Protein AF-A0A9P6PHV2-F1 (afdb_monomer)

Mean predicted aligned error: 12.95 Å

Sequence (681 aa):
MSCFKNRKQHLAIVPILRQLGGLCLLSRKTSGTMLINALKDILQPENSELIQANTVNITSFLTSCCEVETLEEYPTILLPERSVQSSPSTILDASSYLEECVLPYLDSIYDPMEEGESNIEVFRLSLQTLGAFCEVKSPRFKNWLTLIKHLYEGQACSIGVPVVLKANPFGFARCLSKIMDLRNANRQLPQGIRLQDWELVQLYCKKLSCILGNGLHTLKAWTEGGNEDIMRTRDAYHLEMKNFFEEIKIYDWKTQLLWCDLQLVAWPFLDIDQQLQIQVPGSLYSITGSLHKLLVAIEPAETVAPEDEKMVGWVALFEGCKASRALTRELFKHKDNWMYNLLLLWKHPNEDEIVSHCLQQVLHPALSLSVHDEYNCLLIDFLAKLFQSFNGAQVVRDYSYPIREMCQFTARLTDTGCKLFFTVLYVMKLFSRQKQQSLDKVEPSGSMVESNYQGQEVYYVSGLIKVLQSLYPWSNPRRPGCAPKQPVSLKRIREALMRDNVMEENIVKANCQENVSSGATEDQNQAPMTDNEISPKIMDVHYPFLDKEAISNRSLSVLTLCMLCYASYQLKDAESRDMIRVLSLQIVEGLRDNEGQQEFQRAISLQTKSTVNHWRKIKEAKKRIVLRPPLSLEEERLVRSYVMLLKDPEENRGIFQALGMSGASTAEKEKVKKKEAIYVV

Foldseek 3Di:
DVQQQDPPSLVVVLVVLQVVLVVDLPDDDDDDDPVLVVLLVCLDLVNLVVLVNRVVSNLVNLLSLQDDDPDPPTDRQEAQPPCVVPDSRHNDHPQCSLAVRQLVLLQPPPCLPPDDPSSQSSNLSSLSSVVSLLDQPDPVDPDPVVVLVCLVVVPPDPGGQRNCVSHPLLSLLVSLLVVVLCLQPDLDDRPPDDLVSNVSSLVVLVSSLSSLLSVQVVLVVVVVVPDPVSVVVNVVSLVSVLVSLVVSQVGDLLSNLLNVSSLVSCVVVDDPVSRRQRAADLLLCLQQPCLVVNHDHPDPNDPDDDPVSVLVNLLRLLSSLLSHLNSLVSSLVPCVRRVVSLVLQLAQLVPDPRLLVSLLQNLQCSRRVHALVSNCSRLPRNLLSSCVSDVQLCNQQVDDDPDPLLNVLSVLADSLLSSLVSSLSSLLSSLLVVLVVVVVDDPDDDDVVVVVNVVSVLNSLLSSLVSNVVSFQLLALQDTPDDDDDQQAPVNVLVVVVPPPQDPVQKDPDPPDPPPDDDDDDDDDDDDDDDDLPQAAEIEGEPPGDDSSSSNSLSSLLVSLLSLLVSLLSDDDPSSSVSSLVSSVSNLNNLQPPVRVVSLVVNQVPDDPVLVVVLVPDSHHFYKYFYDQSDDPSSCVSSLVSLVSHPDVVSSVVSCVSSVVPPDDPVVVVVVRVVRIHGHD

pLDDT: mean 75.38, std 17.56, range [30.8, 97.38]

Radius of gyration: 32.02 Å; Cα contacts (8 Å, |Δi|>4): 749; chains: 1; bounding box: 84×66×109 Å

Nearest PDB structures (foldseek):
  6u1s-assembly1_A  TM=3.273E-01  e=8.412E+00  synthetic construct
  4um2-assembly1_A  TM=1.421E-01  e=3.195E+00  Homo sapiens
  3wbn-assembly1_A  TM=1.382E-01  e=4.031E+00  Pyrococcus furiosus DSM 3638

Solvent-accessible surface area (backbone atoms only — not comparable to full-atom values): 38845 Å² total; per-residue (Å²): 111,76,57,40,76,39,88,72,40,40,74,62,48,49,58,51,53,22,56,46,22,66,70,46,71,76,70,86,89,77,82,70,53,75,66,54,49,56,56,45,54,58,59,36,48,92,34,22,70,59,42,67,76,22,46,71,46,46,48,49,37,58,44,56,37,54,50,74,68,94,53,97,87,58,43,44,40,39,49,54,67,87,49,68,86,80,44,78,28,60,67,39,53,48,19,58,46,43,53,74,56,33,46,57,54,55,58,59,73,78,48,90,86,79,66,65,78,36,52,56,46,34,37,51,51,33,53,52,46,54,49,52,49,69,54,68,94,43,100,89,33,94,41,66,69,60,44,50,52,43,57,73,69,69,53,91,66,95,63,81,74,55,36,48,77,67,32,57,51,64,59,51,51,49,32,52,43,54,54,46,26,50,56,73,74,37,94,62,73,59,89,91,61,51,68,68,56,53,45,51,51,54,53,47,51,54,49,48,35,52,54,53,42,48,50,53,56,52,47,50,65,52,43,79,69,72,46,68,72,53,45,54,53,40,53,51,51,52,50,53,52,50,51,50,56,61,59,44,65,80,46,51,48,57,46,46,34,56,45,40,54,33,49,64,64,43,46,92,80,44,56,83,95,62,56,78,56,44,50,36,57,23,45,34,30,71,60,55,48,38,62,93,65,42,37,37,55,74,44,87,58,67,97,73,68,55,75,71,46,50,50,54,11,49,37,45,47,45,46,42,24,36,49,12,65,47,53,42,50,54,52,62,74,47,35,80,83,32,41,78,59,54,54,74,65,70,56,44,56,90,77,35,61,65,61,57,46,27,51,48,51,48,47,33,35,89,69,52,69,38,39,62,79,36,46,45,29,40,59,47,53,41,45,49,49,58,38,67,73,52,71,40,46,54,48,59,41,72,46,87,52,96,50,70,67,54,40,59,38,45,61,48,33,43,63,70,38,33,54,55,47,52,40,50,46,42,54,49,50,49,58,58,52,53,53,55,56,71,68,78,71,75,78,92,80,60,84,72,59,55,60,58,50,52,54,38,52,44,49,41,49,50,36,54,50,51,49,56,60,69,75,45,57,46,58,41,46,79,50,76,92,58,75,89,68,79,81,83,47,68,64,57,60,50,56,58,67,72,42,97,74,72,50,70,93,28,46,58,82,73,81,86,69,86,81,83,75,82,81,86,82,89,81,93,78,93,73,84,89,74,74,88,76,75,72,50,58,71,40,43,32,35,40,75,77,57,53,71,65,37,47,6,38,47,33,45,47,52,54,49,44,34,49,44,31,50,46,39,44,68,50,84,56,64,70,54,32,49,56,47,46,54,53,44,50,35,32,49,51,19,50,50,35,64,66,57,51,55,52,50,53,54,46,46,75,68,58,53,71,66,57,53,57,50,45,68,69,56,75,59,75,39,54,38,35,33,73,55,62,49,51,53,75,69,54,44,56,54,45,48,68,24,42,72,54,40,83,49,67,65,58,38,47,52,54,34,54,70,56,64,64,61,88,67,58,70,68,60,57,49,64,58,51,72,74,59,56,48,76,60,118

Secondary structure (DSSP, 8-state):
-HHHHSTTTHHHHHHHHHHHHHH----S-SS--HHHHHHHHHTSGGGHHHHHHHHHHHHHHHHHHT---S-TTS--SEE-STTTTT-TT--EEHHHHIIIIIHHHHHGGG-TTT--THHHHHHHHHHHHHHHHHS--BTTBSSHHHHHHHHHTT----PPPPGGGTS-HHHHHHHHHHHHHHHHH-SSPPTT--HHHHHHHHHHHHHHHHHHHHHHHHHHHHHTTT-HHHHHHHHHHHHHHHHHHHHGGGS-HHHHHHTHHHHHHHGGGS-GGGSPPEEE-HHHHHHHTTTTTTEEESSPPPSS--HHHHHHHHHHHHHHHHH-HHHHHHHHHTGGGGHHHHHHH-S-TTT-SHHHHHHHHHH-HHHH---HHHHHIIIIIIHHHHHHHTTHHHHHHSS--SSHHHHHHHHT--HHHHHHHHHHHHHHHHHHHHHHHHHHS-----HHHHHHHHHHHHHHHHHHHHHHHHHS-TT-TT-TT--------HHHHHHHHHSS---GGGEE-----------------------------EEEEEESPP-HHHHHHHHHHHHHHHHHHHHHHH---HHHHHHHHHHHHHHHHHHHTHHHHHHHHHHHHT--HHHHHHHHH--S-EEEEEEPPSS-HHHHHHHHHHHTT-S-HHHHHHHHHHTT-SSS-HHHHHHHHTTSEEE--

Structure (mmCIF, N/CA/C/O backbone):
data_AF-A0A9P6PHV2-F1
#
_entry.id   AF-A0A9P6PHV2-F1
#
loop_
_atom_site.group_PDB
_atom_site.id
_atom_site.type_symbol
_atom_site.label_atom_id
_atom_site.label_alt_id
_atom_site.label_comp_id
_atom_site.label_asym_id
_atom_site.label_entity_id
_atom_site.label_seq_id
_atom_site.pdbx_PDB_ins_code
_atom_site.Cartn_x
_atom_site.Cartn_y
_atom_site.Cartn_z
_atom_site.occupancy
_atom_site.B_iso_or_equiv
_atom_site.auth_seq_id
_atom_site.auth_comp_id
_atom_site.auth_asym_id
_atom_site.auth_atom_id
_atom_site.pdbx_PDB_model_num
ATOM 1 N N . MET A 1 1 ? 14.300 31.209 -19.735 1.00 59.19 1 MET A N 1
ATOM 2 C CA . MET A 1 1 ? 15.012 31.372 -18.444 1.00 59.19 1 MET A CA 1
ATOM 3 C C . MET A 1 1 ? 14.287 32.244 -17.421 1.00 59.19 1 MET A C 1
ATOM 5 O O . MET A 1 1 ? 13.912 31.710 -16.386 1.00 59.19 1 MET A O 1
ATOM 9 N N . SER A 1 2 ? 14.027 33.538 -17.663 1.00 65.12 2 SER A N 1
ATOM 10 C CA . SER A 1 2 ? 13.377 34.417 -16.659 1.00 65.12 2 SER A CA 1
ATOM 11 C C . SER A 1 2 ? 11.991 33.939 -16.192 1.00 65.12 2 SER A C 1
ATOM 13 O O . SER A 1 2 ? 11.647 34.128 -15.029 1.00 65.12 2 SER A O 1
ATOM 15 N N . CYS A 1 3 ? 11.248 33.243 -17.063 1.00 65.94 3 CYS A N 1
ATOM 16 C CA . CYS A 1 3 ? 9.976 32.583 -16.738 1.00 65.94 3 CYS A CA 1
ATOM 17 C C . CYS A 1 3 ? 10.095 31.547 -15.606 1.00 65.94 3 CYS A C 1
ATOM 19 O O . CYS A 1 3 ? 9.191 31.430 -14.784 1.00 65.94 3 CYS A O 1
ATOM 21 N N . PHE A 1 4 ? 11.209 30.811 -15.539 1.00 70.00 4 PHE A N 1
ATOM 22 C CA . PHE A 1 4 ? 11.400 29.730 -14.566 1.00 70.00 4 PHE A CA 1
ATOM 23 C C . PHE A 1 4 ? 11.828 30.247 -13.193 1.00 70.00 4 PHE A C 1
ATOM 25 O O . PHE A 1 4 ? 11.491 29.638 -12.182 1.00 70.00 4 PHE A O 1
ATOM 32 N N . LYS A 1 5 ? 12.518 31.397 -13.161 1.00 72.25 5 LYS A N 1
ATOM 33 C CA . LYS A 1 5 ? 13.006 32.037 -11.929 1.00 72.25 5 LYS A CA 1
ATOM 34 C C . LYS A 1 5 ? 11.891 32.674 -11.097 1.00 72.25 5 LYS A C 1
ATOM 36 O O . LYS A 1 5 ? 12.030 32.832 -9.890 1.00 72.25 5 LYS A O 1
ATOM 41 N N . ASN A 1 6 ? 10.777 33.043 -11.725 1.00 73.69 6 ASN A N 1
ATOM 42 C CA . ASN A 1 6 ? 9.690 33.750 -11.059 1.00 73.69 6 ASN A CA 1
ATOM 43 C C . ASN A 1 6 ? 8.475 32.844 -10.860 1.00 73.69 6 ASN A C 1
ATOM 45 O O . ASN A 1 6 ? 7.881 32.324 -11.810 1.00 73.69 6 ASN A O 1
ATOM 49 N N . ARG A 1 7 ? 8.051 32.712 -9.601 1.00 71.00 7 ARG A N 1
ATOM 50 C CA . ARG A 1 7 ? 6.896 31.894 -9.223 1.00 71.00 7 ARG A CA 1
ATOM 51 C C . ARG A 1 7 ? 5.648 32.337 -10.000 1.00 71.00 7 ARG A C 1
ATOM 53 O O . ARG A 1 7 ? 5.325 33.520 -10.033 1.00 71.00 7 ARG A O 1
ATOM 60 N N . LYS A 1 8 ? 4.922 31.373 -10.579 1.00 74.50 8 LYS A N 1
ATOM 61 C CA . LYS A 1 8 ? 3.659 31.566 -11.328 1.00 74.50 8 LYS A CA 1
ATOM 62 C C . LYS A 1 8 ? 3.746 32.355 -12.645 1.00 74.50 8 LYS A C 1
ATOM 64 O O . LYS A 1 8 ? 2.710 32.534 -13.276 1.00 74.50 8 LYS A O 1
ATOM 69 N N . GLN A 1 9 ? 4.924 32.768 -13.126 1.00 75.88 9 GLN A N 1
ATOM 70 C CA . GLN A 1 9 ? 5.014 33.456 -14.428 1.00 75.88 9 GLN A CA 1
ATOM 71 C C . GLN A 1 9 ? 4.562 32.589 -15.613 1.00 75.88 9 GLN A C 1
ATOM 73 O O . GLN A 1 9 ? 4.085 33.123 -16.614 1.00 75.88 9 GLN A O 1
ATOM 78 N N . HIS A 1 10 ? 4.635 31.261 -15.487 1.00 71.12 10 HIS A N 1
ATOM 79 C CA . HIS A 1 10 ? 4.086 30.334 -16.479 1.00 71.12 10 HIS A CA 1
ATOM 80 C C . HIS A 1 10 ? 2.585 30.552 -16.736 1.00 71.12 10 HIS A C 1
ATOM 82 O O . HIS A 1 10 ? 2.153 30.389 -17.870 1.00 71.12 10 HIS A O 1
ATOM 88 N N . LEU A 1 11 ? 1.807 30.999 -15.739 1.00 73.19 11 LEU A N 1
ATOM 89 C CA . LEU A 1 11 ? 0.368 31.261 -15.893 1.00 73.19 11 LEU A CA 1
ATOM 90 C C . LEU A 1 11 ? 0.071 32.409 -16.864 1.00 73.19 11 LEU A C 1
ATOM 92 O O . LEU A 1 11 ? -0.993 32.430 -17.466 1.00 73.19 11 LEU A O 1
ATOM 96 N N . ALA A 1 12 ? 0.997 33.358 -17.018 1.00 74.19 12 ALA A N 1
ATOM 97 C CA . ALA A 1 12 ? 0.866 34.449 -17.981 1.00 74.19 12 ALA A CA 1
ATOM 98 C C . ALA A 1 12 ? 1.485 34.085 -19.338 1.00 74.19 12 ALA A C 1
ATOM 100 O O . ALA A 1 12 ? 0.945 34.428 -20.385 1.00 74.19 12 ALA A O 1
ATOM 101 N N . ILE A 1 13 ? 2.612 33.369 -19.327 1.00 72.69 13 ILE A N 1
ATOM 102 C CA . ILE A 1 13 ? 3.394 33.079 -20.536 1.00 72.69 13 ILE A CA 1
ATOM 103 C C . ILE A 1 13 ? 2.772 31.959 -21.373 1.00 72.69 13 ILE A C 1
ATOM 105 O O . ILE A 1 13 ? 2.762 32.059 -22.595 1.00 72.69 13 ILE A O 1
ATOM 109 N N . VAL A 1 14 ? 2.223 30.914 -20.749 1.00 71.31 14 VAL A N 1
ATOM 110 C CA . VAL A 1 14 ? 1.610 29.791 -21.475 1.00 71.31 14 VAL A CA 1
ATOM 111 C C . VAL A 1 14 ? 0.420 30.250 -22.337 1.00 71.31 14 VAL A C 1
ATOM 113 O O . VAL A 1 14 ? 0.410 29.912 -23.519 1.00 71.31 14 VAL A O 1
ATOM 116 N N . PRO A 1 15 ? -0.526 31.080 -21.849 1.00 70.19 15 PRO A N 1
ATOM 117 C CA . PRO A 1 15 ? -1.580 31.644 -22.697 1.00 70.19 15 PRO A CA 1
ATOM 118 C C . PRO A 1 15 ? -1.051 32.485 -23.865 1.00 70.19 15 PRO A C 1
ATOM 120 O O . PRO A 1 15 ? -1.562 32.373 -24.976 1.00 70.19 15 PRO A O 1
ATOM 123 N N . ILE A 1 16 ? 0.003 33.280 -23.645 1.00 71.56 16 ILE A N 1
ATOM 124 C CA . ILE A 1 16 ? 0.633 34.079 -24.708 1.00 71.56 16 ILE A CA 1
ATOM 125 C C . ILE A 1 16 ? 1.236 33.160 -25.774 1.00 71.56 16 ILE A C 1
ATOM 127 O O . ILE A 1 16 ? 1.026 33.376 -26.962 1.00 71.56 16 ILE A O 1
ATOM 131 N N . LEU A 1 17 ? 1.942 32.102 -25.367 1.00 67.75 17 LEU A N 1
ATOM 132 C CA . LEU A 1 17 ? 2.494 31.115 -26.295 1.00 67.75 17 LEU A CA 1
ATOM 133 C C . LEU A 1 17 ? 1.391 30.395 -27.086 1.00 67.75 17 LEU A C 1
ATOM 135 O O . LEU A 1 17 ? 1.559 30.195 -28.284 1.00 67.75 17 LEU A O 1
ATOM 139 N N . ARG A 1 18 ? 0.246 30.074 -26.464 1.00 65.00 18 ARG A N 1
ATOM 140 C CA . ARG A 1 18 ? -0.928 29.513 -27.166 1.00 65.00 18 ARG A CA 1
ATOM 141 C C . ARG A 1 18 ? -1.473 30.475 -28.223 1.00 65.00 18 ARG A C 1
ATOM 143 O O . ARG A 1 18 ? -1.704 30.070 -29.358 1.00 65.00 18 ARG A O 1
ATOM 150 N N . GLN A 1 19 ? -1.635 31.751 -27.869 1.00 63.75 19 GLN A N 1
ATOM 151 C CA . GLN A 1 19 ? -2.096 32.791 -28.795 1.00 63.75 19 GLN A CA 1
ATOM 152 C C . GLN A 1 19 ? -1.113 32.996 -29.955 1.00 63.75 19 GLN A C 1
ATOM 154 O O . GLN A 1 19 ? -1.528 33.083 -31.108 1.00 63.75 19 GLN A O 1
ATOM 159 N N . LEU A 1 20 ? 0.193 33.005 -29.670 1.00 61.91 20 LEU A N 1
ATOM 160 C CA . LEU A 1 20 ? 1.240 33.127 -30.685 1.00 61.91 20 LEU A CA 1
ATOM 161 C C . LEU A 1 20 ? 1.314 31.899 -31.599 1.00 61.91 20 LEU A C 1
ATOM 163 O O . LEU A 1 20 ? 1.515 32.066 -32.795 1.00 61.91 20 LEU A O 1
ATOM 167 N N . GLY A 1 21 ? 1.090 30.686 -31.089 1.00 53.94 21 GLY A N 1
ATOM 168 C CA . GLY A 1 21 ? 1.003 29.471 -31.911 1.00 53.94 21 GLY A CA 1
ATOM 169 C C . GLY A 1 21 ? -0.162 29.449 -32.889 1.00 53.94 21 GLY A C 1
ATOM 170 O O . GLY A 1 21 ? -0.056 28.851 -33.954 1.00 53.94 21 GLY A O 1
ATOM 171 N N . GLY A 1 22 ? -1.265 30.122 -32.551 1.00 50.19 22 GLY A N 1
ATOM 172 C CA . GLY A 1 22 ? -2.379 30.332 -33.477 1.00 50.19 22 GLY A CA 1
ATOM 173 C C . GLY A 1 22 ? -2.063 31.342 -34.588 1.00 50.19 22 GLY A C 1
ATOM 174 O O . GLY A 1 22 ? -2.629 31.248 -35.673 1.00 50.19 22 GLY A O 1
ATOM 175 N N . LEU A 1 23 ? -1.152 32.290 -34.333 1.00 44.66 23 LEU A N 1
ATOM 176 C CA . LEU A 1 23 ? -0.792 33.380 -35.251 1.00 44.66 23 LEU A CA 1
ATOM 177 C C . LEU A 1 23 ? 0.440 33.065 -36.112 1.00 44.66 23 LEU A C 1
ATOM 179 O O . LEU A 1 23 ? 0.535 33.505 -37.257 1.00 44.66 23 LEU A O 1
ATOM 183 N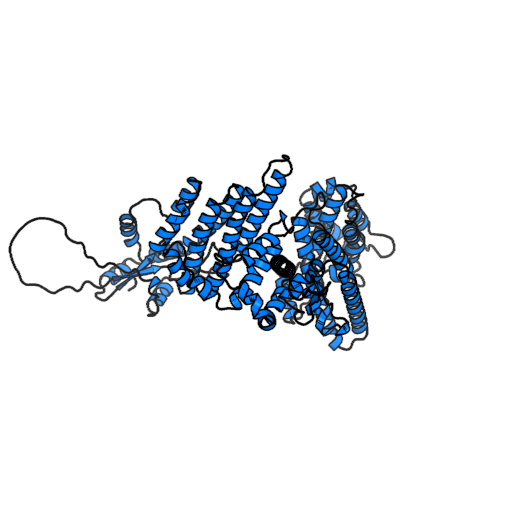 N . CYS A 1 24 ? 1.389 32.304 -35.575 1.00 44.47 24 CYS A N 1
ATOM 184 C CA . CYS A 1 24 ? 2.596 31.882 -36.259 1.00 44.47 24 CYS A CA 1
ATOM 185 C C . CYS A 1 24 ? 2.389 30.462 -36.793 1.00 44.47 24 CYS A C 1
ATOM 187 O O . CYS A 1 24 ? 2.599 29.491 -36.072 1.00 44.47 24 CYS A O 1
ATOM 189 N N . LEU A 1 25 ? 2.031 30.338 -38.075 1.00 45.34 25 LEU A N 1
ATOM 190 C CA . LEU A 1 25 ? 2.248 29.123 -38.870 1.00 45.34 25 LEU A CA 1
ATOM 191 C C . LEU A 1 25 ? 3.759 28.816 -38.888 1.00 45.34 25 LEU A C 1
ATOM 193 O O . LEU A 1 25 ? 4.456 29.123 -39.854 1.00 45.34 25 LEU A O 1
ATOM 197 N N . LEU A 1 26 ? 4.294 28.261 -37.799 1.00 42.44 26 LEU A N 1
ATOM 198 C CA . LEU A 1 26 ? 5.669 27.775 -37.690 1.00 42.44 26 LEU A CA 1
ATOM 199 C C . LEU A 1 26 ? 5.765 26.488 -38.515 1.00 42.44 26 LEU A C 1
ATOM 201 O O . LEU A 1 26 ? 5.749 25.371 -38.003 1.00 42.44 26 LEU A O 1
ATOM 205 N N . SER A 1 27 ? 5.755 26.650 -39.837 1.00 39.38 27 SER A N 1
ATOM 206 C CA . SER A 1 27 ? 5.747 25.542 -40.773 1.00 39.38 27 SER A CA 1
ATOM 207 C C . SER A 1 27 ? 7.071 24.788 -40.739 1.00 39.38 27 SER A C 1
ATOM 209 O O . SER A 1 27 ? 8.135 25.368 -40.939 1.00 39.38 27 SER A O 1
ATOM 211 N N . ARG A 1 28 ? 6.937 23.473 -40.557 1.00 46.56 28 ARG A N 1
ATOM 212 C CA . ARG A 1 28 ? 7.678 22.365 -41.179 1.00 46.56 28 ARG A CA 1
ATOM 213 C C . ARG A 1 28 ? 8.906 22.758 -42.012 1.00 46.56 28 ARG A C 1
ATOM 215 O O . ARG A 1 28 ? 8.761 23.416 -43.039 1.00 46.56 28 ARG A O 1
ATOM 222 N N . LYS A 1 29 ? 10.023 22.101 -41.674 1.00 42.53 29 LYS A N 1
ATOM 223 C CA . LYS A 1 29 ? 11.318 22.003 -42.381 1.00 42.53 29 LYS A CA 1
ATOM 224 C C . LYS A 1 29 ? 12.385 22.945 -41.829 1.00 42.53 29 LYS A C 1
ATOM 226 O O . LYS A 1 29 ? 12.614 23.989 -42.409 1.00 42.53 29 LYS A O 1
ATOM 231 N N . THR A 1 30 ? 13.017 22.505 -40.739 1.00 38.91 30 THR A N 1
ATOM 232 C CA . THR A 1 30 ? 14.457 22.582 -40.395 1.00 38.91 30 THR A CA 1
ATOM 233 C C . THR A 1 30 ? 14.608 22.728 -38.882 1.00 38.91 30 THR A C 1
ATOM 235 O O . THR A 1 30 ? 14.083 23.682 -38.322 1.00 38.91 30 THR A O 1
ATOM 238 N N . SER A 1 31 ? 15.299 21.763 -38.256 1.00 43.31 31 SER A N 1
ATOM 239 C CA . SER A 1 31 ? 15.952 21.825 -36.932 1.00 43.31 31 SER A CA 1
ATOM 240 C C . SER A 1 31 ? 15.228 22.614 -35.829 1.00 43.31 31 SER A C 1
ATOM 242 O O . SER A 1 31 ? 15.367 23.829 -35.797 1.00 43.31 31 SER A O 1
ATOM 244 N N . GLY A 1 32 ? 14.535 21.908 -34.920 1.00 50.72 32 GLY A N 1
ATOM 245 C CA . GLY A 1 32 ? 14.086 22.352 -33.584 1.00 50.72 32 GLY A CA 1
ATOM 246 C C . GLY A 1 32 ? 13.528 23.778 -33.465 1.00 50.72 32 GLY A C 1
ATOM 247 O O . GLY A 1 32 ? 14.259 24.759 -33.576 1.00 50.72 32 GLY A O 1
ATOM 248 N N . THR A 1 33 ? 12.240 23.937 -33.139 1.00 55.28 33 THR A N 1
ATOM 249 C CA . THR A 1 33 ? 11.689 25.272 -32.833 1.00 55.28 33 THR A CA 1
ATOM 250 C C . THR A 1 33 ? 12.513 25.951 -31.722 1.00 55.28 33 THR A C 1
ATOM 252 O O . THR A 1 33 ? 13.049 25.273 -30.846 1.00 55.28 33 THR A O 1
ATOM 255 N N . MET A 1 34 ? 12.631 27.289 -31.717 1.00 58.72 34 MET A N 1
ATOM 256 C CA . MET A 1 34 ? 13.398 28.020 -30.682 1.00 58.72 34 MET A CA 1
ATOM 257 C C . MET A 1 34 ? 12.998 27.626 -29.248 1.00 58.72 34 MET A C 1
ATOM 259 O O . MET A 1 34 ? 13.829 27.669 -28.345 1.00 58.72 34 MET A O 1
ATOM 263 N N . LEU A 1 35 ? 11.742 27.211 -29.042 1.00 62.81 35 LEU A N 1
ATOM 264 C CA . LEU A 1 35 ? 11.253 26.688 -27.770 1.00 62.81 35 LEU A CA 1
ATOM 265 C C . LEU A 1 35 ? 11.832 25.302 -27.436 1.00 62.81 35 LEU A C 1
ATOM 267 O O . LEU A 1 35 ? 12.208 25.097 -26.290 1.00 62.81 35 LEU A O 1
ATOM 271 N N . ILE A 1 36 ? 11.944 24.380 -28.402 1.00 62.56 36 ILE A N 1
ATOM 272 C CA . ILE A 1 36 ? 12.593 23.070 -28.202 1.00 62.56 36 ILE A CA 1
ATOM 273 C C . ILE A 1 36 ? 14.060 23.263 -27.835 1.00 62.56 36 ILE A C 1
ATOM 275 O O . ILE A 1 36 ? 14.504 22.688 -26.849 1.00 62.56 36 ILE A O 1
ATOM 279 N N . ASN A 1 37 ? 14.786 24.121 -28.557 1.00 66.00 37 ASN A N 1
ATOM 280 C CA . ASN A 1 37 ? 16.187 24.399 -28.238 1.00 66.00 37 ASN A CA 1
ATOM 281 C C . ASN A 1 37 ? 16.313 25.033 -26.847 1.00 66.00 37 ASN A C 1
ATOM 283 O O . ASN A 1 37 ? 17.094 24.559 -26.039 1.00 66.00 37 ASN A O 1
ATOM 287 N N . ALA A 1 38 ? 15.450 25.995 -26.499 1.00 69.31 38 ALA A N 1
ATOM 288 C CA . ALA A 1 38 ? 15.448 26.579 -25.159 1.00 69.31 38 ALA A CA 1
ATOM 289 C C . ALA A 1 38 ? 15.086 25.572 -24.051 1.00 69.31 38 ALA A C 1
ATOM 291 O O . ALA A 1 38 ? 15.591 25.692 -22.939 1.00 69.31 38 ALA A O 1
ATOM 292 N N . LEU A 1 39 ? 14.202 24.602 -24.312 1.00 72.00 39 LEU A N 1
ATOM 293 C CA . LEU A 1 39 ? 13.875 23.536 -23.359 1.00 72.00 39 LEU A CA 1
ATOM 294 C C . LEU A 1 39 ? 14.982 22.480 -23.264 1.00 72.00 39 LEU A C 1
ATOM 296 O O . LEU A 1 39 ? 15.211 21.941 -22.183 1.00 72.00 39 LEU A O 1
ATOM 300 N N . LYS A 1 40 ? 15.677 22.208 -24.370 1.00 72.38 40 LYS A N 1
ATOM 301 C CA . LYS A 1 40 ? 16.858 21.344 -24.431 1.00 72.38 40 LYS A CA 1
ATOM 302 C C . LYS A 1 40 ? 18.038 21.968 -23.690 1.00 72.38 40 LYS A C 1
ATOM 304 O O . LYS A 1 40 ? 18.728 21.265 -22.963 1.00 72.38 40 LYS A O 1
ATOM 309 N N . ASP A 1 41 ? 18.214 23.282 -23.806 1.00 75.06 41 ASP A N 1
ATOM 310 C CA . ASP A 1 41 ? 19.241 24.035 -23.086 1.00 75.06 41 ASP A CA 1
ATOM 311 C C . ASP A 1 41 ? 19.045 23.917 -21.568 1.00 75.06 41 ASP A C 1
ATOM 313 O O . ASP A 1 41 ? 20.014 23.744 -20.837 1.00 75.06 41 ASP A O 1
ATOM 317 N N . ILE A 1 42 ? 17.798 23.928 -21.072 1.00 76.56 42 ILE A N 1
ATOM 318 C CA . ILE A 1 42 ? 17.514 23.754 -19.631 1.00 76.56 42 ILE A CA 1
ATOM 319 C C . ILE A 1 42 ? 18.015 22.408 -19.113 1.00 76.56 42 ILE A C 1
ATOM 321 O O . ILE A 1 42 ? 18.440 22.344 -17.967 1.00 76.56 42 ILE A O 1
ATOM 325 N N . LEU A 1 43 ? 17.943 21.352 -19.927 1.00 74.50 43 LEU A N 1
ATOM 326 C CA . LEU A 1 43 ? 18.357 20.003 -19.541 1.00 74.50 43 LEU A CA 1
ATOM 327 C C . LEU A 1 43 ? 19.873 19.781 -19.677 1.00 74.50 43 LEU A C 1
ATOM 329 O O . LEU A 1 43 ? 20.347 18.687 -19.395 1.00 74.50 43 LEU A O 1
ATOM 333 N N . GLN A 1 44 ? 20.653 20.798 -20.056 1.00 80.56 44 GLN A N 1
ATOM 334 C CA . GLN A 1 44 ? 22.112 20.691 -20.050 1.00 80.56 44 GLN A CA 1
ATOM 335 C C . GLN A 1 44 ? 22.663 20.666 -18.609 1.00 80.56 44 GLN A C 1
ATOM 337 O O . GLN A 1 44 ? 22.210 21.465 -17.782 1.00 80.56 44 GLN A O 1
ATOM 342 N N . PRO A 1 45 ? 23.677 19.830 -18.302 1.00 72.81 45 PRO A N 1
ATOM 343 C CA . PRO A 1 45 ? 24.281 19.737 -16.963 1.00 72.81 45 PRO A CA 1
ATOM 344 C C . PRO A 1 45 ? 24.791 21.077 -16.409 1.00 72.81 45 PRO A C 1
ATOM 346 O O . PRO A 1 45 ? 24.718 21.342 -15.207 1.00 72.81 45 PRO A O 1
ATOM 349 N N . GLU A 1 46 ? 25.236 21.967 -17.296 1.00 78.69 46 GLU A N 1
ATOM 350 C CA . GLU A 1 46 ? 25.688 23.333 -16.995 1.00 78.69 46 GLU A CA 1
ATOM 351 C C . GLU A 1 46 ? 24.616 24.184 -16.289 1.00 78.69 46 GLU A C 1
ATOM 353 O O . GLU A 1 46 ? 24.935 25.135 -15.578 1.00 78.69 46 GLU A O 1
ATOM 358 N N . ASN A 1 47 ? 23.335 23.831 -16.442 1.00 80.12 47 ASN A N 1
ATOM 359 C CA . ASN A 1 47 ? 22.204 24.511 -15.814 1.00 80.12 47 ASN A CA 1
ATOM 360 C C . ASN A 1 47 ? 21.744 23.855 -14.499 1.00 80.12 47 ASN A C 1
ATOM 362 O O . ASN A 1 47 ? 20.693 24.224 -13.974 1.00 80.12 47 ASN A O 1
ATOM 366 N N . SER A 1 48 ? 22.508 22.915 -13.937 1.00 75.38 48 SER A N 1
ATOM 367 C CA . SER A 1 48 ? 22.149 22.171 -12.718 1.00 75.38 48 SER A CA 1
ATOM 368 C C . SER A 1 48 ? 21.733 23.054 -11.533 1.00 75.38 48 SER A C 1
ATOM 370 O O . SER A 1 48 ? 20.679 22.811 -10.948 1.00 75.38 48 SER A O 1
ATOM 372 N N . GLU A 1 49 ? 22.464 24.131 -11.227 1.00 78.38 49 GLU A N 1
ATOM 373 C CA . GLU A 1 49 ? 22.090 25.077 -10.159 1.00 78.38 49 GLU A CA 1
ATOM 374 C C . GLU A 1 49 ? 20.729 25.744 -10.420 1.00 78.38 49 GLU A C 1
ATOM 376 O O . GLU A 1 49 ? 19.906 25.929 -9.515 1.00 78.38 49 GLU A O 1
ATOM 381 N N . LEU A 1 50 ? 20.452 26.087 -11.683 1.00 79.62 50 LEU A N 1
ATOM 382 C CA . LEU A 1 50 ? 19.173 26.662 -12.081 1.00 79.62 50 LEU A CA 1
ATOM 383 C C . LEU A 1 50 ? 18.044 25.640 -11.933 1.00 79.62 50 LEU A C 1
ATOM 385 O O . LEU A 1 50 ? 16.971 26.009 -11.442 1.00 79.62 50 LEU A O 1
ATOM 389 N N . ILE A 1 51 ? 18.275 24.394 -12.360 1.00 80.50 51 ILE A N 1
ATOM 390 C CA . ILE A 1 51 ? 17.323 23.289 -12.220 1.00 80.50 51 ILE A CA 1
ATOM 391 C C . ILE A 1 51 ? 17.017 23.089 -10.742 1.00 80.50 51 ILE A C 1
ATOM 393 O O . ILE A 1 51 ? 15.850 23.157 -10.356 1.00 80.50 51 ILE A O 1
ATOM 397 N N . GLN A 1 52 ? 18.041 22.937 -9.904 1.00 79.31 52 GLN A N 1
ATOM 398 C CA . GLN A 1 52 ? 17.893 22.696 -8.474 1.00 79.31 52 GLN A CA 1
ATOM 399 C C . GLN A 1 52 ? 17.057 23.797 -7.804 1.00 79.31 52 GLN A C 1
ATOM 401 O O . GLN A 1 52 ? 16.111 23.511 -7.070 1.00 79.31 52 GLN A O 1
ATOM 406 N N . ALA A 1 53 ? 17.331 25.064 -8.128 1.00 78.81 53 ALA A N 1
ATOM 407 C CA . ALA A 1 53 ? 16.599 26.196 -7.567 1.00 78.81 53 ALA A CA 1
ATOM 408 C C . ALA A 1 53 ? 15.160 26.344 -8.105 1.00 78.81 53 ALA A C 1
ATOM 410 O O . ALA A 1 53 ? 14.324 26.963 -7.446 1.00 78.81 53 ALA A O 1
ATOM 411 N N . ASN A 1 54 ? 14.846 25.813 -9.296 1.00 79.69 54 ASN A N 1
ATOM 412 C CA . ASN A 1 54 ? 13.593 26.116 -10.007 1.00 79.69 54 ASN A CA 1
ATOM 413 C C . ASN A 1 54 ? 12.813 24.893 -10.506 1.00 79.69 54 ASN A C 1
ATOM 415 O O . ASN A 1 54 ? 11.858 25.064 -11.265 1.00 79.69 54 ASN A O 1
ATOM 419 N N . THR A 1 55 ? 13.155 23.685 -10.058 1.00 76.44 55 THR A N 1
ATOM 420 C CA . THR A 1 55 ? 12.571 22.412 -10.520 1.00 76.44 55 THR A CA 1
ATOM 421 C C . THR A 1 55 ? 11.041 22.463 -10.562 1.00 76.44 55 THR A C 1
ATOM 423 O O . THR A 1 55 ? 10.434 22.218 -11.599 1.00 76.44 55 THR A O 1
ATOM 426 N N . VAL A 1 56 ? 10.398 22.905 -9.474 1.00 77.50 56 VAL A N 1
ATOM 427 C CA . VAL A 1 56 ? 8.927 22.994 -9.389 1.00 77.50 56 VAL A CA 1
ATOM 428 C C . VAL A 1 56 ? 8.343 23.935 -10.447 1.00 77.50 56 VAL A C 1
ATOM 430 O O . VAL A 1 56 ? 7.307 23.632 -11.039 1.00 77.50 56 VAL A O 1
ATOM 433 N N . ASN A 1 57 ? 8.991 25.074 -10.706 1.00 78.12 57 ASN A N 1
ATOM 434 C CA . ASN A 1 57 ? 8.521 26.046 -11.694 1.00 78.12 57 ASN A CA 1
ATOM 435 C C . ASN A 1 57 ? 8.701 25.521 -13.124 1.00 78.12 57 ASN A C 1
ATOM 437 O O . ASN A 1 57 ? 7.812 25.729 -13.949 1.00 78.12 57 ASN A O 1
ATOM 441 N N . ILE A 1 58 ? 9.817 24.837 -13.402 1.00 76.94 58 ILE A N 1
ATOM 442 C CA . ILE A 1 58 ? 10.108 24.226 -14.707 1.00 76.94 58 ILE A CA 1
ATOM 443 C C . ILE A 1 58 ? 9.088 23.121 -14.992 1.00 76.94 58 ILE A C 1
ATOM 445 O O . ILE A 1 58 ? 8.396 23.173 -16.009 1.00 76.94 58 ILE A O 1
ATOM 449 N N . THR A 1 59 ? 8.902 22.192 -14.052 1.00 72.69 59 THR A N 1
ATOM 450 C CA . THR A 1 59 ? 7.921 21.108 -14.173 1.00 72.69 59 THR A CA 1
ATOM 451 C C . THR A 1 59 ? 6.503 21.663 -14.322 1.00 72.69 59 THR A C 1
ATOM 453 O O . THR A 1 59 ? 5.767 21.219 -15.200 1.00 72.69 59 THR A O 1
ATOM 456 N N . SER A 1 60 ? 6.121 22.692 -13.553 1.00 75.19 60 SER A N 1
ATOM 457 C CA . SER A 1 60 ? 4.801 23.341 -13.682 1.00 75.19 60 SER A CA 1
ATOM 458 C C . SER A 1 60 ? 4.603 24.002 -15.048 1.00 75.19 60 SER A C 1
ATOM 460 O O . SER A 1 60 ? 3.512 23.926 -15.613 1.00 75.19 60 SER A O 1
ATOM 462 N N . PHE A 1 61 ? 5.643 24.633 -15.602 1.00 77.25 61 PHE A N 1
ATOM 463 C CA . PHE A 1 61 ? 5.598 25.227 -16.937 1.00 77.25 61 PHE A CA 1
ATOM 464 C C . PHE A 1 61 ? 5.400 24.160 -18.021 1.00 77.25 61 PHE A C 1
ATOM 466 O O . PHE A 1 61 ? 4.476 24.286 -18.825 1.00 77.25 61 PHE A O 1
ATOM 473 N N . LEU A 1 62 ? 6.209 23.094 -18.007 1.00 72.50 62 LEU A N 1
ATOM 474 C CA . LEU A 1 62 ? 6.102 21.972 -18.951 1.00 72.50 62 LEU A CA 1
ATOM 475 C C . LEU A 1 62 ? 4.715 21.323 -18.874 1.00 72.50 62 LEU A C 1
ATOM 477 O O . LEU A 1 62 ? 4.034 21.146 -19.883 1.00 72.50 62 LEU A O 1
ATOM 481 N N . THR A 1 63 ? 4.252 21.080 -17.649 1.00 68.75 63 THR A N 1
ATOM 482 C CA . THR A 1 63 ? 2.926 20.537 -17.341 1.00 68.75 63 THR A CA 1
ATOM 483 C C . THR A 1 63 ? 1.820 21.433 -17.904 1.00 68.75 63 THR A C 1
ATOM 485 O O . THR A 1 63 ? 0.913 20.931 -18.566 1.00 68.75 63 THR A O 1
ATOM 488 N N . SER A 1 64 ? 1.903 22.752 -17.711 1.00 69.69 64 SER A N 1
ATOM 489 C CA . SER A 1 64 ? 0.916 23.724 -18.215 1.00 69.69 64 SER A CA 1
ATOM 490 C C . SER A 1 64 ? 0.888 23.795 -19.747 1.00 69.69 64 SER A C 1
ATOM 492 O O . SER A 1 64 ? -0.179 23.946 -20.343 1.00 69.69 64 SER A O 1
ATOM 494 N N . CYS A 1 65 ? 2.038 23.624 -20.408 1.00 67.06 65 CYS A N 1
ATOM 495 C CA . CYS A 1 65 ? 2.109 23.550 -21.870 1.00 67.06 65 CYS A CA 1
ATOM 496 C C . CYS A 1 65 ? 1.345 22.335 -22.439 1.00 67.06 65 CYS A C 1
ATOM 498 O O . CYS A 1 65 ? 0.913 22.377 -23.590 1.00 67.06 65 CYS A O 1
ATOM 500 N N . CYS A 1 66 ? 1.146 21.285 -21.632 1.00 58.69 66 CYS A N 1
ATOM 501 C CA . CYS A 1 66 ? 0.404 20.071 -21.994 1.00 58.69 66 CYS A CA 1
ATOM 502 C C . CYS A 1 66 ? -1.105 20.152 -21.717 1.00 58.69 66 CYS A C 1
ATOM 504 O O . CYS A 1 66 ? -1.835 19.217 -22.041 1.00 58.69 66 CYS A O 1
ATOM 506 N N . GLU A 1 67 ? -1.590 21.199 -21.043 1.00 61.28 67 GLU A N 1
ATOM 507 C CA . GLU A 1 67 ? -3.009 21.298 -20.683 1.00 61.28 67 GLU A CA 1
ATOM 508 C C . GLU A 1 67 ? -3.847 21.698 -21.889 1.00 61.28 67 GLU A C 1
ATOM 510 O O . GLU A 1 67 ? -3.632 22.757 -22.481 1.00 61.28 67 GLU A O 1
ATOM 515 N N . VAL A 1 68 ? -4.817 20.845 -22.223 1.00 54.00 68 VAL A N 1
ATOM 516 C CA . VAL A 1 68 ? -5.881 21.157 -23.175 1.00 54.00 68 VAL A CA 1
ATOM 517 C C . VAL A 1 68 ? -6.925 21.977 -22.421 1.00 54.00 68 VAL A C 1
ATOM 519 O O . VAL A 1 68 ? -7.653 21.441 -21.584 1.00 54.00 68 VAL A O 1
ATOM 522 N N . GLU A 1 69 ? -6.990 23.282 -22.676 1.00 50.88 69 GLU A N 1
ATOM 523 C CA . GLU A 1 69 ? -8.143 24.073 -22.244 1.00 50.88 69 GLU A CA 1
ATOM 524 C C . GLU A 1 69 ? -9.358 23.710 -23.101 1.00 50.88 69 GLU A C 1
ATOM 526 O O . GLU A 1 69 ? -9.254 23.495 -24.304 1.00 50.88 69 GLU A O 1
ATOM 531 N N . THR A 1 70 ? -10.529 23.640 -22.473 1.00 45.59 70 THR A N 1
ATOM 532 C CA . THR A 1 70 ? -11.818 23.265 -23.082 1.00 45.59 70 THR A CA 1
ATOM 533 C C . THR A 1 70 ? -12.362 24.278 -24.099 1.00 45.59 70 THR A C 1
ATOM 535 O O . THR A 1 70 ? -13.512 24.160 -24.509 1.00 45.59 70 THR A O 1
ATOM 538 N N . LEU A 1 71 ? -11.589 25.300 -24.464 1.00 44.34 71 LEU A N 1
ATOM 539 C CA . LEU A 1 71 ? -11.994 26.344 -25.399 1.00 44.34 71 LEU A CA 1
ATOM 540 C C . LEU A 1 71 ? -11.518 25.965 -26.805 1.00 44.34 71 LEU A C 1
ATOM 542 O O . LEU A 1 71 ? -10.319 25.927 -27.065 1.00 44.34 71 LEU A O 1
ATOM 546 N N . GLU A 1 72 ? -12.471 25.708 -27.704 1.00 45.28 72 GLU A N 1
ATOM 547 C CA . GLU A 1 72 ? -12.265 25.285 -29.103 1.00 45.28 72 GLU A CA 1
ATOM 548 C C . GLU A 1 72 ? -11.424 26.267 -29.954 1.00 45.28 72 GLU A C 1
ATOM 550 O O . GLU A 1 72 ? -11.034 25.931 -31.069 1.00 45.28 72 GLU A O 1
ATOM 555 N N . GLU A 1 73 ? -11.105 27.462 -29.441 1.00 38.91 73 GLU A N 1
ATOM 556 C CA . GLU A 1 73 ? -10.491 28.565 -30.195 1.00 38.91 73 GLU A CA 1
ATOM 557 C C . GLU A 1 73 ? -8.961 28.703 -30.041 1.00 38.91 73 GLU A C 1
ATOM 559 O O . GLU A 1 73 ? -8.352 29.469 -30.789 1.00 38.91 73 GLU A O 1
ATOM 564 N N . TYR A 1 74 ? -8.304 27.970 -29.129 1.00 40.78 74 TYR A N 1
ATOM 565 C CA . TYR A 1 74 ? -6.856 28.112 -28.893 1.00 40.78 74 TYR A CA 1
ATOM 566 C C . TYR A 1 74 ? -6.092 26.783 -29.007 1.00 40.78 74 TYR A C 1
ATOM 568 O O . TYR A 1 74 ? -6.468 25.794 -28.374 1.00 40.78 74 TYR A O 1
ATOM 576 N N . PRO A 1 75 ? -4.981 26.729 -29.766 1.00 43.66 75 PRO A N 1
ATOM 577 C CA . PRO A 1 75 ? -4.237 25.492 -29.951 1.00 43.66 75 PRO A CA 1
ATOM 578 C C . PRO A 1 75 ? -3.486 25.074 -28.683 1.00 43.66 75 PRO A C 1
ATOM 580 O O . PRO A 1 75 ? -2.872 25.887 -27.990 1.00 43.66 75 PRO A O 1
ATOM 583 N N . THR A 1 76 ? -3.499 23.773 -28.391 1.00 48.00 76 THR A N 1
ATOM 584 C CA . THR A 1 76 ? -2.650 23.184 -27.346 1.00 48.00 76 THR A CA 1
ATOM 585 C C . THR A 1 76 ? -1.187 23.217 -27.811 1.00 48.00 76 THR A C 1
ATOM 587 O O . THR A 1 76 ? -0.889 22.813 -28.934 1.00 48.00 76 THR A O 1
ATOM 590 N N . ILE A 1 77 ? -0.271 23.704 -26.962 1.00 50.56 77 ILE A N 1
ATOM 591 C CA . ILE A 1 77 ? 1.152 23.906 -27.314 1.00 50.56 77 ILE A CA 1
ATOM 592 C C . ILE A 1 77 ? 1.851 22.566 -27.604 1.00 50.56 77 ILE A C 1
ATOM 594 O O . ILE A 1 77 ? 2.723 22.514 -28.469 1.00 50.56 77 ILE A O 1
ATOM 598 N N . LEU A 1 78 ? 1.436 21.502 -26.906 1.00 49.34 78 LEU A N 1
ATOM 599 C CA . LEU A 1 78 ? 1.987 20.148 -26.959 1.00 49.34 78 LEU A CA 1
ATOM 600 C C . LEU A 1 78 ? 0.893 19.145 -27.349 1.00 49.34 78 LEU A C 1
ATOM 602 O O . LEU A 1 78 ? 0.001 18.879 -26.545 1.00 49.34 78 LEU A O 1
ATOM 606 N N . LEU A 1 79 ? 0.940 18.582 -28.562 1.00 49.22 79 LEU A N 1
ATOM 607 C CA . LEU A 1 79 ? -0.003 17.542 -29.003 1.00 49.22 79 LEU A CA 1
ATOM 608 C C . LEU A 1 79 ? 0.730 16.323 -29.570 1.00 49.22 79 LEU A C 1
ATOM 610 O O . LEU A 1 79 ? 1.691 16.495 -30.310 1.00 49.22 79 LEU A O 1
ATOM 614 N N . PRO A 1 80 ? 0.255 15.098 -29.285 1.00 41.19 80 PRO A N 1
ATOM 615 C CA . PRO A 1 80 ? 0.873 13.889 -29.806 1.00 41.19 80 PRO A CA 1
ATOM 616 C C . PRO A 1 80 ? 0.383 13.579 -31.241 1.00 41.19 80 PRO A C 1
ATOM 618 O O . PRO A 1 80 ? -0.812 13.377 -31.475 1.00 41.19 80 PRO A O 1
ATOM 621 N N . GLU A 1 81 ? 1.333 13.533 -32.176 1.00 42.62 81 GLU A N 1
ATOM 622 C CA . GLU A 1 81 ? 1.382 13.251 -33.632 1.00 42.62 81 GLU A CA 1
ATOM 623 C C . GLU A 1 81 ? 0.125 13.111 -34.534 1.00 42.62 81 GLU A C 1
ATOM 625 O O . GLU A 1 81 ? 0.157 13.548 -35.683 1.00 42.62 81 GLU A O 1
ATOM 630 N N . ARG A 1 82 ? -1.027 12.581 -34.101 1.00 38.88 82 ARG A N 1
ATOM 631 C CA . ARG A 1 82 ? -2.172 12.355 -35.026 1.00 38.88 82 ARG A CA 1
ATOM 632 C C . ARG A 1 82 ? -3.034 13.589 -35.335 1.00 38.88 82 ARG A C 1
ATOM 634 O O . ARG A 1 82 ? -3.925 13.503 -36.170 1.00 38.88 82 ARG A O 1
ATOM 641 N N . SER A 1 83 ? -2.732 14.740 -34.739 1.00 40.97 83 SER A N 1
ATOM 642 C CA . SER A 1 83 ? -3.261 16.057 -35.140 1.00 40.97 83 SER A CA 1
ATOM 643 C C . SER A 1 83 ? -2.240 16.910 -35.908 1.00 40.97 83 SER A C 1
ATOM 645 O O . SER A 1 83 ? -2.592 17.969 -36.421 1.00 40.97 83 SER A O 1
ATOM 647 N N . VAL A 1 84 ? -0.986 16.453 -36.036 1.00 42.31 84 VAL A N 1
ATOM 648 C CA . VAL A 1 84 ? 0.128 17.215 -36.642 1.00 42.31 84 VAL A CA 1
ATOM 649 C C . VAL A 1 84 ? 0.018 17.285 -38.172 1.00 42.31 84 VAL A C 1
ATOM 651 O O . VAL A 1 84 ? 0.627 18.140 -38.821 1.00 42.31 84 VAL A O 1
ATOM 654 N N . GLN A 1 85 ? -0.810 16.427 -38.779 1.00 42.09 85 GLN A N 1
ATOM 655 C CA . GLN A 1 85 ? -1.110 16.505 -40.210 1.00 42.09 85 GLN A CA 1
ATOM 656 C C . GLN A 1 85 ? -2.289 17.425 -40.555 1.00 42.09 85 GLN A C 1
ATOM 658 O O . GLN A 1 85 ? -2.318 17.928 -41.676 1.00 42.09 85 GLN A O 1
ATOM 663 N N . SER A 1 86 ? -3.193 17.711 -39.611 1.00 39.50 86 SER A N 1
ATOM 664 C CA . SER A 1 86 ? -4.425 18.476 -39.857 1.00 39.50 86 SER A CA 1
ATOM 665 C C . SER A 1 86 ? -4.513 19.821 -39.126 1.00 39.50 86 SER A C 1
ATOM 667 O O . SER A 1 86 ? -5.345 20.639 -39.507 1.00 39.50 86 SER A O 1
ATOM 669 N N . SER A 1 87 ? -3.679 20.078 -38.109 1.00 42.38 87 SER A N 1
ATOM 670 C CA . SER A 1 87 ? -3.712 21.325 -37.334 1.00 42.38 87 SER A CA 1
ATOM 671 C C . SER A 1 87 ? -2.437 22.157 -37.551 1.00 42.38 87 SER A C 1
ATOM 673 O O . SER A 1 87 ? -1.385 21.799 -37.024 1.00 42.38 87 SER A O 1
ATOM 675 N N . PRO A 1 88 ? -2.493 23.283 -38.287 1.00 44.84 88 PRO A N 1
ATOM 676 C CA . PRO A 1 88 ? -1.351 24.178 -38.534 1.00 44.84 88 PRO A CA 1
ATOM 677 C C . PRO A 1 88 ? -0.776 24.901 -37.296 1.00 44.84 88 PRO A C 1
ATOM 679 O O . PRO A 1 88 ? 0.096 25.754 -37.435 1.00 44.84 88 PRO A O 1
ATOM 682 N N . SER A 1 89 ? -1.271 24.589 -36.101 1.00 43.81 89 SER A N 1
ATOM 683 C CA . SER A 1 89 ? -1.132 25.389 -34.882 1.00 43.81 89 SER A CA 1
ATOM 684 C C . SER A 1 89 ? -0.359 24.702 -33.743 1.00 43.81 89 SER A C 1
ATOM 686 O O . SER A 1 89 ? -0.296 25.224 -32.631 1.00 43.81 89 SER A O 1
ATOM 688 N N . THR A 1 90 ? 0.236 23.528 -33.985 1.00 47.75 90 THR A N 1
ATOM 689 C CA . THR A 1 90 ? 1.058 22.817 -32.989 1.00 47.75 90 THR A CA 1
ATOM 690 C C . THR A 1 90 ? 2.491 23.359 -32.989 1.00 47.75 90 THR A C 1
ATOM 692 O O . THR A 1 90 ? 3.209 23.220 -33.976 1.00 47.75 90 THR A O 1
ATOM 695 N N . ILE A 1 91 ? 2.908 23.978 -31.878 1.00 53.34 91 ILE A N 1
ATOM 696 C CA . ILE A 1 91 ? 4.226 24.631 -31.731 1.00 53.34 91 ILE A CA 1
ATOM 697 C C . ILE A 1 91 ? 5.319 23.634 -31.314 1.00 53.34 91 ILE A C 1
ATOM 699 O O . ILE A 1 91 ? 6.494 23.837 -31.631 1.00 53.34 91 ILE A O 1
ATOM 703 N N . LEU A 1 92 ? 4.957 22.577 -30.579 1.00 59.47 92 LEU A N 1
ATOM 704 C CA . LEU A 1 92 ? 5.912 21.620 -30.032 1.00 59.47 92 LEU A CA 1
ATOM 705 C C . LEU A 1 92 ? 5.353 20.193 -30.091 1.00 59.47 92 LEU A C 1
ATOM 707 O O . LEU A 1 92 ? 4.250 19.927 -29.610 1.00 59.47 92 LEU A O 1
ATOM 711 N N . ASP A 1 93 ? 6.119 19.274 -30.684 1.00 64.44 93 ASP A N 1
ATOM 712 C CA . ASP A 1 93 ? 5.785 17.853 -30.647 1.00 64.44 93 ASP A CA 1
ATOM 713 C C . ASP A 1 93 ? 6.288 17.226 -29.345 1.00 64.44 93 ASP A C 1
ATOM 715 O O . ASP A 1 93 ? 7.488 17.146 -29.077 1.00 64.44 93 ASP A O 1
ATOM 719 N N . ALA A 1 94 ? 5.342 16.802 -28.518 1.00 67.38 94 ALA A N 1
ATOM 720 C CA . ALA A 1 94 ? 5.634 16.264 -27.204 1.00 67.38 94 ALA A CA 1
ATOM 721 C C . ALA A 1 94 ? 6.285 14.872 -27.270 1.00 67.38 94 ALA A C 1
ATOM 723 O O . ALA A 1 94 ? 7.062 14.541 -26.377 1.00 67.38 94 ALA A O 1
ATOM 724 N N . SER A 1 95 ? 6.020 14.086 -28.324 1.00 68.94 95 SER A N 1
ATOM 725 C CA . SER A 1 95 ? 6.735 12.826 -28.575 1.00 68.94 95 SER A CA 1
ATOM 726 C C . SER A 1 95 ? 8.201 13.083 -28.905 1.00 68.94 95 SER A C 1
ATOM 728 O O . SER A 1 95 ? 9.069 12.568 -28.204 1.00 68.94 95 SER A O 1
ATOM 730 N N . SER A 1 96 ? 8.477 13.969 -29.867 1.00 73.19 96 SER A N 1
ATOM 731 C CA . SER A 1 96 ? 9.848 14.353 -30.229 1.00 73.19 96 SER A CA 1
ATOM 732 C C . SER A 1 96 ? 10.626 14.937 -29.043 1.00 73.19 96 SER A C 1
ATOM 734 O O . SER A 1 96 ? 11.784 14.594 -28.844 1.00 73.19 96 SER A O 1
ATOM 736 N N . TYR A 1 97 ? 10.010 15.774 -28.197 1.00 75.50 97 TYR A N 1
ATOM 737 C CA . TYR A 1 97 ? 10.692 16.301 -27.002 1.00 75.50 97 TYR A CA 1
ATOM 738 C C . TYR A 1 97 ? 11.042 15.209 -25.986 1.00 75.50 97 TYR A C 1
ATOM 740 O O . TYR A 1 97 ? 12.136 15.208 -25.421 1.00 75.50 97 TYR A O 1
ATOM 748 N N . LEU A 1 98 ? 10.131 14.262 -25.756 1.00 79.44 98 LEU A N 1
ATOM 749 C CA . LEU A 1 98 ? 10.412 13.119 -24.896 1.00 79.44 98 LEU A CA 1
ATOM 750 C C . LEU A 1 98 ? 11.583 12.290 -25.448 1.00 79.44 98 LEU A C 1
ATOM 752 O O . LEU A 1 98 ? 12.478 11.931 -24.688 1.00 79.44 98 LEU A O 1
ATOM 756 N N . GLU A 1 99 ? 11.617 12.031 -26.752 1.00 81.88 99 GLU A N 1
ATOM 757 C CA . GLU A 1 99 ? 12.652 11.209 -27.391 1.00 81.88 99 GLU A CA 1
ATOM 758 C C . GLU A 1 99 ? 14.010 11.904 -27.524 1.00 81.88 99 GLU A C 1
ATOM 760 O O . GLU A 1 99 ? 15.034 11.298 -27.231 1.00 81.88 99 GLU A O 1
ATOM 765 N N . GLU A 1 100 ? 14.040 13.167 -27.949 1.00 81.75 100 GLU A N 1
ATOM 766 C CA . GLU A 1 100 ? 15.285 13.891 -28.228 1.00 81.75 100 GLU A CA 1
ATOM 767 C C . GLU A 1 100 ? 15.884 14.558 -26.988 1.00 81.75 100 GLU A C 1
ATOM 769 O O . GLU A 1 100 ? 17.082 14.848 -26.962 1.00 81.75 100 GLU A O 1
ATOM 774 N N . CYS A 1 101 ? 15.055 14.874 -25.988 1.00 79.56 101 CYS A N 1
ATOM 775 C CA . CYS A 1 101 ? 15.486 15.645 -24.827 1.00 79.56 101 CYS A CA 1
ATOM 776 C C . CYS A 1 101 ? 15.365 14.893 -23.509 1.00 79.56 101 CYS A C 1
ATOM 778 O O . CYS A 1 101 ? 16.183 15.159 -22.652 1.00 79.56 101 CYS A O 1
ATOM 780 N N . VAL A 1 102 ? 14.398 13.996 -23.297 1.00 86.06 102 VAL A N 1
ATOM 781 C CA . VAL A 1 102 ? 14.243 13.322 -21.987 1.00 86.06 102 VAL A CA 1
ATOM 782 C C . VAL A 1 102 ? 14.911 11.952 -21.980 1.00 86.06 102 VAL A C 1
ATOM 784 O O . VAL A 1 102 ? 15.667 11.638 -21.064 1.00 86.06 102 VAL A O 1
ATOM 787 N N . LEU A 1 103 ? 14.652 11.137 -23.004 1.00 86.62 103 LEU A N 1
ATOM 788 C CA . LEU A 1 103 ? 15.158 9.770 -23.099 1.00 86.62 103 LEU A CA 1
ATOM 789 C C . LEU A 1 103 ? 16.698 9.673 -23.012 1.00 86.62 103 LEU A C 1
ATOM 791 O O . LEU A 1 103 ? 17.163 8.828 -22.247 1.00 86.62 103 LEU A O 1
ATOM 795 N N . PRO A 1 104 ? 17.502 10.535 -23.676 1.00 85.88 104 PRO A N 1
ATOM 796 C CA . PRO A 1 104 ? 18.961 10.418 -23.636 1.00 85.88 104 PRO A CA 1
ATOM 797 C C . PRO A 1 104 ? 19.549 10.630 -22.235 1.00 85.88 104 PRO A C 1
ATOM 799 O O . PRO A 1 104 ? 20.446 9.893 -21.837 1.00 85.88 104 PRO A O 1
ATOM 802 N N . TYR A 1 105 ? 19.012 11.575 -21.452 1.00 82.81 105 TYR A N 1
ATOM 803 C CA . TYR A 1 105 ? 19.483 11.815 -20.079 1.00 82.81 105 TYR A CA 1
ATOM 804 C C . TYR A 1 105 ? 19.044 10.728 -19.094 1.00 82.81 105 TYR A C 1
ATOM 806 O O . TYR A 1 105 ? 19.684 10.534 -18.064 1.00 82.81 105 TYR A O 1
ATOM 814 N N . LEU A 1 106 ? 17.954 10.008 -19.382 1.00 84.94 106 LEU A N 1
ATOM 815 C CA . LEU A 1 106 ? 17.601 8.821 -18.603 1.00 84.94 106 LEU A CA 1
ATOM 816 C C . LEU A 1 106 ? 18.544 7.649 -18.908 1.00 84.94 106 LEU A C 1
ATOM 818 O O . LEU A 1 106 ? 18.813 6.845 -18.019 1.00 84.94 106 LEU A O 1
ATOM 822 N N . ASP A 1 107 ? 19.054 7.546 -20.136 1.00 82.38 107 ASP A N 1
ATOM 823 C CA . ASP A 1 107 ? 19.980 6.477 -20.521 1.00 82.38 107 ASP A CA 1
ATOM 824 C C . ASP A 1 107 ? 21.425 6.711 -20.033 1.00 82.38 107 ASP A C 1
ATOM 826 O O . ASP A 1 107 ? 22.166 5.747 -19.803 1.00 82.38 107 ASP A O 1
ATOM 830 N N . SER A 1 108 ? 21.813 7.976 -19.818 1.00 76.06 108 SER A N 1
ATOM 831 C CA . SER A 1 108 ? 23.186 8.399 -19.497 1.00 76.06 108 SER A CA 1
ATOM 832 C C . SER A 1 108 ? 23.604 8.275 -18.025 1.00 76.06 108 SER A C 1
ATOM 834 O O . SER A 1 108 ? 24.748 8.555 -17.697 1.00 76.06 108 SER A O 1
ATOM 836 N N . ILE A 1 109 ? 22.737 7.817 -17.116 1.00 69.88 109 ILE A N 1
ATOM 837 C CA . ILE A 1 109 ? 23.031 7.691 -15.662 1.00 69.88 109 ILE A CA 1
ATOM 838 C C . ILE A 1 109 ? 24.136 6.655 -15.354 1.00 69.88 109 ILE A C 1
ATOM 840 O O . ILE A 1 109 ? 24.544 6.482 -14.208 1.00 69.88 109 ILE A O 1
ATOM 844 N N . TYR A 1 110 ? 24.611 5.935 -16.369 1.00 57.97 110 TYR A N 1
ATOM 845 C CA . TYR A 1 110 ? 25.431 4.738 -16.221 1.00 57.97 110 TYR A CA 1
ATOM 846 C C . TYR A 1 110 ? 26.922 4.990 -15.963 1.00 57.97 110 TYR A C 1
ATOM 848 O O . TYR A 1 110 ? 27.630 4.009 -15.762 1.00 57.97 110 TYR A O 1
ATOM 856 N N . ASP A 1 111 ? 27.411 6.234 -15.932 1.00 57.19 111 ASP A N 1
ATOM 857 C CA . ASP A 1 111 ? 28.830 6.489 -15.653 1.00 57.19 111 ASP A CA 1
ATOM 858 C C . ASP A 1 111 ? 29.074 7.061 -14.241 1.00 57.19 111 ASP A C 1
ATOM 860 O O . ASP A 1 111 ? 29.230 8.271 -14.060 1.00 57.19 111 ASP A O 1
ATOM 864 N N . PRO A 1 112 ? 29.085 6.210 -13.192 1.00 45.38 112 PRO A N 1
ATOM 865 C CA . PRO A 1 112 ? 29.336 6.638 -11.818 1.00 45.38 112 PRO A CA 1
ATOM 866 C C . PRO A 1 112 ? 30.786 7.090 -11.579 1.00 45.38 112 PRO A C 1
ATOM 868 O O . PRO A 1 112 ? 31.096 7.525 -10.470 1.00 45.38 112 PRO A O 1
ATOM 871 N N . MET A 1 113 ? 31.680 6.951 -12.565 1.00 44.16 113 MET A N 1
ATOM 872 C CA . MET A 1 113 ? 33.087 7.337 -12.451 1.00 44.16 113 MET A CA 1
ATOM 873 C C . MET A 1 113 ? 33.393 8.682 -13.125 1.00 44.16 113 MET A C 1
ATOM 875 O O . MET A 1 113 ? 34.352 9.328 -12.704 1.00 44.16 113 MET A O 1
ATOM 879 N N . GLU A 1 114 ? 32.605 9.130 -14.111 1.00 49.28 114 GLU A N 1
ATOM 880 C CA . GLU A 1 114 ? 32.980 10.297 -14.927 1.00 49.28 114 GLU A CA 1
ATOM 881 C C . GLU A 1 114 ? 32.206 11.602 -14.666 1.00 49.28 114 GLU A C 1
ATOM 883 O O . GLU A 1 114 ? 32.765 12.665 -14.938 1.00 49.28 114 GLU A O 1
ATOM 888 N N . GLU A 1 115 ? 30.990 11.612 -14.100 1.00 49.44 115 GLU A N 1
ATOM 889 C CA . GLU A 1 115 ? 30.177 12.846 -14.143 1.00 49.44 115 GLU A CA 1
ATOM 890 C C . GLU A 1 115 ? 29.547 13.267 -12.795 1.00 49.44 115 GLU A C 1
ATOM 892 O O . GLU A 1 115 ? 28.842 12.512 -12.128 1.00 49.44 115 GLU A O 1
ATOM 897 N N . GLY A 1 116 ? 29.839 14.509 -12.378 1.00 56.81 116 GLY A N 1
ATOM 898 C CA . GLY A 1 116 ? 29.540 15.076 -11.055 1.00 56.81 116 GLY A CA 1
ATOM 899 C C . GLY A 1 116 ? 28.063 15.377 -10.741 1.00 56.81 116 GLY A C 1
ATOM 900 O O . GLY A 1 116 ? 27.144 15.045 -11.486 1.00 56.81 116 GLY A O 1
ATOM 901 N N . GLU A 1 117 ? 27.831 16.060 -9.609 1.00 58.03 117 GLU A N 1
ATOM 902 C CA . GLU A 1 117 ? 26.502 16.376 -9.038 1.00 58.03 117 GLU A CA 1
ATOM 903 C C . GLU A 1 117 ? 25.514 17.038 -10.025 1.00 58.03 117 GLU A C 1
ATOM 905 O O . GLU A 1 117 ? 24.296 16.923 -9.859 1.00 58.03 117 GLU A O 1
ATOM 910 N N . SER A 1 118 ? 26.016 17.683 -11.083 1.00 58.38 118 SER A N 1
ATOM 911 C CA . SER A 1 118 ? 25.226 18.362 -12.112 1.00 58.38 118 SER A CA 1
ATOM 912 C C . SER A 1 118 ? 24.282 17.446 -12.898 1.00 58.38 118 SER A C 1
ATOM 914 O O . SER A 1 118 ? 23.196 17.880 -13.286 1.00 58.38 118 SER A O 1
ATOM 916 N N . ASN A 1 119 ? 24.636 16.175 -13.094 1.00 72.62 119 ASN A N 1
ATOM 917 C CA . ASN A 1 119 ? 23.820 15.235 -13.872 1.00 72.62 119 ASN A CA 1
ATOM 918 C C . ASN A 1 119 ? 22.603 14.702 -13.118 1.00 72.62 119 ASN A C 1
ATOM 920 O O . ASN A 1 119 ? 21.592 14.334 -13.718 1.00 72.62 119 ASN A O 1
ATOM 924 N N . ILE A 1 120 ? 22.668 14.693 -11.790 1.00 78.31 120 ILE A N 1
ATOM 925 C CA . ILE A 1 120 ? 21.612 14.132 -10.947 1.00 78.31 120 ILE A CA 1
ATOM 926 C C . ILE A 1 120 ? 20.368 15.020 -10.990 1.00 78.31 120 ILE A C 1
ATOM 928 O O . ILE A 1 120 ? 19.244 14.521 -11.039 1.00 78.31 120 ILE A O 1
ATOM 932 N N . GLU A 1 121 ? 20.544 16.341 -11.010 1.00 80.31 121 GLU A N 1
ATOM 933 C CA . GLU A 1 121 ? 19.412 17.267 -11.096 1.00 80.31 121 GLU A CA 1
ATOM 934 C C . GLU A 1 121 ? 18.740 17.218 -12.477 1.00 80.31 121 GLU A C 1
ATOM 936 O O . GLU A 1 121 ? 17.509 17.255 -12.567 1.00 80.31 121 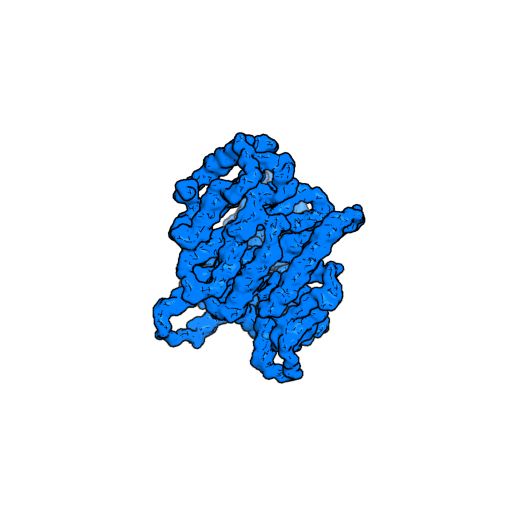GLU A O 1
ATOM 941 N N . VAL A 1 122 ? 19.520 17.035 -13.549 1.00 82.00 122 VAL A N 1
ATOM 942 C CA . VAL A 1 122 ? 18.990 16.795 -14.903 1.00 82.00 122 VAL A CA 1
ATOM 943 C C . VAL A 1 122 ? 18.195 15.490 -14.951 1.00 82.00 122 VAL A C 1
ATOM 945 O O . VAL A 1 122 ? 17.080 15.462 -15.482 1.00 82.00 122 VAL A O 1
ATOM 948 N N . PHE A 1 123 ? 18.712 14.421 -14.341 1.00 84.62 123 PHE A N 1
ATOM 949 C CA . PHE A 1 123 ? 18.002 13.150 -14.208 1.00 84.62 123 PHE A CA 1
ATOM 950 C C . PHE A 1 123 ? 16.658 13.314 -13.484 1.00 84.62 123 PHE A C 1
ATOM 952 O O . PHE A 1 123 ? 15.618 12.881 -13.988 1.00 84.62 123 PHE A O 1
ATOM 959 N N . ARG A 1 124 ? 16.642 13.992 -12.331 1.00 84.94 124 ARG A N 1
ATOM 960 C CA . ARG A 1 124 ? 15.402 14.241 -11.578 1.00 84.94 124 ARG A CA 1
ATOM 961 C C . ARG A 1 124 ? 14.389 15.031 -12.381 1.00 84.94 124 ARG A C 1
ATOM 963 O O . ARG A 1 124 ? 13.207 14.682 -12.387 1.00 84.94 124 ARG A O 1
ATOM 970 N N . LEU A 1 125 ? 14.832 16.088 -13.057 1.00 83.94 125 LEU A N 1
ATOM 971 C CA . LEU A 1 125 ? 13.957 16.885 -13.905 1.00 83.94 125 LEU A CA 1
ATOM 972 C C . LEU A 1 125 ? 13.409 16.045 -15.067 1.00 83.94 125 LEU A C 1
ATOM 974 O O . LEU A 1 125 ? 12.223 16.149 -15.378 1.00 83.94 125 LEU A O 1
ATOM 978 N N . SER A 1 126 ? 14.222 15.163 -15.649 1.00 86.88 126 SER A N 1
ATOM 979 C CA . SER A 1 126 ? 13.812 14.228 -16.706 1.00 86.88 126 SER A CA 1
ATOM 980 C C . SER A 1 126 ? 12.743 13.246 -16.214 1.00 86.88 126 SER A C 1
ATOM 982 O O . SER A 1 126 ? 11.708 13.086 -16.862 1.00 86.88 126 SER A O 1
ATOM 984 N N . LEU A 1 127 ? 12.915 12.668 -15.019 1.00 86.38 127 LEU A N 1
ATOM 985 C CA . LEU A 1 127 ? 11.902 11.826 -14.375 1.00 86.38 127 LEU A CA 1
ATOM 986 C C . LEU A 1 127 ? 10.602 12.584 -14.087 1.00 86.38 127 LEU A C 1
ATOM 988 O O . LEU A 1 127 ? 9.512 12.076 -14.349 1.00 86.38 127 LEU A O 1
ATOM 992 N N . GLN A 1 128 ? 10.681 13.797 -13.542 1.00 83.38 128 GLN A N 1
ATOM 993 C CA . GLN A 1 128 ? 9.491 14.611 -13.276 1.00 83.38 128 GLN A CA 1
ATOM 994 C C . GLN A 1 128 ? 8.765 15.001 -14.565 1.00 83.38 128 GLN A C 1
ATOM 996 O O . GLN A 1 128 ? 7.535 14.977 -14.614 1.00 83.38 128 GLN A O 1
ATOM 1001 N N . THR A 1 129 ? 9.528 15.310 -15.612 1.00 80.44 129 THR A N 1
ATOM 1002 C CA . THR A 1 129 ? 9.009 15.620 -16.943 1.00 80.44 129 THR A CA 1
ATOM 1003 C C . THR A 1 129 ? 8.268 14.415 -17.511 1.00 80.44 129 THR A C 1
ATOM 1005 O O . THR A 1 129 ? 7.087 14.534 -17.834 1.00 80.44 129 THR A O 1
ATOM 1008 N N . LEU A 1 130 ? 8.893 13.230 -17.529 1.00 83.06 130 LEU A N 1
ATOM 1009 C CA . LEU A 1 130 ? 8.236 11.982 -17.930 1.00 83.06 130 LEU A CA 1
ATOM 1010 C C . LEU A 1 130 ? 6.937 11.753 -17.144 1.00 83.06 130 LEU A C 1
ATOM 1012 O O . LEU A 1 130 ? 5.912 11.396 -17.725 1.00 83.06 130 LEU A O 1
ATOM 1016 N N . GLY A 1 131 ? 6.951 12.016 -15.836 1.00 76.75 131 GLY A N 1
ATOM 1017 C CA . GLY A 1 131 ? 5.770 11.915 -14.987 1.00 76.75 131 GLY A CA 1
ATOM 1018 C C . GLY A 1 131 ? 4.625 12.816 -15.399 1.00 76.75 131 GLY A C 1
ATOM 1019 O O . GLY A 1 131 ? 3.502 12.328 -15.524 1.00 76.75 131 GLY A O 1
ATOM 1020 N N . ALA A 1 132 ? 4.913 14.089 -15.662 1.00 72.94 132 ALA A N 1
ATOM 1021 C CA . ALA A 1 132 ? 3.928 15.049 -16.144 1.00 72.94 132 ALA A CA 1
ATOM 1022 C C . ALA A 1 132 ? 3.303 14.610 -17.480 1.00 72.94 132 ALA A C 1
ATOM 1024 O O . ALA A 1 132 ? 2.095 14.752 -17.668 1.00 72.94 132 ALA A O 1
ATOM 1025 N N . PHE A 1 133 ? 4.094 14.015 -18.381 1.00 72.00 133 PHE A N 1
ATOM 1026 C CA . PHE A 1 133 ? 3.610 13.483 -19.663 1.00 72.00 133 PHE A CA 1
ATOM 1027 C C . PHE A 1 133 ? 2.884 12.131 -19.550 1.00 72.00 133 PHE A C 1
ATOM 1029 O O . PHE A 1 133 ? 2.136 11.755 -20.457 1.00 72.00 133 PHE A O 1
ATOM 1036 N N . CYS A 1 134 ? 3.062 11.407 -18.442 1.00 68.00 134 CYS A N 1
ATOM 1037 C CA . CYS A 1 134 ? 2.310 10.192 -18.120 1.00 68.00 134 CYS A CA 1
ATOM 1038 C C . CYS A 1 134 ? 0.956 10.473 -17.437 1.00 68.00 134 CYS A C 1
ATOM 1040 O O . CYS A 1 134 ? 0.167 9.542 -17.257 1.00 68.00 134 CYS A O 1
ATOM 1042 N N . GLU A 1 135 ? 0.681 11.702 -16.986 1.00 65.25 135 GLU A N 1
ATOM 1043 C CA . GLU A 1 135 ? -0.572 12.036 -16.300 1.00 65.25 135 GLU A CA 1
ATOM 1044 C C . GLU A 1 135 ? -1.732 12.270 -17.270 1.00 65.25 135 GLU A C 1
ATOM 1046 O O . GLU A 1 135 ? -1.639 13.025 -18.237 1.00 65.25 135 GLU A O 1
ATOM 1051 N N . VAL A 1 136 ? -2.880 11.647 -16.981 1.00 55.44 136 VAL A N 1
ATOM 1052 C CA . VAL A 1 136 ? -4.103 11.878 -17.754 1.00 55.44 136 VAL A CA 1
ATOM 1053 C C . VAL A 1 136 ? -4.823 13.085 -17.182 1.00 55.44 136 VAL A C 1
ATOM 1055 O O . VAL A 1 136 ? -5.454 13.018 -16.128 1.00 55.44 136 VAL A O 1
ATOM 1058 N N . LYS A 1 137 ? -4.777 14.189 -17.920 1.00 55.53 137 LYS A N 1
ATOM 1059 C CA . LYS A 1 137 ? -5.483 15.420 -17.571 1.00 55.53 137 LYS A CA 1
ATOM 1060 C C . LYS A 1 137 ? -6.916 15.376 -18.079 1.00 55.53 137 LYS A C 1
ATOM 1062 O O . LYS A 1 137 ? -7.267 16.032 -19.054 1.00 55.53 137 LYS A O 1
ATOM 1067 N N . SER A 1 138 ? -7.747 14.552 -17.442 1.00 51.81 138 SER A N 1
ATOM 1068 C CA . SER A 1 138 ? -9.178 14.497 -17.741 1.00 51.81 138 SER A CA 1
ATOM 1069 C C . SER A 1 138 ? -10.007 14.917 -16.527 1.00 51.81 138 SER A C 1
ATOM 1071 O O . SER A 1 138 ? -9.902 14.278 -15.481 1.00 51.81 138 SER A O 1
ATOM 1073 N N . PRO A 1 139 ? -10.916 15.903 -16.653 1.00 51.72 139 PRO A N 1
ATOM 1074 C CA . PRO A 1 139 ? -11.826 16.267 -15.566 1.00 51.72 139 PRO A CA 1
ATOM 1075 C C . PRO A 1 139 ? -12.774 15.118 -15.180 1.00 51.72 139 PRO A C 1
ATOM 1077 O O . PRO A 1 139 ? -13.312 15.110 -14.073 1.00 51.72 139 PRO A O 1
ATOM 1080 N N . ARG A 1 140 ? -12.964 14.125 -16.066 1.00 48.69 140 ARG A N 1
ATOM 1081 C CA . ARG A 1 140 ? -13.767 12.922 -15.793 1.00 48.69 140 ARG A CA 1
ATOM 1082 C C . ARG A 1 140 ? -13.017 11.869 -14.975 1.00 48.69 140 ARG A C 1
ATOM 1084 O O . ARG A 1 140 ? -13.653 11.123 -14.236 1.00 48.69 140 ARG A O 1
ATOM 1091 N N . PHE A 1 141 ? -11.688 11.819 -15.057 1.00 53.16 141 PHE A N 1
ATOM 1092 C CA . PHE A 1 141 ? -10.884 10.784 -14.407 1.00 53.16 141 PHE A CA 1
ATOM 1093 C C . PHE A 1 141 ? -9.881 11.419 -13.449 1.00 53.16 141 PHE A C 1
ATOM 1095 O O . PHE A 1 141 ? -8.812 11.860 -13.847 1.00 53.16 141 PHE A O 1
ATOM 1102 N N . LYS A 1 142 ? -10.224 11.427 -12.155 1.00 46.91 142 LYS A N 1
ATOM 1103 C CA . LYS A 1 142 ? -9.366 11.975 -11.087 1.00 46.91 142 LYS A CA 1
ATOM 1104 C C . LYS A 1 142 ? -8.074 11.179 -10.853 1.00 46.91 142 LYS A C 1
ATOM 1106 O O . LYS A 1 142 ? -7.181 11.667 -10.173 1.00 46.91 142 LYS A O 1
ATOM 1111 N N . ASN A 1 143 ? -7.999 9.940 -11.341 1.00 49.09 143 ASN A N 1
ATOM 1112 C CA . ASN A 1 143 ? -6.838 9.065 -11.204 1.00 49.09 143 ASN A CA 1
ATOM 1113 C C . ASN A 1 143 ? -6.742 8.146 -12.435 1.00 49.09 143 ASN A C 1
ATOM 1115 O O . ASN A 1 143 ? -7.760 7.644 -12.922 1.00 49.09 143 ASN A O 1
ATOM 1119 N N . TRP A 1 144 ? -5.516 7.911 -12.907 1.00 47.25 144 TRP A N 1
ATOM 1120 C CA . TRP A 1 144 ? -5.177 7.008 -14.006 1.00 47.25 144 TRP A CA 1
ATOM 1121 C C . TRP A 1 144 ? -5.716 5.579 -13.792 1.00 47.25 144 TRP A C 1
ATOM 1123 O O . TRP A 1 144 ? -6.212 4.974 -14.736 1.00 47.25 144 TRP A O 1
ATOM 1133 N N . LEU A 1 145 ? -5.752 5.069 -12.554 1.00 48.81 145 LEU A N 1
ATOM 1134 C CA . LEU A 1 145 ? -6.361 3.765 -12.238 1.00 48.81 145 LEU A CA 1
ATOM 1135 C C . LEU A 1 145 ? -7.861 3.713 -12.578 1.00 48.81 145 LEU A C 1
ATOM 1137 O O . LEU A 1 145 ? -8.360 2.704 -13.075 1.00 48.81 145 LEU A O 1
ATOM 1141 N N . THR A 1 146 ? -8.590 4.807 -12.343 1.00 53.12 146 THR A N 1
ATOM 1142 C CA . THR A 1 146 ? -10.028 4.910 -12.644 1.00 53.12 146 THR A CA 1
ATOM 1143 C C . THR A 1 146 ? -10.282 4.981 -14.146 1.00 53.12 146 THR A C 1
ATOM 1145 O O . THR A 1 146 ? -11.256 4.406 -14.631 1.00 53.12 146 THR A O 1
ATOM 1148 N N . LEU A 1 147 ? -9.394 5.663 -14.873 1.00 51.03 147 LEU A N 1
ATOM 1149 C CA . LEU A 1 147 ? -9.383 5.690 -16.332 1.00 51.03 147 LEU A CA 1
ATOM 1150 C C . LEU A 1 147 ? -9.176 4.286 -16.908 1.00 51.03 147 LEU A C 1
ATOM 1152 O O . LEU A 1 147 ? -9.937 3.860 -17.767 1.00 51.03 147 LEU A O 1
ATOM 1156 N N . ILE A 1 148 ? -8.177 3.557 -16.410 1.00 50.00 148 ILE A N 1
ATOM 1157 C CA . ILE A 1 148 ? -7.876 2.193 -16.861 1.00 50.00 148 ILE A CA 1
ATOM 1158 C C . ILE A 1 148 ? -9.051 1.267 -16.607 1.00 50.00 148 ILE A C 1
ATOM 1160 O O . ILE A 1 148 ? -9.421 0.506 -17.491 1.00 50.00 148 ILE A O 1
ATOM 1164 N N . LYS A 1 149 ? -9.687 1.370 -15.436 1.00 51.41 149 LYS A N 1
ATOM 1165 C CA . LYS A 1 149 ? -10.888 0.593 -15.135 1.00 51.41 149 LYS A CA 1
ATOM 1166 C C . LYS A 1 149 ? -12.008 0.846 -16.158 1.00 51.41 149 LYS A C 1
ATOM 1168 O O . LYS A 1 149 ? -12.618 -0.108 -16.619 1.00 51.41 149 LYS A O 1
ATOM 1173 N N . HIS A 1 150 ? -12.217 2.098 -16.575 1.00 50.56 150 HIS A N 1
ATOM 1174 C CA . HIS A 1 150 ? -13.205 2.431 -17.613 1.00 50.56 150 HIS A CA 1
ATOM 1175 C C . HIS A 1 150 ? -12.811 1.934 -19.010 1.00 50.56 150 HIS A C 1
ATOM 1177 O O . HIS A 1 150 ? -13.681 1.510 -19.767 1.00 50.56 150 HIS A O 1
ATOM 1183 N N . LEU A 1 151 ? -11.517 1.957 -19.348 1.00 44.88 151 LEU A N 1
ATOM 1184 C CA . LEU A 1 151 ? -11.008 1.386 -20.600 1.00 44.88 151 LEU A CA 1
ATOM 1185 C C . LEU A 1 151 ? -11.193 -0.143 -20.635 1.00 44.88 151 LEU A C 1
ATOM 1187 O O . LEU A 1 151 ? -11.583 -0.684 -21.665 1.00 44.88 151 LEU A O 1
ATOM 1191 N N . TYR A 1 152 ? -10.988 -0.828 -19.505 1.00 43.66 152 TYR A N 1
ATOM 1192 C CA . TYR A 1 152 ? -11.233 -2.269 -19.349 1.00 43.66 152 TYR A CA 1
ATOM 1193 C C . TYR A 1 152 ? -12.715 -2.646 -19.432 1.00 43.66 152 TYR A C 1
ATOM 1195 O O . TYR A 1 152 ? -13.054 -3.710 -19.940 1.00 43.66 152 TYR A O 1
ATOM 1203 N N . GLU A 1 153 ? -13.606 -1.779 -18.953 1.00 48.12 153 GLU A N 1
ATOM 1204 C CA . GLU A 1 153 ? -15.059 -1.985 -19.009 1.00 48.12 153 GLU A CA 1
ATOM 1205 C C . GLU A 1 153 ? -15.647 -1.729 -20.416 1.00 48.12 153 GLU A C 1
ATOM 1207 O O . GLU A 1 153 ? -16.865 -1.749 -20.590 1.00 48.12 153 GLU A O 1
ATOM 1212 N N . GLY A 1 154 ? -14.802 -1.516 -21.437 1.00 39.22 154 GLY A N 1
ATOM 1213 C CA . GLY A 1 154 ? -15.208 -1.456 -22.845 1.00 39.22 154 GLY A CA 1
ATOM 1214 C C . GLY A 1 154 ? -16.037 -0.225 -23.213 1.00 39.22 154 GLY A C 1
ATOM 1215 O O . GLY A 1 154 ? -16.642 -0.181 -24.285 1.00 39.22 154 GLY A O 1
ATOM 1216 N N . GLN A 1 155 ? -16.086 0.791 -22.348 1.00 42.62 155 GLN A N 1
ATOM 1217 C CA . GLN A 1 155 ? -16.779 2.032 -22.668 1.00 42.62 155 GLN A CA 1
ATOM 1218 C C . GLN A 1 155 ? -15.924 2.837 -23.646 1.00 42.62 155 GLN A C 1
ATOM 1220 O O . GLN A 1 155 ? -14.816 3.255 -23.309 1.00 42.62 155 GLN A O 1
ATOM 1225 N N . ALA A 1 156 ? -16.446 3.052 -24.859 1.00 38.53 156 ALA A N 1
ATOM 1226 C CA . ALA A 1 156 ? -15.818 3.853 -25.904 1.00 38.53 156 ALA A CA 1
ATOM 1227 C C . ALA A 1 156 ? -15.541 5.267 -25.379 1.00 38.53 156 ALA A C 1
ATOM 1229 O O . ALA A 1 156 ? -16.401 6.147 -25.369 1.00 38.53 156 ALA A O 1
ATOM 1230 N N . CYS A 1 157 ? -14.328 5.471 -24.890 1.00 37.88 157 CYS A N 1
ATOM 1231 C CA . CYS A 1 157 ? -13.890 6.731 -24.341 1.00 37.88 157 CYS A CA 1
ATOM 1232 C C . CYS A 1 157 ? -12.936 7.352 -25.360 1.00 37.88 157 CYS A C 1
ATOM 1234 O O . CYS A 1 157 ? -11.847 6.837 -25.602 1.00 37.88 157 CYS A O 1
ATOM 1236 N N . SER A 1 158 ? -13.352 8.470 -25.960 1.00 39.16 158 SER A N 1
ATOM 1237 C CA . SER A 1 158 ? -12.551 9.323 -26.849 1.00 39.16 158 SER A CA 1
ATOM 1238 C C . SER A 1 158 ? -11.480 10.085 -26.056 1.00 39.16 158 SER A C 1
ATOM 1240 O O . SER A 1 158 ? -11.431 11.315 -26.052 1.00 39.16 158 SER A O 1
ATOM 1242 N N . ILE A 1 159 ? -10.685 9.364 -25.275 1.00 45.06 159 ILE A N 1
ATOM 1243 C CA . ILE A 1 159 ? -9.662 9.940 -24.411 1.00 45.06 159 ILE A CA 1
ATOM 1244 C C . ILE A 1 159 ? -8.374 9.982 -25.216 1.00 45.06 159 ILE A C 1
ATOM 1246 O O . ILE A 1 159 ? -7.990 8.991 -25.836 1.00 45.06 159 ILE A O 1
ATOM 1250 N N . GLY A 1 160 ? -7.727 11.149 -25.232 1.00 50.16 160 GLY A N 1
ATOM 1251 C CA . GLY A 1 160 ? -6.436 11.325 -25.884 1.00 50.16 160 GLY A CA 1
ATOM 1252 C C . GLY A 1 160 ? -5.450 10.268 -25.393 1.00 50.16 160 GLY A C 1
ATOM 1253 O O . GLY A 1 160 ? -5.209 10.148 -24.193 1.00 50.16 160 GLY A O 1
ATOM 1254 N N . VAL A 1 161 ? -4.912 9.486 -26.330 1.00 52.25 161 VAL A N 1
ATOM 1255 C CA . VAL A 1 161 ? -3.829 8.531 -26.075 1.00 52.25 161 VAL A CA 1
ATOM 1256 C C . VAL A 1 161 ? -2.688 9.279 -25.365 1.00 52.25 161 VAL A C 1
ATOM 1258 O O . VAL A 1 161 ? -2.275 10.319 -25.892 1.00 52.25 161 VAL A O 1
ATOM 1261 N N . PRO A 1 162 ? -2.189 8.795 -24.205 1.00 60.88 162 PRO A N 1
ATOM 1262 C CA . PRO A 1 162 ? -1.052 9.397 -23.514 1.00 60.88 162 PRO A CA 1
ATOM 1263 C C . PRO A 1 162 ? 0.097 9.692 -24.479 1.00 60.88 162 PRO A C 1
ATOM 1265 O O . PRO A 1 162 ? 0.426 8.851 -25.314 1.00 60.88 162 PRO A O 1
ATOM 1268 N N . VAL A 1 163 ? 0.715 10.871 -24.360 1.00 64.38 163 VAL A N 1
ATOM 1269 C CA . VAL A 1 163 ? 1.794 11.323 -25.262 1.00 64.38 163 VAL A CA 1
ATOM 1270 C C . VAL A 1 163 ? 2.912 10.284 -25.363 1.00 64.38 163 VAL A C 1
ATOM 1272 O O . VAL A 1 163 ? 3.408 10.017 -26.450 1.00 64.38 163 VAL A O 1
ATOM 1275 N N . VAL A 1 164 ? 3.239 9.639 -24.243 1.00 65.50 164 VAL A N 1
ATOM 1276 C CA . VAL A 1 164 ? 4.294 8.625 -24.143 1.00 65.50 164 VAL A CA 1
ATOM 1277 C C . VAL A 1 164 ? 4.068 7.420 -25.068 1.00 65.50 164 VAL A C 1
ATOM 1279 O O . VAL A 1 164 ? 5.037 6.840 -25.537 1.00 65.50 164 VAL A O 1
ATOM 1282 N N . LEU A 1 165 ? 2.818 7.064 -25.396 1.00 63.81 165 LEU A N 1
ATOM 1283 C CA . LEU A 1 165 ? 2.527 5.993 -26.366 1.00 63.81 165 LEU A CA 1
ATOM 1284 C C . LEU A 1 165 ? 2.802 6.383 -27.818 1.00 63.81 165 LEU A C 1
ATOM 1286 O O . LEU A 1 165 ? 2.859 5.499 -28.666 1.00 63.81 165 LEU A O 1
ATOM 1290 N N . LYS A 1 166 ? 2.893 7.684 -28.110 1.00 65.31 166 LYS A N 1
ATOM 1291 C CA . LYS A 1 166 ? 3.262 8.191 -29.439 1.00 65.31 166 LYS A CA 1
ATOM 1292 C C . LYS A 1 166 ? 4.745 8.548 -29.536 1.00 65.31 166 LYS A C 1
ATOM 1294 O O . LYS A 1 166 ? 5.203 8.842 -30.626 1.00 65.31 166 LYS A O 1
ATOM 1299 N N . ALA A 1 167 ? 5.448 8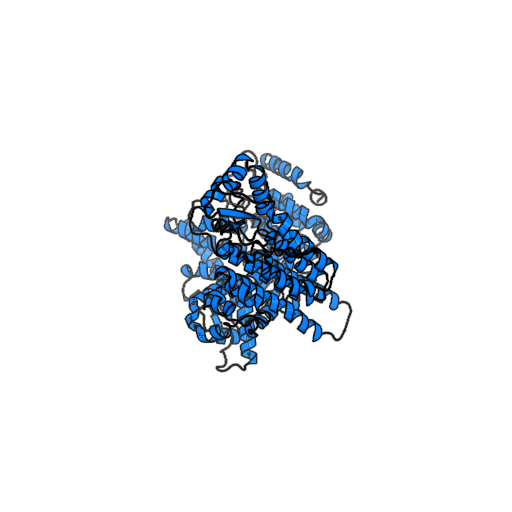.548 -28.405 1.00 74.31 167 ALA A N 1
ATOM 1300 C CA . ALA A 1 167 ? 6.900 8.610 -28.341 1.00 74.31 167 ALA A CA 1
ATOM 1301 C C . ALA A 1 167 ? 7.484 7.186 -28.497 1.00 74.31 167 ALA A C 1
ATOM 1303 O O . ALA A 1 167 ? 6.840 6.301 -29.062 1.00 74.31 167 ALA A O 1
ATOM 1304 N N . ASN A 1 168 ? 8.653 6.933 -27.902 1.00 82.69 168 ASN A N 1
ATOM 1305 C CA . ASN A 1 168 ? 9.282 5.619 -27.821 1.00 82.69 168 ASN A CA 1
ATOM 1306 C C . ASN A 1 168 ? 9.032 4.954 -26.446 1.00 82.69 168 ASN A C 1
ATOM 1308 O O . ASN A 1 168 ? 9.920 4.965 -25.583 1.00 82.69 168 ASN A O 1
ATOM 1312 N N . PRO A 1 169 ? 7.841 4.372 -26.184 1.00 83.06 169 PRO A N 1
ATOM 1313 C CA . PRO A 1 169 ? 7.501 3.838 -24.865 1.00 83.06 169 PRO A CA 1
ATOM 1314 C C . PRO A 1 169 ? 8.387 2.652 -24.460 1.00 83.06 169 PRO A C 1
ATOM 1316 O O . PRO A 1 169 ? 8.676 2.493 -23.275 1.00 83.06 169 PRO A O 1
ATOM 1319 N N . PHE A 1 170 ? 8.859 1.850 -25.422 1.00 87.69 170 PHE A N 1
ATOM 1320 C CA . PHE A 1 170 ? 9.799 0.758 -25.158 1.00 87.69 170 PHE A CA 1
ATOM 1321 C C . PHE A 1 170 ? 11.208 1.279 -24.854 1.00 87.69 170 PHE A C 1
ATOM 1323 O O . PHE A 1 170 ? 11.874 0.727 -23.988 1.00 87.69 170 PHE A O 1
ATOM 1330 N N . GLY A 1 171 ? 11.648 2.377 -25.478 1.00 89.88 171 GLY A N 1
ATOM 1331 C CA . GLY A 1 171 ? 12.877 3.087 -25.104 1.00 89.88 171 GLY A CA 1
ATOM 1332 C C . GLY A 1 171 ? 12.853 3.533 -23.642 1.00 89.88 171 GLY A C 1
ATOM 1333 O O . GLY A 1 171 ? 13.766 3.216 -22.884 1.00 89.88 171 GLY A O 1
ATOM 1334 N N . PHE A 1 172 ? 11.760 4.162 -23.201 1.00 90.56 172 PHE A N 1
ATOM 1335 C CA . PHE A 1 172 ? 11.591 4.510 -21.786 1.00 90.56 172 PHE A CA 1
ATOM 1336 C C . PHE A 1 172 ? 11.563 3.276 -20.879 1.00 90.56 172 PHE A C 1
ATOM 1338 O O . PHE A 1 172 ? 12.202 3.281 -19.829 1.00 90.56 172 PHE A O 1
ATOM 1345 N N . ALA A 1 173 ? 10.860 2.209 -21.274 1.00 91.50 173 ALA A N 1
ATOM 1346 C CA . ALA A 1 173 ? 10.833 0.965 -20.508 1.00 91.50 173 ALA A CA 1
ATOM 1347 C C . ALA A 1 173 ? 12.238 0.360 -20.345 1.00 91.50 173 ALA A C 1
ATOM 1349 O O . ALA A 1 173 ? 12.591 -0.052 -19.239 1.00 91.50 173 ALA A O 1
ATOM 1350 N N . ARG A 1 174 ? 13.067 0.369 -21.398 1.00 91.88 174 ARG A N 1
ATOM 1351 C CA . ARG A 1 174 ? 14.471 -0.076 -21.360 1.00 91.88 174 ARG A CA 1
ATOM 1352 C C . ARG A 1 174 ? 15.306 0.768 -20.400 1.00 91.88 174 ARG A C 1
ATOM 1354 O O . ARG A 1 174 ? 15.917 0.211 -19.492 1.00 91.88 174 ARG A O 1
ATOM 1361 N N . CYS A 1 175 ? 15.269 2.097 -20.525 1.00 90.50 175 CYS A N 1
ATOM 1362 C CA . CYS A 1 175 ? 16.035 2.987 -19.646 1.00 90.50 175 CYS A CA 1
ATOM 1363 C C . CYS A 1 175 ? 15.632 2.825 -18.176 1.00 90.50 175 CYS A C 1
ATOM 1365 O O . CYS A 1 175 ? 16.493 2.679 -17.312 1.00 90.50 175 CYS A O 1
ATOM 1367 N N . LEU A 1 176 ? 14.331 2.780 -17.872 1.00 92.25 176 LEU A N 1
ATOM 1368 C CA . LEU A 1 176 ? 13.876 2.568 -16.496 1.00 92.25 176 LEU A CA 1
ATOM 1369 C C . LEU A 1 176 ? 14.225 1.164 -15.980 1.00 92.25 176 LEU A C 1
ATOM 1371 O O . LEU A 1 176 ? 14.540 1.022 -14.802 1.00 92.25 176 LEU A O 1
ATOM 1375 N N . SER A 1 177 ? 14.220 0.139 -16.841 1.00 92.56 177 SER A N 1
ATOM 1376 C CA . SER A 1 177 ? 14.675 -1.211 -16.474 1.00 92.56 177 SER A CA 1
ATOM 1377 C C . SER A 1 177 ? 16.151 -1.211 -16.104 1.00 92.56 177 SER A C 1
ATOM 1379 O O . SER A 1 177 ? 16.496 -1.704 -15.041 1.00 92.56 177 SER A O 1
ATOM 1381 N N . LYS A 1 178 ? 16.998 -0.575 -16.918 1.00 89.00 178 LYS A N 1
ATOM 1382 C CA . LYS A 1 178 ? 18.432 -0.400 -16.655 1.00 89.00 178 LYS A CA 1
ATOM 1383 C C . LYS A 1 178 ? 18.686 0.346 -15.341 1.00 89.00 178 LYS A C 1
ATOM 1385 O O . LYS A 1 178 ? 19.516 -0.075 -14.544 1.00 89.00 178 LYS A O 1
ATOM 1390 N N . ILE A 1 179 ? 17.934 1.417 -15.076 1.00 88.69 179 ILE A N 1
ATOM 1391 C CA . ILE A 1 179 ? 18.000 2.165 -13.811 1.00 88.69 179 ILE A CA 1
ATOM 1392 C C . ILE A 1 179 ? 17.627 1.254 -12.628 1.00 88.69 179 ILE A C 1
ATOM 1394 O O . ILE A 1 179 ? 18.352 1.190 -11.638 1.00 88.69 179 ILE A O 1
ATOM 1398 N N . MET A 1 180 ? 16.529 0.503 -12.723 1.00 90.06 180 MET A N 1
ATOM 1399 C CA . MET A 1 180 ? 16.121 -0.425 -11.660 1.00 90.06 180 MET A CA 1
ATOM 1400 C C . MET A 1 180 ? 17.095 -1.593 -11.486 1.00 90.06 180 MET A C 1
ATOM 1402 O O . MET A 1 180 ? 17.299 -2.046 -10.362 1.00 90.06 180 MET A O 1
ATOM 1406 N N . ASP A 1 181 ? 17.736 -2.037 -12.563 1.00 90.19 181 ASP A N 1
ATOM 1407 C CA . ASP A 1 181 ? 18.777 -3.054 -12.516 1.00 90.19 181 ASP A CA 1
ATOM 1408 C C . ASP A 1 181 ? 20.006 -2.571 -11.751 1.00 90.19 181 ASP A C 1
ATOM 1410 O O . ASP A 1 181 ? 20.493 -3.268 -10.866 1.00 90.19 181 ASP A O 1
ATOM 1414 N N . LEU A 1 182 ? 20.418 -1.318 -11.969 1.00 85.69 182 LEU A N 1
ATOM 1415 C CA . LEU A 1 182 ? 21.463 -0.679 -11.168 1.00 85.69 182 LEU A CA 1
ATOM 1416 C C . LEU A 1 182 ? 21.111 -0.641 -9.677 1.00 85.69 182 LEU A C 1
ATOM 1418 O O . LEU A 1 182 ? 21.987 -0.879 -8.846 1.00 85.69 182 LEU A O 1
ATOM 1422 N N . ARG A 1 183 ? 19.849 -0.361 -9.320 1.00 86.69 183 ARG A N 1
ATOM 1423 C CA . ARG A 1 183 ? 19.383 -0.424 -7.922 1.00 86.69 183 ARG A CA 1
ATOM 1424 C C . ARG A 1 183 ? 19.469 -1.841 -7.358 1.00 86.69 183 ARG A C 1
ATOM 1426 O O . ARG A 1 183 ? 19.790 -2.000 -6.187 1.00 86.69 183 ARG A O 1
ATOM 1433 N N . ASN A 1 184 ? 19.148 -2.856 -8.155 1.00 85.44 184 ASN A N 1
ATOM 1434 C CA . ASN A 1 184 ? 19.147 -4.247 -7.703 1.00 85.44 184 ASN A CA 1
ATOM 1435 C C . ASN A 1 184 ? 20.567 -4.831 -7.607 1.00 85.44 184 ASN A C 1
ATOM 1437 O O . ASN A 1 184 ? 20.837 -5.614 -6.695 1.00 85.44 184 ASN A O 1
ATOM 1441 N N . ALA A 1 185 ? 21.474 -4.411 -8.493 1.00 80.06 185 ALA A N 1
ATOM 1442 C CA . ALA A 1 185 ? 22.879 -4.805 -8.497 1.00 80.06 185 ALA A CA 1
ATOM 1443 C C . ALA A 1 185 ? 23.689 -4.111 -7.386 1.00 80.06 185 ALA A C 1
ATOM 1445 O O . ALA A 1 185 ? 24.541 -4.736 -6.750 1.00 80.06 185 ALA A O 1
ATOM 1446 N N . ASN A 1 186 ? 23.412 -2.832 -7.108 1.00 69.75 186 ASN A N 1
ATOM 1447 C CA . ASN A 1 186 ? 24.136 -2.056 -6.103 1.00 69.75 186 ASN A CA 1
ATOM 1448 C C . ASN A 1 186 ? 23.419 -2.073 -4.748 1.00 69.75 186 ASN A C 1
ATOM 1450 O O . ASN A 1 186 ? 22.305 -1.582 -4.601 1.00 69.75 186 ASN A O 1
ATOM 1454 N N . ARG A 1 187 ? 24.102 -2.547 -3.698 1.00 63.31 187 ARG A N 1
ATOM 1455 C CA . ARG A 1 187 ? 23.582 -2.481 -2.314 1.00 63.31 187 ARG A CA 1
ATOM 1456 C C . ARG A 1 187 ? 23.624 -1.075 -1.701 1.00 63.31 187 ARG A C 1
ATOM 1458 O O . ARG A 1 187 ? 23.167 -0.889 -0.577 1.00 63.31 187 ARG A O 1
ATOM 1465 N N . GLN A 1 188 ? 24.203 -0.103 -2.401 1.00 66.62 188 GLN A N 1
ATOM 1466 C CA . GLN A 1 188 ? 24.343 1.278 -1.947 1.00 66.62 188 GLN A CA 1
ATOM 1467 C C . GLN A 1 188 ? 23.768 2.235 -2.987 1.00 66.62 188 GLN A C 1
ATOM 1469 O O . GLN A 1 188 ? 23.839 1.985 -4.189 1.00 66.62 188 GLN A O 1
ATOM 1474 N N . LEU A 1 189 ? 23.194 3.337 -2.503 1.00 63.91 189 LEU A N 1
ATOM 1475 C CA . LEU A 1 189 ? 22.704 4.412 -3.357 1.00 63.91 189 LEU A CA 1
ATOM 1476 C C . LEU A 1 189 ? 23.893 5.064 -4.078 1.00 63.91 189 LEU A C 1
ATOM 1478 O O . LEU A 1 189 ? 24.854 5.437 -3.400 1.00 63.91 189 LEU A O 1
ATOM 1482 N N . PRO A 1 190 ? 23.830 5.256 -5.408 1.00 71.12 190 PRO A N 1
ATOM 1483 C CA . PRO A 1 190 ? 24.769 6.128 -6.099 1.00 71.12 190 PRO A CA 1
ATOM 1484 C C . PRO A 1 190 ? 24.788 7.509 -5.437 1.00 71.12 190 PRO A C 1
ATOM 1486 O O . PRO A 1 190 ? 23.749 7.990 -4.966 1.00 71.12 190 PRO A O 1
ATOM 1489 N N . GLN A 1 191 ? 25.965 8.140 -5.384 1.00 69.25 191 GLN A N 1
ATOM 1490 C CA . GLN A 1 191 ? 26.129 9.437 -4.733 1.00 69.25 191 GLN A CA 1
ATOM 1491 C C . GLN A 1 191 ? 25.100 10.431 -5.282 1.00 69.25 191 GLN A C 1
ATOM 1493 O O . GLN A 1 191 ? 24.923 10.554 -6.487 1.00 69.25 191 GLN A O 1
ATOM 1498 N N . GLY A 1 192 ? 24.380 11.097 -4.380 1.00 71.50 192 GLY A N 1
ATOM 1499 C CA . GLY A 1 192 ? 23.389 12.115 -4.709 1.00 71.50 192 GLY A CA 1
ATOM 1500 C C . GLY A 1 192 ? 22.014 11.609 -5.163 1.00 71.50 192 GLY A C 1
ATOM 1501 O O . GLY A 1 192 ? 21.099 12.425 -5.134 1.00 71.50 192 GLY A O 1
ATOM 1502 N N . ILE A 1 193 ? 21.796 10.325 -5.490 1.00 78.38 193 ILE A N 1
ATOM 1503 C CA . ILE A 1 193 ? 20.451 9.778 -5.785 1.00 78.38 193 ILE A CA 1
ATOM 1504 C C . ILE A 1 193 ? 19.708 9.445 -4.482 1.00 78.38 193 ILE A C 1
ATOM 1506 O O . ILE A 1 193 ? 20.246 8.801 -3.582 1.00 78.38 193 ILE A O 1
ATOM 1510 N N . ARG A 1 194 ? 18.442 9.866 -4.370 1.00 83.69 194 ARG A N 1
ATOM 1511 C CA . ARG A 1 194 ? 17.619 9.692 -3.161 1.00 83.69 194 ARG A CA 1
ATOM 1512 C C . ARG A 1 194 ? 16.636 8.526 -3.305 1.00 83.69 194 ARG A C 1
ATOM 1514 O O . ARG A 1 194 ? 16.244 8.168 -4.410 1.00 83.69 194 ARG A O 1
ATOM 1521 N N . LEU A 1 195 ? 16.143 7.988 -2.183 1.00 83.06 195 LEU A N 1
ATOM 1522 C CA . LEU A 1 195 ? 15.082 6.959 -2.183 1.00 83.06 195 LEU A CA 1
ATOM 1523 C C . LEU A 1 195 ? 13.815 7.406 -2.927 1.00 83.06 195 LEU A C 1
ATOM 1525 O O . LEU A 1 195 ? 13.181 6.603 -3.604 1.00 83.06 195 LEU A O 1
ATOM 1529 N N . GLN A 1 196 ? 13.474 8.693 -2.854 1.00 85.00 196 GLN A N 1
ATOM 1530 C CA . GLN A 1 196 ? 12.328 9.259 -3.568 1.00 85.00 196 GLN A CA 1
ATOM 1531 C C . GLN A 1 196 ? 12.505 9.221 -5.094 1.00 85.00 196 GLN A C 1
ATOM 1533 O O . GLN A 1 196 ? 11.514 9.113 -5.812 1.00 85.00 196 GLN A O 1
ATOM 1538 N N . ASP A 1 197 ? 13.744 9.280 -5.593 1.00 85.56 197 ASP A N 1
ATOM 1539 C CA . ASP A 1 197 ? 14.022 9.194 -7.029 1.00 85.56 197 ASP A CA 1
ATOM 1540 C C . ASP A 1 197 ? 13.699 7.769 -7.531 1.00 85.56 197 ASP A C 1
ATOM 1542 O O . ASP A 1 197 ? 13.018 7.603 -8.543 1.00 85.56 197 ASP A O 1
ATOM 1546 N N . TRP A 1 198 ? 14.057 6.733 -6.759 1.00 87.19 198 TRP A N 1
ATOM 1547 C CA . TRP A 1 198 ? 13.690 5.334 -7.036 1.00 87.19 198 TRP A CA 1
ATOM 1548 C C . TRP A 1 198 ? 12.185 5.074 -6.954 1.00 87.19 198 TRP A C 1
ATOM 1550 O O . TRP A 1 198 ? 11.636 4.334 -7.770 1.00 87.19 198 TRP A O 1
ATOM 1560 N N . GLU A 1 199 ? 11.508 5.701 -5.991 1.00 88.38 199 GLU A N 1
ATOM 1561 C CA . GLU A 1 199 ? 10.051 5.623 -5.844 1.00 88.38 199 GLU A CA 1
ATOM 1562 C C . GLU A 1 199 ? 9.344 6.161 -7.101 1.00 88.38 199 GLU A C 1
ATOM 1564 O O . GLU A 1 199 ? 8.399 5.545 -7.600 1.00 88.38 199 GLU A O 1
ATOM 1569 N N . LEU A 1 200 ? 9.855 7.255 -7.680 1.00 86.50 200 LEU A N 1
ATOM 1570 C CA . LEU A 1 200 ? 9.362 7.799 -8.948 1.00 86.50 200 LEU A CA 1
ATOM 1571 C C . LEU A 1 200 ? 9.634 6.863 -10.132 1.00 86.50 200 LEU A C 1
ATOM 1573 O O . LEU A 1 200 ? 8.718 6.609 -10.914 1.00 86.50 200 LEU A O 1
ATOM 1577 N N . VAL A 1 201 ? 10.848 6.314 -10.254 1.00 90.25 201 VAL A N 1
ATOM 1578 C CA . VAL A 1 201 ? 11.189 5.340 -11.312 1.00 90.25 201 VAL A CA 1
ATOM 1579 C C . VAL A 1 201 ? 10.233 4.149 -11.268 1.00 90.25 201 VAL A C 1
ATOM 1581 O O . VAL A 1 201 ? 9.624 3.803 -12.280 1.00 90.25 201 VAL A O 1
ATOM 1584 N N . GLN A 1 202 ? 10.031 3.557 -10.088 1.00 89.12 202 GLN A N 1
ATOM 1585 C CA . GLN A 1 202 ? 9.145 2.408 -9.925 1.00 89.12 202 GLN A CA 1
ATOM 1586 C C . GLN A 1 202 ? 7.686 2.754 -10.252 1.00 89.12 202 GLN A C 1
ATOM 1588 O O . GLN A 1 202 ? 6.990 1.967 -10.903 1.00 89.12 202 GLN A O 1
ATOM 1593 N N . LEU A 1 203 ? 7.216 3.935 -9.839 1.00 86.50 203 LEU A N 1
ATOM 1594 C CA . LEU A 1 203 ? 5.897 4.437 -10.215 1.00 86.50 203 LEU A CA 1
ATOM 1595 C C . LEU A 1 203 ? 5.755 4.530 -11.742 1.00 86.50 203 LEU A C 1
ATOM 1597 O O . LEU A 1 203 ? 4.709 4.159 -12.280 1.00 86.50 203 LEU A O 1
ATOM 1601 N N . TYR A 1 204 ? 6.790 4.978 -12.455 1.00 86.31 204 TYR A N 1
ATOM 1602 C CA . TYR A 1 204 ? 6.765 5.055 -13.915 1.00 86.31 204 TYR A CA 1
ATOM 1603 C C . TYR A 1 204 ? 6.845 3.692 -14.593 1.00 86.31 204 TYR A C 1
ATOM 1605 O O . TYR A 1 204 ? 6.100 3.488 -15.547 1.00 86.31 204 TYR A O 1
ATOM 1613 N N . CYS A 1 205 ? 7.611 2.728 -14.074 1.00 89.94 205 CYS A N 1
ATOM 1614 C CA . CYS A 1 205 ? 7.558 1.345 -14.562 1.00 89.94 205 CYS A CA 1
ATOM 1615 C C . CYS A 1 205 ? 6.133 0.777 -14.473 1.00 89.94 205 CYS A C 1
ATOM 1617 O O . CYS A 1 205 ? 5.631 0.205 -15.441 1.00 89.94 205 CYS A O 1
ATOM 1619 N N . LYS A 1 206 ? 5.432 1.001 -13.348 1.00 85.62 206 LYS A N 1
ATOM 1620 C CA . LYS A 1 206 ? 4.026 0.587 -13.172 1.00 85.62 206 LYS A CA 1
ATOM 1621 C C . LYS A 1 206 ? 3.096 1.287 -14.169 1.00 85.62 206 LYS A C 1
ATOM 1623 O O . LYS A 1 206 ? 2.250 0.636 -14.785 1.00 85.62 206 LYS A O 1
ATOM 1628 N N . LYS A 1 207 ? 3.249 2.607 -14.351 1.00 81.12 207 LYS A N 1
ATOM 1629 C CA . LYS A 1 207 ? 2.453 3.382 -15.320 1.00 81.12 207 LYS A CA 1
ATOM 1630 C C . LYS A 1 207 ? 2.693 2.892 -16.751 1.00 81.12 207 LYS A C 1
ATOM 1632 O O . LYS A 1 207 ? 1.724 2.606 -17.448 1.00 81.12 207 LYS A O 1
ATOM 1637 N N . LEU A 1 208 ? 3.952 2.744 -17.167 1.00 85.75 208 LEU A N 1
ATOM 1638 C CA . LEU A 1 208 ? 4.330 2.256 -18.495 1.00 85.75 208 LEU A CA 1
ATOM 1639 C C . LEU A 1 208 ? 3.848 0.830 -18.740 1.00 85.75 208 LEU A C 1
ATOM 1641 O O . LEU A 1 208 ? 3.275 0.579 -19.791 1.00 85.75 208 LEU A O 1
ATOM 1645 N N . SER A 1 209 ? 3.990 -0.074 -17.768 1.00 86.00 209 SER A N 1
ATOM 1646 C CA . SER A 1 209 ? 3.460 -1.441 -17.865 1.00 86.00 209 SER A CA 1
ATOM 1647 C C . SER A 1 209 ? 1.969 -1.436 -18.189 1.00 86.00 209 SER A C 1
ATOM 1649 O O . SER A 1 209 ? 1.514 -2.135 -19.090 1.00 86.00 209 SER A O 1
ATOM 1651 N N . CYS A 1 210 ? 1.191 -0.599 -17.500 1.00 78.62 210 CYS A N 1
ATOM 1652 C CA . CYS A 1 210 ? -0.234 -0.505 -17.779 1.00 78.62 210 CYS A CA 1
ATOM 1653 C C . CYS A 1 210 ? -0.533 0.148 -19.135 1.00 78.62 210 CYS A C 1
ATOM 1655 O O . CYS A 1 210 ? -1.451 -0.271 -19.838 1.00 78.62 210 CYS A O 1
ATOM 1657 N N . ILE A 1 211 ? 0.220 1.188 -19.491 1.00 75.69 211 ILE A N 1
ATOM 1658 C CA . ILE A 1 211 ? 0.094 1.898 -20.763 1.00 75.69 211 ILE A CA 1
ATOM 1659 C C . ILE A 1 211 ? 0.367 0.946 -21.941 1.00 75.69 211 ILE A C 1
ATOM 1661 O O . ILE A 1 211 ? -0.438 0.882 -22.870 1.00 75.69 211 ILE A O 1
ATOM 1665 N N . LEU A 1 212 ? 1.447 0.165 -21.866 1.00 82.25 212 LEU A N 1
ATOM 1666 C CA . LEU A 1 212 ? 1.822 -0.834 -22.864 1.00 82.25 212 LEU A CA 1
ATOM 1667 C C . LEU A 1 212 ? 0.795 -1.979 -22.927 1.00 82.25 212 LEU A C 1
ATOM 1669 O O . LEU A 1 212 ? 0.312 -2.333 -24.002 1.00 82.25 212 LEU A O 1
ATOM 1673 N N . GLY A 1 213 ? 0.363 -2.492 -21.770 1.00 79.56 213 GLY A N 1
ATOM 1674 C CA . GLY A 1 213 ? -0.675 -3.524 -21.696 1.00 79.56 213 GLY A CA 1
ATOM 1675 C C . GLY A 1 213 ? -2.002 -3.086 -22.330 1.00 79.56 213 GLY A C 1
ATOM 1676 O O . GLY A 1 213 ? -2.636 -3.848 -23.056 1.00 79.56 213 GLY A O 1
ATOM 1677 N N . ASN A 1 214 ? -2.405 -1.827 -22.142 1.00 72.00 214 ASN A N 1
ATOM 1678 C CA . ASN A 1 214 ? -3.594 -1.275 -22.799 1.00 72.00 214 ASN A CA 1
ATOM 1679 C C . ASN A 1 214 ? -3.415 -1.122 -24.317 1.00 72.00 214 ASN A C 1
ATOM 1681 O O . ASN A 1 214 ? -4.382 -1.294 -25.067 1.00 72.00 214 ASN A O 1
ATOM 1685 N N . GLY A 1 215 ? -2.196 -0.813 -24.771 1.00 71.00 215 GLY A N 1
ATOM 1686 C CA . GLY A 1 215 ? -1.841 -0.793 -26.190 1.00 71.00 215 GLY A CA 1
ATOM 1687 C C . GLY A 1 215 ? -2.166 -2.124 -26.868 1.00 71.00 215 GLY A C 1
ATOM 1688 O O . GLY A 1 215 ? -2.851 -2.132 -27.891 1.00 71.00 215 GLY A O 1
ATOM 1689 N N . LEU A 1 216 ? -1.798 -3.248 -26.240 1.00 73.44 216 LEU A N 1
ATOM 1690 C CA . LEU A 1 216 ? -2.127 -4.591 -26.737 1.00 73.44 216 LEU A CA 1
ATOM 1691 C C . LEU A 1 216 ? -3.628 -4.824 -26.880 1.00 73.44 216 LEU A C 1
ATOM 1693 O O . LEU A 1 216 ? -4.098 -5.250 -27.935 1.00 73.44 216 LEU A O 1
ATOM 1697 N N . HIS A 1 217 ? -4.394 -4.540 -25.826 1.00 72.62 217 HIS A N 1
ATOM 1698 C CA . HIS A 1 217 ? -5.841 -4.754 -25.841 1.00 72.62 217 HIS A CA 1
ATOM 1699 C C . HIS A 1 217 ? -6.535 -3.909 -26.913 1.00 72.62 217 HIS A C 1
ATOM 1701 O O . HIS A 1 217 ? -7.436 -4.396 -27.597 1.00 72.62 217 HIS A O 1
ATOM 1707 N N . THR A 1 218 ? -6.081 -2.668 -27.097 1.00 68.69 218 THR A N 1
ATOM 1708 C CA . THR A 1 218 ? -6.614 -1.758 -28.119 1.00 68.69 218 THR A CA 1
ATOM 1709 C C . THR A 1 218 ? -6.316 -2.274 -29.526 1.00 68.69 218 THR A C 1
ATOM 1711 O O . THR A 1 218 ? -7.215 -2.344 -30.363 1.00 68.69 218 THR A O 1
ATOM 1714 N N . LEU A 1 219 ? -5.074 -2.703 -29.780 1.00 67.00 219 LEU A N 1
ATOM 1715 C CA . LEU A 1 219 ? -4.673 -3.278 -31.066 1.00 67.00 219 LEU A CA 1
ATOM 1716 C C . LEU A 1 219 ? -5.436 -4.575 -31.375 1.00 67.00 219 LEU A C 1
ATOM 1718 O O . LEU A 1 219 ? -5.832 -4.797 -32.520 1.00 67.00 219 LEU A O 1
ATOM 1722 N N . LYS A 1 220 ? -5.729 -5.402 -30.363 1.00 69.25 220 LYS A N 1
ATOM 1723 C CA . LYS A 1 220 ? -6.593 -6.581 -30.521 1.00 69.25 220 LYS A CA 1
ATOM 1724 C C . LYS A 1 220 ? -7.999 -6.193 -30.987 1.00 69.25 220 LYS A C 1
ATOM 1726 O O . LYS A 1 220 ? -8.452 -6.675 -32.019 1.00 69.25 220 LYS A O 1
ATOM 1731 N N . ALA A 1 221 ? -8.656 -5.281 -30.271 1.00 68.06 221 ALA A N 1
ATOM 1732 C CA . ALA A 1 221 ? -10.014 -4.846 -30.600 1.00 68.06 221 ALA A CA 1
ATOM 1733 C C . ALA A 1 221 ? -10.112 -4.243 -32.013 1.00 68.06 221 ALA A C 1
ATOM 1735 O O . ALA A 1 221 ? -11.119 -4.398 -32.695 1.00 68.06 221 ALA A O 1
ATOM 1736 N N . TRP A 1 222 ? -9.058 -3.566 -32.477 1.00 66.12 222 TRP A N 1
ATOM 1737 C CA . TRP A 1 222 ? -9.026 -2.979 -33.817 1.00 66.12 222 TRP A CA 1
ATOM 1738 C C . TRP A 1 222 ? -8.731 -3.991 -34.929 1.00 66.12 222 TRP A C 1
ATOM 1740 O O . TRP A 1 222 ? -9.206 -3.819 -36.051 1.00 66.12 222 TRP A O 1
ATOM 1750 N N . THR A 1 223 ? -7.969 -5.049 -34.641 1.00 62.06 223 THR A N 1
ATOM 1751 C CA . THR A 1 223 ? -7.649 -6.087 -35.635 1.00 62.06 223 THR A CA 1
ATOM 1752 C C . THR A 1 223 ? -8.825 -7.016 -35.933 1.00 62.06 223 THR A C 1
ATOM 1754 O O . THR A 1 223 ? -8.940 -7.497 -37.058 1.00 62.06 223 THR A O 1
ATOM 1757 N N . GLU A 1 224 ? -9.773 -7.167 -35.005 1.00 66.62 224 GLU A N 1
ATOM 1758 C CA . GLU A 1 224 ? -11.056 -7.847 -35.253 1.00 66.62 224 GLU A CA 1
ATOM 1759 C C . GLU A 1 224 ? -11.909 -7.141 -36.338 1.00 66.62 224 GLU A C 1
ATOM 1761 O O . GLU A 1 224 ? -12.816 -7.747 -36.903 1.00 66.62 224 GLU A O 1
ATOM 1766 N N . GLY A 1 225 ? -11.577 -5.891 -36.696 1.00 64.75 225 GLY A N 1
ATOM 1767 C CA . GLY A 1 225 ? -12.213 -5.113 -37.767 1.00 64.75 225 GLY A CA 1
ATOM 1768 C C . GLY A 1 225 ? -11.616 -5.277 -39.176 1.00 64.75 225 GLY A C 1
ATOM 1769 O O . GLY A 1 225 ? -12.097 -4.625 -40.099 1.00 64.75 225 GLY A O 1
ATOM 1770 N N . GLY A 1 226 ? -10.580 -6.107 -39.369 1.00 61.84 226 GLY A N 1
ATOM 1771 C CA . GLY A 1 226 ? -10.100 -6.519 -40.703 1.00 61.84 226 GLY A CA 1
ATOM 1772 C C . GLY A 1 226 ? -9.270 -5.506 -41.516 1.00 61.84 226 GLY A C 1
ATOM 1773 O O . GLY A 1 226 ? -9.142 -5.675 -42.724 1.00 61.84 226 GLY A O 1
ATOM 1774 N N . ASN A 1 227 ? -8.697 -4.463 -40.904 1.00 68.56 227 ASN A N 1
ATOM 1775 C CA . ASN A 1 227 ? -7.876 -3.465 -41.610 1.00 68.56 227 ASN A CA 1
ATOM 1776 C C . ASN A 1 227 ? -6.378 -3.860 -41.652 1.00 68.56 227 ASN A C 1
ATOM 1778 O O . ASN A 1 227 ? -5.754 -4.037 -40.603 1.00 68.56 227 ASN A O 1
ATOM 1782 N N . GLU A 1 228 ? -5.787 -3.954 -42.850 1.00 68.12 228 GLU A N 1
ATOM 1783 C CA . GLU A 1 228 ? -4.387 -4.366 -43.070 1.00 68.12 228 GLU A CA 1
ATOM 1784 C C . GLU A 1 228 ? -3.345 -3.433 -42.424 1.00 68.12 228 GLU A C 1
ATOM 1786 O O . GLU A 1 228 ? -2.342 -3.911 -41.889 1.00 68.12 228 GLU A O 1
ATOM 1791 N N . ASP A 1 229 ? -3.576 -2.117 -42.394 1.00 63.22 229 ASP A N 1
ATOM 1792 C CA . ASP A 1 229 ? -2.633 -1.168 -41.776 1.00 63.22 229 ASP A CA 1
ATOM 1793 C C . ASP A 1 229 ? -2.583 -1.326 -40.246 1.00 63.22 229 ASP A C 1
ATOM 1795 O O . ASP A 1 229 ? -1.544 -1.139 -39.600 1.00 63.22 229 ASP A O 1
ATOM 1799 N N . ILE A 1 230 ? -3.706 -1.737 -39.654 1.00 64.50 230 ILE A N 1
ATOM 1800 C CA . ILE A 1 230 ? -3.808 -2.034 -38.222 1.00 64.50 230 ILE A CA 1
ATOM 1801 C C . ILE A 1 230 ? -3.065 -3.336 -37.902 1.00 64.50 230 ILE A C 1
ATOM 1803 O O . ILE A 1 230 ? -2.392 -3.408 -36.874 1.00 64.50 230 ILE A O 1
ATOM 1807 N N . MET A 1 231 ? -3.110 -4.327 -38.799 1.00 64.56 231 MET A N 1
ATOM 1808 C CA . MET A 1 231 ? -2.345 -5.572 -38.656 1.00 64.56 231 MET A CA 1
ATOM 1809 C C . MET A 1 231 ? -0.835 -5.307 -38.660 1.00 64.56 231 MET A C 1
ATOM 1811 O O . MET A 1 231 ? -0.147 -5.748 -37.744 1.00 64.56 231 MET A O 1
ATOM 1815 N N . ARG A 1 232 ? -0.323 -4.497 -39.600 1.00 70.62 232 ARG A N 1
ATOM 1816 C CA . ARG A 1 232 ? 1.107 -4.118 -39.625 1.00 70.62 232 ARG A CA 1
ATOM 1817 C C . ARG A 1 232 ? 1.544 -3.393 -38.352 1.00 70.62 232 ARG A C 1
ATOM 1819 O O . ARG A 1 232 ? 2.609 -3.677 -37.812 1.00 70.62 232 ARG A O 1
ATOM 1826 N N . THR A 1 233 ? 0.708 -2.478 -37.857 1.00 69.00 233 THR A N 1
ATOM 1827 C CA . THR A 1 233 ? 0.972 -1.746 -36.607 1.00 69.00 233 THR A CA 1
ATOM 1828 C C . THR A 1 233 ? 1.012 -2.692 -35.405 1.00 69.00 233 THR A C 1
ATOM 1830 O O . THR A 1 233 ? 1.875 -2.555 -34.540 1.00 69.00 233 THR A O 1
ATOM 1833 N N . ARG A 1 234 ? 0.107 -3.679 -35.361 1.00 73.06 234 ARG A N 1
ATOM 1834 C CA . ARG A 1 234 ? 0.097 -4.717 -34.326 1.00 73.06 234 ARG A CA 1
ATOM 1835 C C . ARG A 1 234 ? 1.370 -5.555 -34.367 1.00 73.06 234 ARG A C 1
ATOM 1837 O O . ARG A 1 234 ? 1.986 -5.750 -33.327 1.00 73.06 234 ARG A O 1
ATOM 1844 N N . ASP A 1 235 ? 1.764 -6.029 -35.543 1.00 77.06 235 ASP A N 1
ATOM 1845 C CA . ASP A 1 235 ? 2.915 -6.922 -35.678 1.00 77.06 235 ASP A CA 1
ATOM 1846 C C . ASP A 1 235 ? 4.226 -6.200 -35.313 1.00 77.06 235 ASP A C 1
ATOM 1848 O O . ASP A 1 235 ? 5.059 -6.766 -34.606 1.00 77.06 235 ASP A O 1
ATOM 1852 N N . ALA A 1 236 ? 4.372 -4.921 -35.684 1.00 78.56 236 ALA A N 1
ATOM 1853 C CA . ALA A 1 236 ? 5.489 -4.082 -35.241 1.00 78.56 236 ALA A CA 1
ATOM 1854 C C . ALA A 1 236 ? 5.504 -3.891 -33.713 1.00 78.56 236 ALA A C 1
ATOM 1856 O O . ALA A 1 236 ? 6.550 -4.007 -33.078 1.00 78.56 236 ALA A O 1
ATOM 1857 N N . TYR A 1 237 ? 4.337 -3.653 -33.106 1.00 81.38 237 TYR A N 1
ATOM 1858 C CA . TYR A 1 237 ? 4.209 -3.504 -31.657 1.00 81.38 237 TYR A CA 1
ATOM 1859 C C . TYR A 1 237 ? 4.538 -4.801 -30.899 1.00 81.38 237 TYR A C 1
ATOM 1861 O O . TYR A 1 237 ? 5.212 -4.774 -29.871 1.00 81.38 237 TYR A O 1
ATOM 1869 N N . HIS A 1 238 ? 4.089 -5.949 -31.416 1.00 81.44 238 HIS A N 1
ATOM 1870 C CA . HIS A 1 238 ? 4.428 -7.264 -30.872 1.00 81.44 238 HIS A CA 1
ATOM 1871 C C . HIS A 1 238 ? 5.928 -7.551 -30.984 1.00 81.44 238 HIS A C 1
ATOM 1873 O O . HIS A 1 238 ? 6.518 -8.052 -30.028 1.00 81.44 238 HIS A O 1
ATOM 1879 N N . LEU A 1 239 ? 6.552 -7.210 -32.117 1.00 84.75 239 LEU A N 1
ATOM 1880 C CA . LEU A 1 239 ? 7.989 -7.379 -32.317 1.00 84.75 239 LEU A CA 1
ATOM 1881 C C . LEU A 1 239 ? 8.803 -6.525 -31.335 1.00 84.75 239 LEU A C 1
ATOM 1883 O O . LEU A 1 239 ? 9.717 -7.048 -30.707 1.00 84.75 239 LEU A O 1
ATOM 1887 N N . GLU A 1 240 ? 8.449 -5.252 -31.140 1.00 86.75 240 GLU A N 1
ATOM 1888 C CA . GLU A 1 240 ? 9.127 -4.394 -30.156 1.00 86.75 240 GLU A CA 1
ATOM 1889 C C . GLU A 1 240 ? 8.978 -4.915 -28.727 1.00 86.75 240 GLU A C 1
ATOM 1891 O O . GLU A 1 240 ? 9.942 -4.929 -27.966 1.00 86.75 240 GLU A O 1
ATOM 1896 N N . MET A 1 241 ? 7.795 -5.409 -28.363 1.00 86.69 241 MET A N 1
ATOM 1897 C CA . MET A 1 241 ? 7.596 -6.006 -27.047 1.00 86.69 241 MET A CA 1
ATOM 1898 C C . MET A 1 241 ? 8.382 -7.300 -26.862 1.00 86.69 241 MET A C 1
ATOM 1900 O O . MET A 1 241 ? 8.925 -7.539 -25.785 1.00 86.69 241 MET A O 1
ATOM 1904 N N . LYS A 1 242 ? 8.475 -8.122 -27.908 1.00 85.50 242 LYS A N 1
ATOM 1905 C CA . LYS A 1 242 ? 9.332 -9.304 -27.900 1.00 85.50 242 LYS A CA 1
ATOM 1906 C C . LYS A 1 242 ? 10.792 -8.906 -27.697 1.00 85.50 242 LYS A C 1
ATOM 1908 O O . LYS A 1 242 ? 11.435 -9.452 -26.809 1.00 85.50 242 LYS A O 1
ATOM 1913 N N . ASN A 1 243 ? 11.288 -7.934 -28.462 1.00 89.62 243 ASN A N 1
ATOM 1914 C CA . ASN A 1 243 ? 12.656 -7.430 -28.331 1.00 89.62 243 ASN A CA 1
ATOM 1915 C C . ASN A 1 243 ? 12.912 -6.908 -26.914 1.00 89.62 243 ASN A C 1
ATOM 1917 O O . ASN A 1 243 ? 13.896 -7.290 -26.294 1.00 89.62 243 ASN A O 1
ATOM 1921 N N . PHE A 1 244 ? 11.978 -6.134 -26.358 1.00 91.06 244 PHE A N 1
ATOM 1922 C CA . PHE A 1 244 ? 12.050 -5.674 -24.975 1.00 91.06 244 PHE A CA 1
ATOM 1923 C C . PHE A 1 244 ? 12.162 -6.836 -23.975 1.00 91.06 244 PHE A C 1
ATOM 1925 O O . PHE A 1 244 ? 13.037 -6.813 -23.111 1.00 91.06 244 PHE A O 1
ATOM 1932 N N . PHE A 1 245 ? 11.325 -7.873 -24.092 1.00 89.44 245 PHE A N 1
ATOM 1933 C CA . PHE A 1 245 ? 11.391 -9.022 -23.187 1.00 89.44 245 PHE A CA 1
ATOM 1934 C C . PHE A 1 245 ? 12.657 -9.870 -23.359 1.00 89.44 245 PHE A C 1
ATOM 1936 O O . PHE A 1 245 ? 13.132 -10.428 -22.375 1.00 89.44 245 PHE A O 1
ATOM 1943 N N . GLU A 1 246 ? 13.217 -9.962 -24.566 1.00 88.69 246 GLU A N 1
ATOM 1944 C CA . GLU A 1 246 ? 14.521 -10.597 -24.792 1.00 88.69 246 GLU A CA 1
ATOM 1945 C C . GLU A 1 246 ? 15.664 -9.784 -24.176 1.00 88.69 246 GLU A C 1
ATOM 1947 O O . GLU A 1 246 ? 16.560 -10.356 -23.563 1.00 88.69 246 GLU A O 1
ATOM 1952 N N . GLU A 1 247 ? 15.616 -8.457 -24.282 1.00 89.56 247 GLU A N 1
ATOM 1953 C CA . GLU A 1 247 ? 16.633 -7.573 -23.715 1.00 89.56 247 GLU A CA 1
ATOM 1954 C C . GLU A 1 247 ? 16.650 -7.633 -22.185 1.00 89.56 247 GLU A C 1
ATOM 1956 O O . GLU A 1 247 ? 17.718 -7.779 -21.598 1.00 89.56 247 GLU A O 1
ATOM 1961 N N . ILE A 1 248 ? 15.491 -7.593 -21.514 1.00 90.62 248 ILE A N 1
ATOM 1962 C CA . ILE A 1 248 ? 15.469 -7.604 -20.041 1.00 90.62 248 ILE A CA 1
ATOM 1963 C C . ILE A 1 248 ? 15.889 -8.947 -19.425 1.00 90.62 248 ILE A C 1
ATOM 1965 O O . ILE A 1 248 ? 16.117 -8.995 -18.218 1.00 90.62 248 ILE A O 1
ATOM 1969 N N . LYS A 1 249 ? 16.024 -10.032 -20.207 1.00 88.62 249 LYS A N 1
ATOM 1970 C CA . LYS A 1 249 ? 16.524 -11.330 -19.704 1.00 88.62 249 LYS A CA 1
ATOM 1971 C C . LYS A 1 249 ? 17.928 -11.239 -19.117 1.00 88.62 249 LYS A C 1
ATOM 1973 O O . LYS A 1 249 ? 18.276 -12.072 -18.286 1.00 88.62 249 LYS A O 1
ATOM 1978 N N . ILE A 1 250 ? 18.728 -10.268 -19.561 1.00 89.31 250 ILE A N 1
ATOM 1979 C CA . ILE A 1 250 ? 20.100 -10.072 -19.072 1.00 89.31 250 ILE A CA 1
ATOM 1980 C C . ILE A 1 250 ? 20.143 -9.391 -17.698 1.00 89.31 250 ILE A C 1
ATOM 1982 O O . ILE A 1 250 ? 21.182 -9.416 -17.046 1.00 89.31 250 ILE A O 1
ATOM 1986 N N . TYR A 1 251 ? 19.044 -8.754 -17.287 1.00 91.00 251 TYR A N 1
ATOM 1987 C CA . TYR A 1 251 ? 18.943 -8.029 -16.024 1.00 91.00 251 TYR A CA 1
ATOM 1988 C C . TYR A 1 251 ? 18.645 -8.965 -14.856 1.00 91.00 251 TYR A C 1
ATOM 1990 O O . TYR A 1 251 ? 18.171 -10.089 -15.040 1.00 91.00 251 TYR A O 1
ATOM 1998 N N . ASP A 1 252 ? 18.876 -8.478 -13.639 1.00 91.06 252 ASP A N 1
ATOM 1999 C CA . ASP A 1 252 ? 18.544 -9.190 -12.414 1.00 91.06 252 ASP A CA 1
ATOM 2000 C C . ASP A 1 252 ? 17.061 -9.587 -12.392 1.00 91.06 252 ASP A C 1
ATOM 2002 O O . ASP A 1 252 ? 16.163 -8.879 -12.863 1.00 91.06 252 ASP A O 1
ATOM 2006 N N . TRP A 1 253 ? 16.787 -10.744 -11.801 1.00 91.44 253 TRP A N 1
ATOM 2007 C CA . TRP A 1 253 ? 15.456 -11.337 -11.742 1.00 91.44 253 TRP A CA 1
ATOM 2008 C C . TRP A 1 253 ? 14.421 -10.426 -11.066 1.00 91.44 253 TRP A C 1
ATOM 2010 O O . TRP A 1 253 ? 13.242 -10.447 -11.429 1.00 91.44 253 TRP A O 1
ATOM 2020 N N . LYS A 1 254 ? 14.840 -9.569 -10.122 1.00 92.06 254 LYS A N 1
ATOM 2021 C CA . LYS A 1 254 ? 13.959 -8.566 -9.507 1.00 92.06 254 LYS A CA 1
ATOM 2022 C C . LYS A 1 254 ? 13.536 -7.507 -10.518 1.00 92.06 254 LYS A C 1
ATOM 2024 O O . LYS A 1 254 ? 12.377 -7.096 -10.514 1.00 92.06 254 LYS A O 1
ATOM 2029 N N . THR A 1 255 ? 14.450 -7.091 -11.394 1.00 92.25 255 THR A N 1
ATOM 2030 C CA . THR A 1 255 ? 14.179 -6.152 -12.489 1.00 92.25 255 THR A CA 1
ATOM 2031 C C . THR A 1 255 ? 13.195 -6.765 -13.480 1.00 92.25 255 THR A C 1
ATOM 2033 O O . THR A 1 255 ? 12.218 -6.117 -13.852 1.00 92.25 255 THR A O 1
ATOM 2036 N N . GLN A 1 256 ? 13.387 -8.037 -13.841 1.00 92.56 256 GLN A N 1
ATOM 2037 C CA . GLN A 1 256 ? 12.456 -8.775 -14.702 1.00 92.56 256 GLN A CA 1
ATOM 2038 C C . GLN A 1 256 ? 11.045 -8.836 -14.085 1.00 92.56 256 GLN A C 1
ATOM 2040 O O . GLN A 1 256 ? 10.048 -8.570 -14.759 1.00 92.56 256 GLN A O 1
ATOM 2045 N N . LEU A 1 257 ? 10.946 -9.098 -12.776 1.00 92.12 257 LEU A N 1
ATOM 2046 C CA . LEU A 1 257 ? 9.666 -9.186 -12.064 1.00 92.12 257 LEU A CA 1
ATOM 2047 C C . LEU A 1 257 ? 8.858 -7.883 -12.038 1.00 92.12 257 LEU A C 1
ATOM 2049 O O . LEU A 1 257 ? 7.625 -7.952 -11.962 1.00 92.12 257 LEU A O 1
ATOM 2053 N N . LEU A 1 258 ? 9.502 -6.715 -12.138 1.00 91.00 258 LEU A N 1
ATOM 2054 C CA . LEU A 1 258 ? 8.799 -5.426 -12.241 1.00 91.00 258 LEU A CA 1
ATOM 2055 C C . LEU A 1 258 ? 7.844 -5.391 -13.441 1.00 91.00 258 LEU A C 1
ATOM 2057 O O . LEU A 1 258 ? 6.795 -4.752 -13.373 1.00 91.00 258 LEU A O 1
ATOM 2061 N N . TRP A 1 259 ? 8.185 -6.113 -14.510 1.00 91.62 259 TRP A N 1
ATOM 2062 C CA . TRP A 1 259 ? 7.419 -6.186 -15.754 1.00 91.62 259 TRP A CA 1
ATOM 2063 C C . TRP A 1 259 ? 6.516 -7.420 -15.842 1.00 91.62 259 TRP A C 1
ATOM 2065 O O . TRP A 1 259 ? 5.847 -7.620 -16.854 1.00 91.62 259 TRP A O 1
ATOM 2075 N N . CYS A 1 260 ? 6.432 -8.225 -14.780 1.00 88.81 260 CYS A N 1
ATOM 2076 C CA . CYS A 1 260 ? 5.640 -9.457 -14.763 1.00 88.81 260 CYS A CA 1
ATOM 2077 C C . CYS A 1 260 ? 4.142 -9.197 -15.022 1.00 88.81 260 CYS A C 1
ATOM 2079 O O . CYS A 1 260 ? 3.505 -9.951 -15.750 1.00 88.81 260 CYS A O 1
ATOM 2081 N N . ASP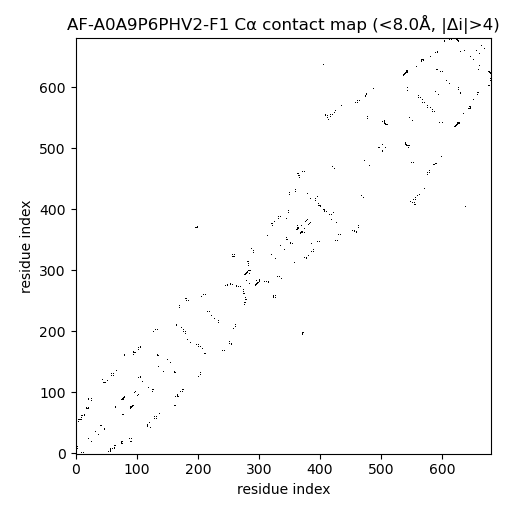 A 1 261 ? 3.577 -8.091 -14.518 1.00 85.94 261 ASP A N 1
ATOM 2082 C CA . ASP A 1 261 ? 2.191 -7.707 -14.838 1.00 85.94 261 ASP A CA 1
ATOM 2083 C C . ASP A 1 261 ? 1.996 -7.481 -16.354 1.00 85.94 261 ASP A C 1
ATOM 2085 O O . ASP A 1 261 ? 1.030 -7.983 -16.930 1.00 85.94 261 ASP A O 1
ATOM 2089 N N . LEU A 1 262 ? 2.923 -6.775 -17.018 1.00 87.75 262 LEU A N 1
ATOM 2090 C CA . LEU A 1 262 ? 2.880 -6.566 -18.472 1.00 87.75 262 LEU A CA 1
ATOM 2091 C C . LEU A 1 262 ? 3.046 -7.891 -19.223 1.00 87.75 262 LEU A C 1
ATOM 2093 O O . LEU A 1 262 ? 2.327 -8.149 -20.184 1.00 87.75 262 LEU A O 1
ATOM 2097 N N . GLN A 1 263 ? 3.956 -8.746 -18.764 1.00 86.56 263 GLN A N 1
ATOM 2098 C CA . GLN A 1 263 ? 4.200 -10.051 -19.361 1.00 86.56 263 GLN A CA 1
ATOM 2099 C C . GLN A 1 263 ? 2.960 -10.954 -19.301 1.00 86.56 263 GLN A C 1
ATOM 2101 O O . GLN A 1 263 ? 2.597 -11.561 -20.306 1.00 86.56 263 GLN A O 1
ATOM 2106 N N . LEU A 1 264 ? 2.277 -11.022 -18.154 1.00 84.19 264 LEU A N 1
ATOM 2107 C CA . LEU A 1 264 ? 1.045 -11.803 -18.008 1.00 84.19 264 LEU A CA 1
ATOM 2108 C C . LEU A 1 264 ? -0.075 -11.280 -18.919 1.00 84.19 264 LEU A C 1
ATOM 2110 O O . LEU A 1 264 ? -0.845 -12.071 -19.460 1.00 84.19 264 LEU A O 1
ATOM 2114 N N . VAL A 1 265 ? -0.149 -9.961 -19.127 1.00 83.44 265 VAL A N 1
ATOM 2115 C CA . VAL A 1 265 ? -1.078 -9.346 -20.090 1.00 83.44 265 VAL A CA 1
ATOM 2116 C C . VAL A 1 265 ? -0.691 -9.673 -21.536 1.00 83.44 265 VAL A C 1
ATOM 2118 O O . VAL A 1 265 ? -1.570 -9.914 -22.361 1.00 83.44 265 VAL A O 1
ATOM 2121 N N . ALA A 1 266 ? 0.606 -9.717 -21.845 1.00 82.94 266 ALA A N 1
ATOM 2122 C CA . ALA A 1 266 ? 1.129 -10.052 -23.168 1.00 82.94 266 ALA A CA 1
ATOM 2123 C C . ALA A 1 266 ? 1.036 -11.553 -23.499 1.00 82.94 266 ALA A C 1
ATOM 2125 O O . ALA A 1 266 ? 0.998 -11.918 -24.670 1.00 82.94 266 ALA A O 1
ATOM 2126 N N . TRP A 1 267 ? 0.951 -12.422 -22.488 1.00 82.88 267 TRP A N 1
ATOM 2127 C CA . TRP A 1 267 ? 0.971 -13.883 -22.618 1.00 82.88 267 TRP A CA 1
ATOM 2128 C C . TRP A 1 267 ? 0.019 -14.458 -23.682 1.00 82.88 267 TRP A C 1
ATOM 2130 O O . TRP A 1 267 ? 0.457 -15.313 -24.448 1.00 82.88 267 TRP A O 1
ATOM 2140 N N . PRO A 1 268 ? -1.251 -14.017 -23.808 1.00 80.19 268 PRO A N 1
ATOM 2141 C CA . PRO A 1 268 ? -2.166 -14.546 -24.826 1.00 80.19 268 PRO A CA 1
ATOM 2142 C C . PRO A 1 268 ? -1.798 -14.158 -26.267 1.00 80.19 268 PRO A C 1
ATOM 2144 O O . PRO A 1 268 ? -2.427 -14.649 -27.201 1.00 80.19 268 PRO A O 1
ATOM 2147 N N . PHE A 1 269 ? -0.848 -13.237 -26.441 1.00 75.38 269 PHE A N 1
ATOM 2148 C CA . PHE A 1 269 ? -0.440 -12.664 -27.724 1.00 75.38 269 PHE A CA 1
ATOM 2149 C C . PHE A 1 269 ? 0.938 -13.144 -28.188 1.00 75.38 269 PHE A C 1
ATOM 2151 O O . PHE A 1 269 ? 1.311 -12.882 -29.330 1.00 75.38 269 PHE A O 1
ATOM 2158 N N . LEU A 1 270 ? 1.686 -13.816 -27.312 1.00 73.31 270 LEU A N 1
ATOM 2159 C CA . LEU A 1 270 ? 3.015 -14.352 -27.583 1.00 73.31 270 LEU A CA 1
ATOM 2160 C C . LEU A 1 270 ? 2.928 -15.872 -27.760 1.00 73.31 270 LEU A C 1
ATOM 2162 O O . LEU A 1 270 ? 2.163 -16.540 -27.057 1.00 73.31 270 LEU A O 1
ATOM 2166 N N . ASP A 1 271 ? 3.724 -16.428 -28.676 1.00 72.00 271 ASP A N 1
ATOM 2167 C CA . ASP A 1 271 ? 3.825 -17.883 -28.826 1.00 72.00 271 ASP A CA 1
ATOM 2168 C C . ASP A 1 271 ? 4.332 -18.528 -27.523 1.00 72.00 271 ASP A C 1
ATOM 2170 O O . ASP A 1 271 ? 5.031 -17.898 -26.728 1.00 72.00 271 ASP A O 1
ATOM 2174 N N . ILE A 1 272 ? 4.011 -19.807 -27.300 1.00 64.50 272 ILE A N 1
ATOM 2175 C CA . ILE A 1 272 ? 4.405 -20.534 -26.077 1.00 64.50 272 ILE A CA 1
ATOM 2176 C C . ILE A 1 272 ? 5.927 -20.517 -25.876 1.00 64.50 272 ILE A C 1
ATOM 2178 O O . ILE A 1 272 ? 6.395 -20.284 -24.764 1.00 64.50 272 ILE A O 1
ATOM 2182 N N . ASP A 1 273 ? 6.694 -20.670 -26.956 1.00 61.97 273 ASP A N 1
ATOM 2183 C CA . ASP A 1 273 ? 8.163 -20.626 -26.929 1.00 61.97 273 ASP A CA 1
ATOM 2184 C C . ASP A 1 273 ? 8.723 -19.205 -26.718 1.00 61.97 273 ASP A C 1
ATOM 2186 O O . ASP A 1 273 ? 9.925 -19.021 -26.546 1.00 61.97 273 ASP A O 1
ATOM 2190 N N . GLN A 1 274 ? 7.856 -18.188 -26.738 1.00 61.53 274 GLN A N 1
ATOM 2191 C CA . GLN A 1 274 ? 8.188 -16.768 -26.584 1.00 61.53 274 GLN A CA 1
ATOM 2192 C C . GLN A 1 274 ? 7.732 -16.201 -25.231 1.00 61.53 274 GLN A C 1
ATOM 2194 O O . GLN A 1 274 ? 7.917 -15.013 -24.963 1.00 61.53 274 GLN A O 1
ATOM 2199 N N . GLN A 1 275 ? 7.140 -17.024 -24.363 1.00 70.62 275 GLN A N 1
ATOM 2200 C CA . GLN A 1 275 ? 6.803 -16.623 -23.000 1.00 70.62 275 GLN A CA 1
ATOM 2201 C C . GLN A 1 275 ? 8.093 -16.499 -22.187 1.00 70.62 275 GLN A C 1
ATOM 2203 O O . GLN A 1 275 ? 8.823 -17.473 -22.006 1.00 70.62 275 GLN A O 1
ATOM 2208 N N . LEU A 1 276 ? 8.384 -15.285 -21.708 1.00 69.50 276 LEU A N 1
ATOM 2209 C CA . LEU A 1 276 ? 9.561 -15.015 -20.886 1.00 69.50 276 LEU A CA 1
ATOM 2210 C C . LEU A 1 276 ? 9.544 -15.905 -19.633 1.00 69.50 276 LEU A C 1
ATOM 2212 O O . LEU A 1 276 ? 8.672 -15.809 -18.776 1.00 69.50 276 LEU A O 1
ATOM 2216 N N . GLN A 1 277 ? 10.533 -16.774 -19.512 1.00 85.94 277 GLN A N 1
ATOM 2217 C CA . GLN A 1 277 ? 10.772 -17.506 -18.278 1.00 85.94 277 GLN A CA 1
ATOM 2218 C C . GLN A 1 277 ? 11.701 -16.666 -17.411 1.00 85.94 277 GLN A C 1
ATOM 2220 O O . GLN A 1 277 ? 12.829 -16.383 -17.814 1.00 85.94 277 GLN A O 1
ATOM 2225 N N . ILE A 1 278 ? 11.212 -16.244 -16.247 1.00 89.25 278 ILE A N 1
ATOM 2226 C CA . ILE A 1 278 ? 11.985 -15.413 -15.327 1.00 89.25 278 ILE A CA 1
ATOM 2227 C C . ILE A 1 278 ? 13.009 -16.312 -14.650 1.00 89.25 278 ILE A C 1
ATOM 2229 O O . ILE A 1 278 ? 12.658 -17.250 -13.926 1.00 89.25 278 ILE A O 1
ATOM 2233 N N . GLN A 1 279 ? 14.279 -16.024 -14.906 1.00 89.62 279 GLN A N 1
ATOM 2234 C CA . GLN A 1 279 ? 15.378 -16.767 -14.315 1.00 89.62 279 GLN A CA 1
ATOM 2235 C C . GLN A 1 279 ? 15.547 -16.321 -12.865 1.00 89.62 279 GLN A C 1
ATOM 2237 O O . GLN A 1 279 ? 15.828 -15.158 -12.619 1.00 89.62 279 GLN A O 1
ATOM 2242 N N . VAL A 1 280 ? 15.348 -17.215 -11.901 1.00 90.94 280 VAL A N 1
ATOM 2243 C CA . VAL A 1 280 ? 15.397 -16.917 -10.464 1.00 90.94 280 VAL A CA 1
ATOM 2244 C C . VAL A 1 280 ? 16.479 -17.724 -9.748 1.00 90.94 280 VAL A C 1
ATOM 2246 O O . VAL A 1 280 ? 16.870 -18.793 -10.228 1.00 90.94 280 VAL A O 1
ATOM 2249 N N . PRO A 1 281 ? 16.945 -17.271 -8.568 1.00 90.19 281 PRO A N 1
ATOM 2250 C CA . PRO A 1 281 ? 17.859 -18.053 -7.745 1.00 90.19 281 PRO A CA 1
ATOM 2251 C C . PRO A 1 281 ? 17.298 -19.446 -7.430 1.00 90.19 281 PRO A C 1
ATOM 2253 O O . PRO A 1 281 ? 16.107 -19.590 -7.132 1.00 90.19 281 PRO A O 1
ATOM 2256 N N . GLY A 1 282 ? 18.163 -20.466 -7.428 1.00 87.62 282 GLY A N 1
ATOM 2257 C CA . GLY A 1 282 ? 17.776 -21.846 -7.104 1.00 87.62 282 GLY A CA 1
ATOM 2258 C C . GLY A 1 282 ? 17.110 -21.973 -5.728 1.00 87.62 282 GLY A C 1
ATOM 2259 O O . GLY A 1 282 ? 16.165 -22.741 -5.565 1.00 87.62 282 GLY A O 1
ATOM 2260 N N . SER A 1 283 ? 17.509 -21.136 -4.764 1.00 88.81 283 SER A N 1
ATOM 2261 C CA . SER A 1 283 ? 16.891 -21.055 -3.435 1.00 88.81 283 SER A CA 1
ATOM 2262 C C . SER A 1 283 ? 15.422 -20.609 -3.480 1.00 88.81 283 SER A C 1
ATOM 2264 O O . SER A 1 283 ? 14.589 -21.203 -2.797 1.00 88.81 283 SER A O 1
ATOM 2266 N N . LEU A 1 284 ? 15.056 -19.642 -4.330 1.00 90.88 284 LEU A N 1
ATOM 2267 C CA . LEU A 1 284 ? 13.657 -19.249 -4.555 1.00 90.88 284 LEU A CA 1
ATOM 2268 C C . LEU A 1 284 ? 12.879 -20.353 -5.285 1.00 90.88 284 LEU A C 1
ATOM 2270 O O . LEU A 1 284 ? 11.749 -20.691 -4.910 1.00 90.88 284 LEU A O 1
ATOM 2274 N N . TYR A 1 285 ? 13.500 -20.941 -6.310 1.00 90.12 285 TYR A N 1
ATOM 2275 C CA . TYR A 1 285 ? 12.905 -22.037 -7.071 1.00 90.12 285 TYR A CA 1
ATOM 2276 C C . TYR A 1 285 ? 12.622 -23.258 -6.183 1.00 90.12 285 TYR A C 1
ATOM 2278 O O . TYR A 1 285 ? 11.583 -23.893 -6.326 1.00 90.12 285 TYR A O 1
ATOM 2286 N N . SER A 1 286 ? 13.477 -23.550 -5.200 1.00 87.25 286 SER A N 1
ATOM 2287 C CA . SER A 1 286 ? 13.274 -24.657 -4.254 1.00 87.25 286 SER A CA 1
ATOM 2288 C C . SER A 1 286 ? 12.001 -24.514 -3.402 1.00 87.25 286 SER A C 1
ATOM 2290 O O . SER A 1 286 ? 11.415 -25.512 -2.984 1.00 87.25 286 SER A O 1
ATOM 2292 N N . ILE A 1 287 ? 11.536 -23.278 -3.174 1.00 88.44 287 ILE A N 1
ATOM 2293 C CA . ILE A 1 287 ? 10.342 -22.986 -2.368 1.00 88.44 287 ILE A CA 1
ATOM 2294 C C . ILE A 1 287 ? 9.072 -23.011 -3.219 1.00 88.44 287 ILE A C 1
ATOM 2296 O O . ILE A 1 287 ? 8.030 -23.494 -2.770 1.00 88.44 287 ILE A O 1
ATOM 2300 N N . THR A 1 288 ? 9.141 -22.458 -4.428 1.00 88.62 288 THR A N 1
ATOM 2301 C CA . THR A 1 288 ? 7.959 -22.176 -5.262 1.00 88.62 288 THR A CA 1
ATOM 2302 C C . THR A 1 288 ? 7.813 -23.098 -6.473 1.00 88.62 288 THR A C 1
ATOM 2304 O O . THR A 1 288 ? 6.745 -23.151 -7.090 1.00 88.62 288 THR A O 1
ATOM 2307 N N . GLY A 1 289 ? 8.861 -23.849 -6.811 1.00 87.62 289 GLY A N 1
ATOM 2308 C CA . GLY A 1 289 ? 8.973 -24.594 -8.058 1.00 87.62 289 GLY A CA 1
ATOM 2309 C C . GLY A 1 289 ? 8.949 -23.674 -9.279 1.00 87.62 289 GLY A C 1
ATOM 2310 O O . GLY A 1 289 ? 9.308 -22.501 -9.221 1.00 87.62 289 GLY A O 1
ATOM 2311 N N . SER A 1 290 ? 8.466 -24.199 -10.405 1.00 85.69 290 SER A N 1
ATOM 2312 C CA . SER A 1 290 ? 8.362 -23.441 -11.660 1.00 85.69 290 SER A CA 1
ATOM 2313 C C . SER A 1 290 ? 7.224 -22.421 -11.702 1.00 85.69 290 SER A C 1
ATOM 2315 O O . SER A 1 290 ? 7.103 -21.704 -12.690 1.00 85.69 290 SER A O 1
ATOM 2317 N N . LEU A 1 291 ? 6.358 -22.384 -10.681 1.00 83.62 291 LEU A N 1
ATOM 2318 C CA . LEU A 1 291 ? 5.189 -21.504 -10.593 1.00 83.62 291 LEU A CA 1
ATOM 2319 C C . LEU A 1 291 ? 4.420 -21.375 -11.927 1.00 83.62 291 LEU A C 1
ATOM 2321 O O . LEU A 1 291 ? 4.351 -20.307 -12.526 1.00 83.62 291 LEU A O 1
ATOM 2325 N N . HIS A 1 292 ? 3.884 -22.491 -12.431 1.00 82.12 292 HIS A N 1
ATOM 2326 C CA . HIS A 1 292 ? 3.224 -22.550 -13.746 1.00 82.12 292 HIS A CA 1
ATOM 2327 C C . HIS A 1 292 ? 4.142 -22.153 -14.923 1.00 82.12 292 HIS A C 1
ATOM 2329 O O . HIS A 1 292 ? 3.725 -21.473 -15.854 1.00 82.12 292 HIS A O 1
ATOM 2335 N N . LYS A 1 293 ? 5.400 -22.615 -14.895 1.00 83.94 293 LYS A N 1
ATOM 2336 C CA . LYS A 1 293 ? 6.448 -22.310 -15.891 1.00 83.94 293 LYS A CA 1
ATOM 2337 C C . LYS A 1 293 ? 6.859 -20.833 -15.968 1.00 83.94 293 LYS A C 1
ATOM 2339 O O . LYS A 1 293 ? 7.635 -20.491 -16.852 1.00 83.94 293 LYS A O 1
ATOM 2344 N N . LEU A 1 294 ? 6.376 -19.976 -15.066 1.00 86.50 294 LEU A N 1
ATOM 2345 C CA . LEU A 1 294 ? 6.807 -18.581 -14.993 1.00 86.50 294 LEU A CA 1
ATOM 2346 C C . LEU A 1 294 ? 8.272 -18.477 -14.555 1.00 86.50 294 LEU A C 1
ATOM 2348 O O . LEU A 1 294 ? 8.997 -17.617 -15.045 1.00 86.50 294 LEU A O 1
ATOM 2352 N N . LEU A 1 295 ? 8.690 -19.344 -13.629 1.00 90.06 295 LEU A N 1
ATOM 2353 C CA . LEU A 1 295 ? 10.015 -19.316 -13.020 1.00 90.06 295 LEU A CA 1
ATOM 2354 C C . LEU A 1 295 ? 10.885 -20.456 -13.545 1.00 90.06 295 LEU A C 1
ATOM 2356 O O . LEU A 1 295 ? 10.430 -21.598 -13.670 1.00 90.06 295 LEU A O 1
ATOM 2360 N N . VAL A 1 296 ? 12.159 -20.153 -13.780 1.00 89.88 296 VAL A N 1
ATOM 2361 C CA . VAL A 1 296 ? 13.208 -21.122 -14.116 1.00 89.88 296 VAL A CA 1
ATOM 2362 C C . VAL A 1 296 ? 14.422 -20.853 -13.244 1.00 89.88 296 VAL A C 1
ATOM 2364 O O . VAL A 1 296 ? 14.768 -19.704 -13.007 1.00 89.88 296 VAL A O 1
ATOM 2367 N N . ALA A 1 297 ? 15.057 -21.899 -12.726 1.00 87.62 297 ALA A N 1
ATOM 2368 C CA . ALA A 1 297 ? 16.235 -21.734 -11.885 1.00 87.62 297 ALA A CA 1
ATOM 2369 C C . ALA A 1 297 ? 17.466 -21.348 -12.730 1.00 87.62 297 ALA A C 1
ATOM 2371 O O . ALA A 1 297 ? 17.713 -21.977 -13.758 1.00 87.62 297 ALA A O 1
ATOM 2372 N N . ILE A 1 298 ? 18.231 -20.342 -12.287 1.00 83.31 298 ILE A N 1
ATOM 2373 C CA . ILE A 1 298 ? 19.521 -19.951 -12.898 1.00 83.31 298 ILE A CA 1
ATOM 2374 C C . ILE A 1 298 ? 20.547 -21.084 -12.747 1.00 83.31 298 ILE A C 1
ATOM 2376 O O . ILE A 1 298 ? 21.275 -21.406 -13.681 1.00 83.31 298 ILE A O 1
ATOM 2380 N N . GLU A 1 299 ? 20.557 -21.722 -11.578 1.00 74.19 299 GLU A N 1
ATOM 2381 C CA . GLU A 1 299 ? 21.404 -22.867 -11.246 1.00 74.19 299 GLU A CA 1
ATOM 2382 C C . GLU A 1 299 ? 20.518 -24.041 -10.801 1.00 74.19 299 GLU A C 1
ATOM 2384 O O . GLU A 1 299 ? 19.465 -23.811 -10.191 1.00 74.19 299 GLU A O 1
ATOM 2389 N N . PRO A 1 300 ? 20.895 -25.300 -11.095 1.00 60.66 300 PRO A N 1
ATOM 2390 C CA . PRO A 1 300 ? 20.145 -26.458 -10.626 1.00 60.66 300 PRO A CA 1
ATOM 2391 C C . PRO A 1 300 ? 20.107 -26.449 -9.094 1.00 60.66 300 PRO A C 1
ATOM 2393 O O . PRO A 1 300 ? 21.145 -26.505 -8.444 1.00 60.66 300 PRO A O 1
ATOM 2396 N N . ALA A 1 301 ? 18.905 -26.360 -8.518 1.00 55.09 301 ALA A N 1
ATOM 2397 C CA . ALA A 1 301 ? 18.736 -26.380 -7.071 1.00 55.09 301 ALA A CA 1
ATOM 2398 C C . ALA A 1 301 ? 19.272 -27.708 -6.515 1.00 55.09 301 ALA A C 1
ATOM 2400 O O . ALA A 1 301 ? 18.794 -28.780 -6.902 1.00 55.09 301 ALA A O 1
ATOM 2401 N N . GLU A 1 302 ? 20.254 -27.650 -5.613 1.00 53.69 302 GLU A N 1
ATOM 2402 C CA . GLU A 1 302 ? 20.682 -28.837 -4.880 1.00 53.69 302 GLU A CA 1
ATOM 2403 C C . GLU A 1 302 ? 19.486 -29.399 -4.097 1.00 53.69 302 GLU A C 1
ATOM 2405 O O . GLU A 1 302 ? 18.705 -28.671 -3.482 1.00 53.69 302 GLU A O 1
ATOM 2410 N N . THR A 1 303 ? 19.301 -30.720 -4.151 1.00 50.59 303 THR A N 1
ATOM 2411 C CA . THR A 1 303 ? 18.083 -31.404 -3.683 1.00 50.59 303 THR A CA 1
ATOM 2412 C C . THR A 1 303 ? 17.793 -31.241 -2.186 1.00 50.59 303 THR A C 1
ATOM 2414 O O . THR A 1 303 ? 16.678 -31.536 -1.757 1.00 50.59 303 THR A O 1
ATOM 2417 N N . VAL A 1 304 ? 18.762 -30.774 -1.388 1.00 52.34 304 VAL A N 1
ATOM 2418 C CA . VAL A 1 304 ? 18.598 -30.466 0.040 1.00 52.34 304 VAL A CA 1
ATOM 2419 C C . VAL A 1 304 ? 19.481 -29.272 0.412 1.00 52.34 304 VAL A C 1
ATOM 2421 O O . VAL A 1 304 ? 20.614 -29.437 0.851 1.00 52.34 304 VAL A O 1
ATOM 2424 N N . ALA A 1 305 ? 18.941 -28.068 0.260 1.00 54.94 305 ALA A N 1
ATOM 2425 C CA . ALA A 1 305 ? 19.558 -26.844 0.759 1.00 54.94 305 ALA A CA 1
ATOM 2426 C C . ALA A 1 305 ? 19.674 -26.875 2.311 1.00 54.94 305 ALA A C 1
ATOM 2428 O O . ALA A 1 305 ? 18.677 -27.208 2.977 1.00 54.94 305 ALA A O 1
ATOM 2429 N N . PRO A 1 306 ? 20.836 -26.533 2.910 1.00 61.56 306 PRO A N 1
ATOM 2430 C CA . PRO A 1 306 ? 20.988 -26.245 4.340 1.00 61.56 306 PRO A CA 1
ATOM 2431 C C . PRO A 1 306 ? 19.916 -25.271 4.862 1.00 61.56 306 PRO A C 1
ATOM 2433 O O . PRO A 1 306 ? 19.344 -24.490 4.101 1.00 61.56 306 PRO A O 1
ATOM 2436 N N . GLU A 1 307 ? 19.627 -25.275 6.170 1.00 62.06 307 GLU A N 1
ATOM 2437 C CA . GLU A 1 307 ? 18.598 -24.385 6.749 1.00 62.06 307 GLU A CA 1
ATOM 2438 C C . GLU A 1 307 ? 18.850 -22.895 6.453 1.00 62.06 307 GLU A C 1
ATOM 2440 O O . GLU A 1 307 ? 17.900 -22.158 6.175 1.00 62.06 307 GLU A O 1
ATOM 2445 N N . ASP A 1 308 ? 20.116 -22.474 6.408 1.00 63.06 308 ASP A N 1
ATOM 2446 C CA . ASP A 1 308 ? 20.507 -21.106 6.054 1.00 63.06 308 ASP A CA 1
ATOM 2447 C C . ASP A 1 308 ? 20.137 -20.747 4.602 1.00 63.06 308 ASP A C 1
ATOM 2449 O O . ASP A 1 308 ? 19.645 -19.650 4.329 1.00 63.06 308 ASP A O 1
ATOM 2453 N N . GLU A 1 309 ? 20.261 -21.689 3.664 1.00 70.88 309 GLU A N 1
ATOM 2454 C CA . GLU A 1 309 ? 19.863 -21.491 2.265 1.00 70.88 309 GLU A CA 1
ATOM 2455 C C . GLU A 1 309 ? 18.340 -21.434 2.086 1.00 70.88 309 GLU A C 1
ATOM 2457 O O . GLU A 1 309 ? 17.841 -20.703 1.224 1.00 70.88 309 GLU A O 1
ATOM 2462 N N . LYS A 1 310 ? 17.572 -22.128 2.939 1.00 81.50 310 LYS A N 1
ATOM 2463 C CA . LYS A 1 310 ? 16.106 -21.985 2.951 1.00 81.50 310 LYS A CA 1
ATOM 2464 C C . LYS A 1 310 ? 15.694 -20.572 3.338 1.00 81.50 310 LYS A C 1
ATOM 2466 O O . LYS A 1 310 ? 14.764 -20.029 2.741 1.00 81.50 310 LYS A O 1
ATOM 2471 N N . MET A 1 311 ? 16.378 -19.956 4.303 1.00 88.56 311 MET A N 1
ATOM 2472 C CA . MET A 1 311 ? 16.075 -18.580 4.691 1.00 88.56 311 MET A CA 1
ATOM 2473 C C . MET A 1 311 ? 16.428 -17.578 3.589 1.00 88.56 311 MET A C 1
ATOM 2475 O O . MET A 1 311 ? 15.660 -16.648 3.342 1.00 88.56 311 MET A O 1
ATOM 2479 N N . VAL A 1 312 ? 17.524 -17.809 2.859 1.00 88.69 312 VAL A N 1
ATOM 2480 C CA . VAL A 1 312 ? 17.849 -17.044 1.643 1.00 88.69 312 VAL A CA 1
ATOM 2481 C C . VAL A 1 312 ? 16.726 -17.161 0.608 1.00 88.69 312 VAL A C 1
ATOM 2483 O O . VAL A 1 312 ? 16.303 -16.148 0.049 1.00 88.69 312 VAL A O 1
ATOM 2486 N N . GLY A 1 313 ? 16.188 -18.366 0.395 1.00 91.12 313 GLY A N 1
ATOM 2487 C CA . GLY A 1 313 ? 15.035 -18.579 -0.481 1.00 91.12 313 GLY A CA 1
ATOM 2488 C C . GLY A 1 313 ? 13.790 -17.814 -0.018 1.00 91.12 313 GLY A C 1
ATOM 2489 O O . GLY A 1 313 ? 13.106 -17.200 -0.838 1.00 91.12 313 GLY A O 1
ATOM 2490 N N . TRP A 1 314 ? 13.501 -17.796 1.288 1.00 94.19 314 TRP A N 1
ATOM 2491 C CA . TRP A 1 314 ? 12.369 -17.045 1.839 1.00 94.19 314 TRP A CA 1
ATOM 2492 C C . TRP A 1 314 ? 12.528 -15.537 1.649 1.00 94.19 314 TRP A C 1
ATOM 2494 O O . TRP A 1 314 ? 11.590 -14.869 1.214 1.00 94.19 314 TRP A O 1
ATOM 2504 N N . VAL A 1 315 ? 13.722 -14.999 1.902 1.00 94.12 315 VAL A N 1
ATOM 2505 C CA . VAL A 1 315 ? 14.023 -13.587 1.637 1.00 94.12 315 VAL A CA 1
ATOM 2506 C C . VAL A 1 315 ? 13.855 -13.281 0.147 1.00 94.12 315 VAL A C 1
ATOM 2508 O O . VAL A 1 315 ? 13.217 -12.286 -0.194 1.00 94.12 315 VAL A O 1
ATOM 2511 N N . ALA A 1 316 ? 14.322 -14.158 -0.747 1.00 93.62 316 ALA A N 1
ATOM 2512 C CA . ALA A 1 316 ? 14.114 -14.013 -2.186 1.00 93.62 316 ALA A CA 1
ATOM 2513 C C . ALA A 1 316 ? 12.621 -14.054 -2.573 1.00 93.62 316 ALA A C 1
ATOM 2515 O O . ALA A 1 316 ? 12.181 -13.257 -3.397 1.00 93.62 316 ALA A O 1
ATOM 2516 N N . LEU A 1 317 ? 11.798 -14.895 -1.940 1.00 95.50 317 LEU A N 1
ATOM 2517 C CA . LEU A 1 317 ? 10.351 -14.912 -2.191 1.00 95.50 317 LEU A CA 1
ATOM 2518 C C . LEU A 1 317 ? 9.708 -13.563 -1.856 1.00 95.50 317 LEU A C 1
ATOM 2520 O O . LEU A 1 317 ? 8.912 -13.034 -2.637 1.00 95.50 317 LEU A O 1
ATOM 2524 N N . PHE A 1 318 ? 10.068 -12.997 -0.705 1.00 97.06 318 PHE A N 1
ATOM 2525 C CA . PHE A 1 318 ? 9.567 -11.697 -0.278 1.00 97.06 318 PHE A CA 1
ATOM 2526 C C . PHE A 1 318 ? 10.107 -10.570 -1.160 1.00 97.06 318 PHE A C 1
ATOM 2528 O O . PHE A 1 318 ? 9.334 -9.688 -1.515 1.00 97.06 318 PHE A O 1
ATOM 2535 N N . GLU A 1 319 ? 11.372 -10.605 -1.587 1.00 94.56 319 GLU A N 1
ATOM 2536 C CA . GLU A 1 319 ? 11.913 -9.663 -2.581 1.00 94.56 319 GLU A CA 1
ATOM 2537 C C . GLU A 1 319 ? 11.123 -9.720 -3.898 1.00 94.56 319 GLU A C 1
ATOM 2539 O O . GLU A 1 319 ? 10.776 -8.682 -4.462 1.00 94.56 319 GLU A O 1
ATOM 2544 N N . GLY A 1 320 ? 10.752 -10.918 -4.357 1.00 94.06 320 GLY A N 1
ATOM 2545 C CA . GLY A 1 320 ? 9.931 -11.076 -5.554 1.00 94.06 320 GLY A CA 1
ATOM 2546 C C . GLY A 1 320 ? 8.517 -10.522 -5.380 1.00 94.06 320 GLY A C 1
ATOM 2547 O O . GLY A 1 320 ? 8.017 -9.794 -6.239 1.00 94.06 320 GLY A O 1
ATOM 2548 N N . CYS A 1 321 ? 7.874 -10.820 -4.247 1.00 95.56 321 CYS A N 1
ATOM 2549 C CA . CYS A 1 321 ? 6.532 -10.324 -3.926 1.00 95.56 321 CYS A CA 1
ATOM 2550 C C . CYS A 1 321 ? 6.519 -8.806 -3.658 1.00 95.56 321 CYS A C 1
ATOM 2552 O O . CYS A 1 321 ? 5.510 -8.143 -3.903 1.00 95.56 321 CYS A O 1
ATOM 2554 N N . LYS A 1 322 ? 7.643 -8.246 -3.190 1.00 94.81 322 LYS A N 1
ATOM 2555 C CA . LYS A 1 322 ? 7.896 -6.805 -3.071 1.00 94.81 322 LYS A CA 1
ATOM 2556 C C . LYS A 1 322 ? 7.921 -6.148 -4.451 1.00 94.81 322 LYS A C 1
ATOM 2558 O O . LYS A 1 322 ? 7.239 -5.144 -4.666 1.00 94.81 322 LYS A O 1
ATOM 2563 N N . ALA A 1 323 ? 8.683 -6.734 -5.375 1.00 90.75 323 ALA A N 1
ATOM 2564 C CA . ALA A 1 323 ? 8.847 -6.231 -6.734 1.00 90.75 323 ALA A CA 1
ATOM 2565 C C . ALA A 1 323 ? 7.561 -6.352 -7.569 1.00 90.75 323 ALA A C 1
ATOM 2567 O O . ALA A 1 323 ? 7.278 -5.471 -8.381 1.00 90.75 323 ALA A O 1
ATOM 2568 N N . SER A 1 324 ? 6.759 -7.406 -7.360 1.00 91.19 324 SER A N 1
ATOM 2569 C CA . SER A 1 324 ? 5.629 -7.727 -8.236 1.00 91.19 324 SER A CA 1
ATOM 2570 C C . SER A 1 324 ? 4.370 -8.203 -7.512 1.00 91.19 324 SER A C 1
ATOM 2572 O O . SER A 1 324 ? 4.309 -9.292 -6.937 1.00 91.19 324 SER A O 1
ATOM 2574 N N . ARG A 1 325 ? 3.282 -7.434 -7.657 1.00 90.94 325 ARG A N 1
ATOM 2575 C CA . ARG A 1 325 ? 1.937 -7.861 -7.226 1.00 90.94 325 ARG A CA 1
ATOM 2576 C C . ARG A 1 325 ? 1.381 -8.992 -8.090 1.00 90.94 325 ARG A C 1
ATOM 2578 O O . ARG A 1 325 ? 0.527 -9.742 -7.615 1.00 90.94 325 ARG A O 1
ATOM 2585 N N . ALA A 1 326 ? 1.802 -9.081 -9.353 1.00 89.19 326 ALA A N 1
ATOM 2586 C CA . ALA A 1 326 ? 1.468 -10.192 -10.243 1.00 89.19 326 ALA A CA 1
ATOM 2587 C C . ALA A 1 326 ? 2.021 -11.509 -9.698 1.00 89.19 326 ALA A C 1
ATOM 2589 O O . ALA A 1 326 ? 1.266 -12.472 -9.577 1.00 89.19 326 ALA A O 1
ATOM 2590 N N . LEU A 1 327 ? 3.290 -11.518 -9.271 1.00 91.88 327 LEU A N 1
ATOM 2591 C CA . LEU A 1 327 ? 3.901 -12.703 -8.669 1.00 91.88 327 LEU A CA 1
ATOM 2592 C C . LEU A 1 327 ? 3.119 -13.165 -7.437 1.00 91.88 327 LEU A C 1
ATOM 2594 O O . LEU A 1 327 ? 2.744 -14.330 -7.358 1.00 91.88 327 LEU A O 1
ATOM 2598 N N . THR A 1 328 ? 2.789 -12.249 -6.519 1.00 94.62 328 THR A N 1
ATOM 2599 C CA . THR A 1 328 ? 1.945 -12.560 -5.353 1.00 94.62 328 THR A CA 1
ATOM 2600 C C . THR A 1 328 ? 0.606 -13.173 -5.780 1.00 94.62 328 THR A C 1
ATOM 2602 O O . THR A 1 328 ? 0.159 -14.166 -5.210 1.00 94.62 328 THR A O 1
ATOM 2605 N N . ARG A 1 329 ? -0.056 -12.622 -6.806 1.00 92.38 329 ARG A N 1
ATOM 2606 C CA . ARG A 1 329 ? -1.329 -13.165 -7.307 1.00 92.38 329 ARG A CA 1
ATOM 2607 C C . ARG A 1 329 ? -1.181 -14.587 -7.848 1.00 92.38 329 ARG A C 1
ATOM 2609 O O . ARG A 1 329 ? -1.976 -15.440 -7.457 1.00 92.38 329 ARG A O 1
ATOM 2616 N N . GLU A 1 330 ? -0.184 -14.848 -8.688 1.00 90.81 330 GLU A N 1
ATOM 2617 C CA . GLU A 1 330 ? 0.051 -16.182 -9.256 1.00 90.81 330 GLU A CA 1
ATOM 2618 C C . GLU A 1 330 ? 0.470 -17.196 -8.182 1.00 90.81 330 GLU A C 1
ATOM 2620 O O . GLU A 1 330 ? -0.042 -18.317 -8.157 1.00 90.81 330 GLU A O 1
ATOM 2625 N N . LEU A 1 331 ? 1.286 -16.777 -7.212 1.00 92.88 331 LEU A N 1
ATOM 2626 C CA . LEU A 1 331 ? 1.695 -17.595 -6.072 1.00 92.88 331 LEU A CA 1
ATOM 2627 C C . LEU A 1 331 ? 0.497 -18.123 -5.274 1.00 92.88 331 LEU A C 1
ATOM 2629 O O . LEU A 1 331 ? 0.409 -19.318 -4.989 1.00 92.88 331 LEU A O 1
ATOM 2633 N N . PHE A 1 332 ? -0.459 -17.256 -4.945 1.00 93.62 332 PHE A N 1
ATOM 2634 C CA . PHE A 1 332 ? -1.632 -17.651 -4.162 1.00 93.62 332 PHE A CA 1
ATOM 2635 C C . PHE A 1 332 ? -2.748 -18.294 -4.994 1.00 93.62 332 PHE A C 1
ATOM 2637 O O . PHE A 1 332 ? -3.537 -19.074 -4.462 1.00 93.62 332 PHE A O 1
ATOM 2644 N N . LYS A 1 333 ? -2.811 -18.014 -6.299 1.00 91.50 333 LYS A N 1
ATOM 2645 C CA . LYS A 1 333 ? -3.689 -18.722 -7.243 1.00 91.50 333 LYS A CA 1
ATOM 2646 C C . LYS A 1 333 ? -3.291 -20.193 -7.379 1.00 91.50 333 LYS A C 1
ATOM 2648 O O . LYS A 1 333 ? -4.164 -21.047 -7.476 1.00 91.50 333 LYS A O 1
ATOM 2653 N N . HIS A 1 334 ? -1.993 -20.485 -7.310 1.00 88.81 334 HIS A N 1
ATOM 2654 C CA . HIS A 1 334 ? -1.433 -21.835 -7.356 1.00 88.81 334 HIS A CA 1
ATOM 2655 C C . HIS A 1 334 ? -0.985 -22.343 -5.976 1.00 88.81 334 HIS A C 1
ATOM 2657 O O . HIS A 1 334 ? -0.041 -23.128 -5.882 1.00 88.81 334 HIS A O 1
ATOM 2663 N N . LYS A 1 335 ? -1.668 -21.918 -4.899 1.00 89.38 335 LYS A N 1
ATOM 2664 C CA . LYS A 1 335 ? -1.302 -22.259 -3.511 1.00 89.38 335 LYS A CA 1
ATOM 2665 C C . LYS A 1 335 ? -1.170 -23.760 -3.247 1.00 89.38 335 LYS A C 1
ATOM 2667 O O . LYS A 1 335 ? -0.335 -24.162 -2.445 1.00 89.38 335 LYS A O 1
ATOM 2672 N N . ASP A 1 336 ? -1.949 -24.584 -3.945 1.00 88.75 336 ASP A N 1
ATOM 2673 C CA . ASP A 1 336 ? -1.942 -26.037 -3.760 1.00 88.75 336 ASP A CA 1
ATOM 2674 C C . ASP A 1 336 ? -0.596 -26.664 -4.166 1.00 88.75 336 ASP A C 1
ATOM 2676 O O . ASP A 1 336 ? -0.170 -27.644 -3.560 1.00 88.75 336 ASP A O 1
ATOM 2680 N N . ASN A 1 337 ? 0.130 -26.049 -5.109 1.00 86.00 337 ASN A N 1
ATOM 2681 C CA . ASN A 1 337 ? 1.421 -26.546 -5.597 1.00 86.00 337 ASN A CA 1
ATOM 2682 C C . ASN A 1 337 ? 2.562 -26.382 -4.582 1.00 86.00 337 ASN A C 1
ATOM 2684 O O . ASN A 1 337 ? 3.585 -27.048 -4.703 1.00 86.00 337 ASN A O 1
ATOM 2688 N N . TRP A 1 338 ? 2.409 -25.493 -3.599 1.00 87.62 338 TRP A N 1
ATOM 2689 C CA . TRP A 1 338 ? 3.440 -25.196 -2.599 1.00 87.62 338 TRP A CA 1
ATOM 2690 C C . TRP A 1 338 ? 2.859 -25.106 -1.181 1.00 87.62 338 TRP A C 1
ATOM 2692 O O . TRP A 1 338 ? 3.448 -24.497 -0.286 1.00 87.62 338 TRP A O 1
ATOM 2702 N N . MET A 1 339 ? 1.711 -25.758 -0.956 1.00 88.69 339 MET A N 1
ATOM 2703 C CA . MET A 1 339 ? 0.951 -25.708 0.297 1.00 88.69 339 MET A CA 1
ATOM 2704 C C . MET A 1 339 ? 1.807 -26.066 1.518 1.00 88.69 339 MET A C 1
ATOM 2706 O O . MET A 1 339 ? 1.686 -25.426 2.558 1.00 88.69 339 MET A O 1
ATOM 2710 N N . TYR A 1 340 ? 2.709 -27.046 1.386 1.00 88.69 340 TYR A N 1
ATOM 2711 C CA . TYR A 1 340 ? 3.630 -27.443 2.455 1.00 88.69 340 TYR A CA 1
ATOM 2712 C C . TYR A 1 340 ? 4.486 -26.268 2.954 1.00 88.69 340 TYR A C 1
ATOM 2714 O O . TYR A 1 340 ? 4.580 -26.032 4.155 1.00 88.69 340 TYR A O 1
ATOM 2722 N N . ASN A 1 341 ? 5.051 -25.491 2.030 1.00 89.69 341 ASN A N 1
ATOM 2723 C CA . ASN A 1 341 ? 5.850 -24.312 2.349 1.00 89.69 341 ASN A CA 1
ATOM 2724 C C . ASN A 1 341 ? 4.961 -23.171 2.861 1.00 89.69 341 ASN A C 1
ATOM 2726 O O . ASN A 1 341 ? 5.304 -22.504 3.834 1.00 89.69 341 ASN A O 1
ATOM 2730 N N . LEU A 1 342 ? 3.783 -22.983 2.264 1.00 89.44 342 LEU A N 1
ATOM 2731 C CA . LEU A 1 342 ? 2.838 -21.951 2.682 1.00 89.44 342 LEU A CA 1
ATOM 2732 C C . LEU A 1 342 ? 2.336 -22.159 4.130 1.00 89.44 342 LEU A C 1
ATOM 2734 O O . LEU A 1 342 ? 2.160 -21.181 4.857 1.00 89.44 342 LEU A O 1
ATOM 2738 N N . LEU A 1 343 ? 2.170 -23.409 4.584 1.00 90.69 343 LEU A N 1
ATOM 2739 C CA . LEU A 1 343 ? 1.816 -23.743 5.973 1.00 90.69 343 LEU A CA 1
ATOM 2740 C C . LEU A 1 343 ? 2.867 -23.273 6.991 1.00 90.69 343 LEU A C 1
ATOM 2742 O O . LEU A 1 343 ? 2.512 -22.952 8.122 1.00 90.69 343 LEU A O 1
ATOM 2746 N N . LEU A 1 344 ? 4.145 -23.179 6.603 1.00 90.75 344 LEU A N 1
ATOM 2747 C CA . LEU A 1 344 ? 5.210 -22.684 7.485 1.00 90.75 344 LEU A CA 1
ATOM 2748 C C . LEU A 1 344 ? 5.058 -21.193 7.804 1.00 90.75 344 LEU A C 1
ATOM 2750 O O . LEU A 1 344 ? 5.475 -20.757 8.878 1.00 90.75 344 LEU A O 1
ATOM 2754 N N . LEU A 1 345 ? 4.440 -20.435 6.892 1.00 91.44 345 LEU A N 1
ATOM 2755 C CA . LEU A 1 345 ? 4.153 -19.007 7.053 1.00 91.44 345 LEU A CA 1
ATOM 2756 C C . LEU A 1 345 ? 2.853 -18.754 7.829 1.00 91.44 345 LEU A C 1
ATOM 2758 O O . LEU A 1 345 ? 2.581 -17.629 8.246 1.00 91.44 345 LEU A O 1
ATOM 2762 N N . TRP A 1 346 ? 2.014 -19.778 7.994 1.00 89.38 346 TRP A N 1
ATOM 2763 C CA . TRP A 1 346 ? 0.702 -19.643 8.614 1.00 89.38 346 TRP A CA 1
ATOM 2764 C C . TRP A 1 346 ? 0.787 -19.736 10.140 1.00 89.38 346 TRP A C 1
ATOM 2766 O O . TRP A 1 346 ? 0.405 -20.729 10.757 1.00 89.38 346 TRP A O 1
ATOM 2776 N N . LYS A 1 347 ? 1.299 -18.671 10.757 1.00 91.56 347 LYS A N 1
ATOM 2777 C CA . LYS A 1 347 ? 1.412 -18.527 12.214 1.00 91.56 347 LYS A CA 1
ATOM 2778 C C . LYS A 1 347 ? 0.841 -17.196 12.682 1.00 91.56 347 LYS A C 1
ATOM 2780 O O . LYS A 1 347 ? 0.630 -16.274 11.893 1.00 91.56 347 LYS A O 1
ATOM 2785 N N . HIS A 1 348 ? 0.577 -17.088 13.983 1.00 94.19 348 HIS A N 1
ATOM 2786 C CA . HIS A 1 348 ? 0.222 -15.800 14.566 1.00 94.19 348 HIS A CA 1
ATOM 2787 C C . HIS A 1 348 ? 1.433 -14.844 14.486 1.00 94.19 348 HIS A C 1
ATOM 2789 O O . HIS A 1 348 ? 2.545 -15.282 14.783 1.00 94.19 348 HIS A O 1
ATOM 2795 N N . PRO A 1 349 ? 1.268 -13.543 14.166 1.00 93.38 349 PRO A N 1
ATOM 2796 C CA . PRO A 1 349 ? 2.403 -12.632 13.939 1.00 93.38 349 PRO A CA 1
ATOM 2797 C C . PRO A 1 349 ? 3.373 -12.482 15.124 1.00 93.38 349 PRO A C 1
ATOM 2799 O O . PRO A 1 349 ? 4.528 -12.108 14.947 1.00 93.38 349 PRO A O 1
ATOM 2802 N N . ASN A 1 350 ? 2.923 -12.775 16.348 1.00 90.38 350 ASN A N 1
ATOM 2803 C CA . ASN A 1 350 ? 3.798 -12.767 17.525 1.00 90.38 350 ASN A CA 1
ATOM 2804 C C . ASN A 1 350 ? 4.726 -13.994 17.605 1.00 90.38 350 ASN A C 1
ATOM 2806 O O . ASN A 1 350 ? 5.812 -13.869 18.171 1.00 90.38 350 ASN A O 1
ATOM 2810 N N . GLU A 1 351 ? 4.314 -15.132 17.040 1.00 90.75 351 GLU A N 1
ATOM 2811 C CA . GLU A 1 351 ? 5.051 -16.411 17.014 1.00 90.75 351 GLU A CA 1
ATOM 2812 C C . GLU A 1 351 ? 5.789 -16.633 15.692 1.00 90.75 351 GLU A C 1
ATOM 2814 O O . GLU A 1 351 ? 6.646 -17.512 15.579 1.00 90.75 351 GLU A O 1
ATOM 2819 N N . ASP A 1 352 ? 5.424 -15.870 14.666 1.00 89.31 352 ASP A N 1
ATOM 2820 C CA . ASP A 1 352 ? 6.067 -15.945 13.375 1.00 89.31 352 ASP A CA 1
ATOM 2821 C C . ASP A 1 352 ? 7.442 -15.264 13.394 1.00 89.31 352 ASP A C 1
ATOM 2823 O O . ASP A 1 352 ? 7.575 -14.051 13.589 1.00 89.31 352 ASP A O 1
ATOM 2827 N N . GLU A 1 353 ? 8.467 -16.063 13.114 1.00 89.50 353 GLU A N 1
ATOM 2828 C CA . GLU A 1 353 ? 9.836 -15.588 12.945 1.00 89.50 353 GLU A CA 1
ATOM 2829 C C . GLU A 1 353 ? 10.239 -15.478 11.465 1.00 89.50 353 GLU A C 1
ATOM 2831 O O . GLU A 1 353 ? 11.062 -14.619 11.145 1.00 89.50 353 GLU A O 1
ATOM 2836 N N . ILE A 1 354 ? 9.640 -16.275 10.563 1.00 93.06 354 ILE A N 1
ATOM 2837 C CA . ILE A 1 354 ? 9.997 -16.309 9.132 1.00 93.06 354 ILE A CA 1
ATOM 2838 C C . ILE A 1 354 ? 9.459 -15.074 8.412 1.00 93.06 354 ILE A C 1
ATOM 2840 O O . ILE A 1 354 ? 10.249 -14.312 7.852 1.00 93.06 354 ILE A O 1
ATOM 2844 N N . VAL A 1 355 ? 8.139 -14.849 8.430 1.00 95.12 355 VAL A N 1
ATOM 2845 C CA . VAL A 1 355 ? 7.506 -13.692 7.774 1.00 95.12 355 VAL A CA 1
ATOM 2846 C C . VAL A 1 355 ? 8.052 -12.401 8.380 1.00 95.12 355 VAL A C 1
ATOM 2848 O O . VAL A 1 355 ? 8.497 -11.528 7.643 1.00 95.12 355 VAL A O 1
ATOM 2851 N N . SER A 1 356 ? 8.120 -12.296 9.708 1.00 93.19 356 SER A N 1
ATOM 2852 C CA . SER A 1 356 ? 8.668 -11.125 10.404 1.00 93.19 356 SER A CA 1
ATOM 2853 C C . SER A 1 356 ? 10.126 -10.837 10.022 1.00 93.19 356 SER A C 1
ATOM 2855 O O . SER A 1 356 ? 10.492 -9.674 9.843 1.00 93.19 356 SER A O 1
ATOM 2857 N N . HIS A 1 357 ? 10.967 -11.869 9.867 1.00 92.38 357 HIS A N 1
ATOM 2858 C CA . HIS A 1 357 ? 12.348 -11.688 9.410 1.00 92.38 357 HIS A CA 1
ATOM 2859 C C . HIS A 1 357 ? 12.405 -11.260 7.953 1.00 92.38 357 HIS A C 1
ATOM 2861 O O . HIS A 1 357 ? 13.093 -10.292 7.644 1.00 92.38 357 HIS A O 1
ATOM 2867 N N . CYS A 1 358 ? 11.675 -11.935 7.070 1.00 95.25 358 CYS A N 1
ATOM 2868 C CA . CYS A 1 358 ? 11.684 -11.600 5.653 1.00 95.25 358 CYS A CA 1
ATOM 2869 C C . CYS A 1 358 ? 11.166 -10.180 5.419 1.00 95.25 358 CYS A C 1
ATOM 2871 O O . CYS A 1 358 ? 11.818 -9.408 4.728 1.00 95.25 358 CYS A O 1
ATOM 2873 N N . LEU A 1 359 ? 10.059 -9.793 6.059 1.00 96.50 359 LEU A N 1
ATOM 2874 C CA . LEU A 1 359 ? 9.538 -8.427 6.005 1.00 96.50 359 LEU A CA 1
ATOM 2875 C C . LEU A 1 359 ? 10.586 -7.402 6.455 1.00 96.50 359 LEU A C 1
ATOM 2877 O O . LEU A 1 359 ? 10.756 -6.391 5.785 1.00 96.50 359 LEU A O 1
ATOM 2881 N N . GLN A 1 360 ? 11.322 -7.659 7.540 1.00 92.81 360 GLN A N 1
ATOM 2882 C CA . GLN A 1 360 ? 12.375 -6.748 7.994 1.00 92.81 360 GLN A CA 1
ATOM 2883 C C . GLN A 1 360 ? 13.522 -6.640 6.980 1.00 92.81 360 GLN A C 1
ATOM 2885 O O . GLN A 1 360 ? 13.896 -5.529 6.612 1.00 92.81 360 GLN A O 1
ATOM 2890 N N . GLN A 1 361 ? 14.060 -7.768 6.501 1.00 91.44 361 GLN A N 1
ATOM 2891 C CA . GLN A 1 361 ? 15.151 -7.778 5.512 1.00 91.44 361 GLN A CA 1
ATOM 2892 C C . GLN A 1 361 ? 14.758 -7.041 4.228 1.00 91.44 361 GLN A C 1
ATOM 2894 O O . GLN A 1 361 ? 15.528 -6.263 3.666 1.00 91.44 361 GLN A O 1
ATOM 2899 N N . VAL A 1 362 ? 13.522 -7.263 3.789 1.00 94.12 362 VAL A N 1
ATOM 2900 C CA . VAL A 1 362 ? 13.036 -6.823 2.486 1.00 94.12 362 VAL A CA 1
ATOM 2901 C C . VAL A 1 362 ? 12.420 -5.429 2.524 1.00 94.12 362 VAL A C 1
ATOM 2903 O O . VAL A 1 362 ? 12.339 -4.799 1.480 1.00 94.12 362 VAL A O 1
ATOM 2906 N N . LEU A 1 363 ? 11.994 -4.895 3.670 1.00 94.38 363 LEU A N 1
ATOM 2907 C CA . LEU A 1 363 ? 11.411 -3.545 3.749 1.00 94.38 363 LEU A CA 1
ATOM 2908 C C . LEU A 1 363 ? 12.362 -2.498 4.330 1.00 94.38 363 LEU A C 1
ATOM 2910 O O . LEU A 1 363 ? 12.181 -1.312 4.055 1.00 94.38 363 LEU A O 1
ATOM 2914 N N . HIS A 1 364 ? 13.366 -2.895 5.113 1.00 90.75 364 HIS A N 1
ATOM 2915 C CA . HIS A 1 364 ? 14.269 -1.928 5.725 1.00 90.75 364 HIS A CA 1
ATOM 2916 C C . HIS A 1 364 ? 15.191 -1.280 4.669 1.00 90.75 364 HIS A C 1
ATOM 2918 O O . HIS A 1 364 ? 15.941 -1.999 3.998 1.00 90.75 364 HIS A O 1
ATOM 2924 N N . PRO A 1 365 ? 15.218 0.062 4.531 1.00 86.69 365 PRO A N 1
ATOM 2925 C CA . PRO A 1 365 ? 15.987 0.736 3.482 1.00 86.69 365 PRO A CA 1
ATOM 2926 C C . PRO A 1 365 ? 17.489 0.440 3.537 1.00 86.69 365 PRO A C 1
ATOM 2928 O O . PRO A 1 365 ? 18.113 0.291 2.492 1.00 86.69 365 PRO A O 1
ATOM 2931 N N . ALA A 1 366 ? 18.056 0.274 4.737 1.00 83.06 366 ALA A N 1
ATOM 2932 C CA . ALA A 1 366 ? 19.468 -0.087 4.908 1.00 83.06 366 ALA A CA 1
ATOM 2933 C C . ALA A 1 366 ? 19.827 -1.495 4.393 1.00 83.06 366 ALA A C 1
ATOM 2935 O O . ALA A 1 366 ? 21.004 -1.796 4.216 1.00 83.06 366 ALA A O 1
ATOM 2936 N N . LEU A 1 367 ? 18.836 -2.378 4.221 1.00 84.50 367 LEU A N 1
ATOM 2937 C CA . LEU A 1 367 ? 19.048 -3.788 3.876 1.00 84.50 367 LEU A CA 1
ATOM 2938 C C . LEU A 1 367 ? 18.725 -4.079 2.407 1.00 84.50 367 LEU A C 1
ATOM 2940 O O . LEU A 1 367 ? 19.387 -4.909 1.789 1.00 84.50 367 LEU A O 1
ATOM 2944 N N . SER A 1 368 ? 17.728 -3.395 1.841 1.00 84.38 368 SER A N 1
ATOM 2945 C CA . SER A 1 368 ? 17.200 -3.706 0.504 1.00 84.38 368 SER A CA 1
ATOM 2946 C C . SER A 1 368 ? 16.804 -2.479 -0.328 1.00 84.38 368 SER A C 1
ATOM 2948 O O . SER A 1 368 ? 16.160 -2.629 -1.367 1.00 84.38 368 SER A O 1
ATOM 2950 N N . LEU A 1 369 ? 17.182 -1.265 0.107 1.00 86.19 369 LEU A N 1
ATOM 2951 C CA . LEU A 1 369 ? 16.864 0.010 -0.558 1.00 86.19 369 LEU A CA 1
ATOM 2952 C C . LEU A 1 369 ? 15.366 0.189 -0.845 1.00 86.19 369 LEU A C 1
ATOM 2954 O O . LEU A 1 369 ? 14.986 0.789 -1.851 1.00 86.19 369 LEU A O 1
ATOM 2958 N N . SER A 1 370 ? 14.507 -0.380 -0.002 1.00 90.12 370 SER A N 1
ATOM 2959 C CA . SER A 1 370 ? 13.069 -0.444 -0.253 1.00 90.12 370 SER A CA 1
ATOM 2960 C C . SER A 1 370 ? 12.372 0.900 -0.108 1.00 90.12 370 SER A C 1
ATOM 2962 O O . SER A 1 370 ? 12.661 1.674 0.805 1.00 90.12 370 SER A O 1
ATOM 2964 N N . VAL A 1 371 ? 11.420 1.152 -1.004 1.00 91.50 371 VAL A N 1
ATOM 2965 C CA . VAL A 1 371 ? 10.640 2.398 -1.061 1.00 91.50 371 VAL A CA 1
ATOM 2966 C C . VAL A 1 371 ? 9.215 2.178 -0.560 1.00 91.50 371 VAL A C 1
ATOM 2968 O O . VAL A 1 371 ? 8.701 1.065 -0.607 1.00 91.50 371 VAL A O 1
ATOM 2971 N N . HIS A 1 372 ? 8.537 3.222 -0.082 1.00 90.50 372 HIS A N 1
ATOM 2972 C CA . HIS A 1 372 ? 7.216 3.089 0.558 1.00 90.50 372 HIS A CA 1
ATOM 2973 C C . HIS A 1 372 ? 6.171 2.344 -0.284 1.00 90.50 372 HIS A C 1
ATOM 2975 O O . HIS A 1 372 ? 5.367 1.576 0.245 1.00 90.50 372 HIS A O 1
ATOM 2981 N N . ASP A 1 373 ? 6.187 2.546 -1.597 1.00 87.19 373 ASP A N 1
ATOM 2982 C CA . ASP A 1 373 ? 5.255 1.921 -2.533 1.00 87.19 373 ASP A CA 1
ATOM 2983 C C . ASP A 1 373 ? 5.309 0.378 -2.506 1.00 87.19 373 ASP A C 1
ATOM 2985 O O . ASP A 1 373 ? 4.303 -0.300 -2.739 1.00 87.19 373 ASP A O 1
ATOM 2989 N N . GLU A 1 374 ? 6.477 -0.173 -2.177 1.00 92.94 374 GLU A N 1
ATOM 2990 C CA . GLU A 1 374 ? 6.755 -1.606 -2.054 1.00 92.94 374 GLU A CA 1
ATOM 2991 C C . GLU A 1 374 ? 6.216 -2.205 -0.751 1.00 92.94 374 GLU A C 1
ATOM 2993 O O . GLU A 1 374 ? 5.897 -3.394 -0.687 1.00 92.94 374 GLU A O 1
ATOM 2998 N N . TYR A 1 375 ? 6.029 -1.377 0.279 1.00 95.12 375 TYR A N 1
ATOM 2999 C CA . TYR A 1 375 ? 5.525 -1.821 1.576 1.00 95.12 375 TYR A CA 1
ATOM 3000 C C . TYR A 1 375 ? 4.093 -2.318 1.422 1.00 95.12 375 TYR A C 1
ATOM 3002 O O . TYR A 1 375 ? 3.721 -3.327 2.012 1.00 95.12 375 TYR A O 1
ATOM 3010 N N . ASN A 1 376 ? 3.306 -1.663 0.565 1.00 92.81 376 ASN A N 1
ATOM 3011 C CA . ASN A 1 376 ? 1.941 -2.078 0.257 1.00 92.81 376 ASN A CA 1
ATOM 3012 C C . ASN A 1 376 ? 1.890 -3.463 -0.408 1.00 92.81 376 ASN A C 1
ATOM 3014 O O . ASN A 1 376 ? 0.995 -4.248 -0.099 1.00 92.81 376 ASN A O 1
ATOM 3018 N N . CYS A 1 377 ? 2.852 -3.796 -1.276 1.00 93.81 377 CYS A N 1
ATOM 3019 C CA . CYS A 1 377 ? 2.894 -5.105 -1.936 1.00 93.81 377 CYS A CA 1
ATOM 3020 C C . CYS A 1 377 ? 3.037 -6.248 -0.919 1.00 93.81 377 CYS A C 1
ATOM 3022 O O . CYS A 1 377 ? 2.418 -7.301 -1.074 1.00 93.81 377 CYS A O 1
ATOM 3024 N N . LEU A 1 378 ? 3.809 -6.033 0.150 1.00 96.81 378 LEU A N 1
ATOM 3025 C CA . LEU A 1 378 ? 4.017 -7.043 1.185 1.00 96.81 378 LEU A CA 1
ATOM 3026 C C . LEU A 1 378 ? 2.994 -6.950 2.322 1.00 96.81 378 LEU A C 1
ATOM 3028 O O . LEU A 1 378 ? 2.289 -7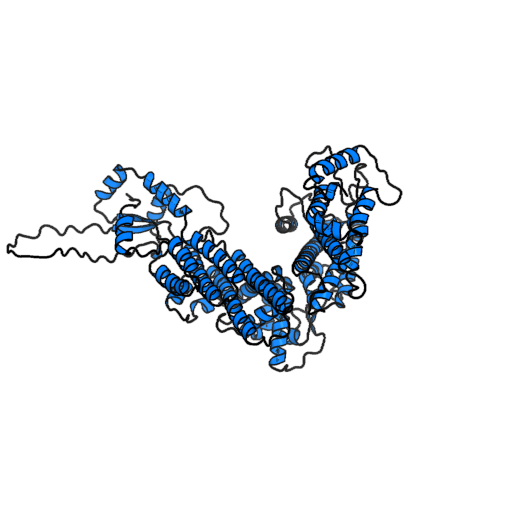.914 2.614 1.00 96.81 378 LEU A O 1
ATOM 3032 N N . LEU A 1 379 ? 2.876 -5.787 2.956 1.00 97.06 379 LEU A N 1
ATOM 3033 C CA . LEU A 1 379 ? 2.084 -5.612 4.173 1.00 97.06 379 LEU A CA 1
ATOM 3034 C C . LEU A 1 379 ? 0.575 -5.575 3.915 1.00 97.06 379 LEU A C 1
ATOM 3036 O O . LEU A 1 379 ? -0.204 -5.912 4.808 1.00 97.06 379 LEU A O 1
ATOM 3040 N N . ILE A 1 380 ? 0.149 -5.198 2.708 1.00 93.81 380 ILE A N 1
ATOM 3041 C CA . ILE A 1 380 ? -1.267 -5.193 2.333 1.00 93.81 380 ILE A CA 1
ATOM 3042 C C . ILE A 1 380 ? -1.572 -6.396 1.449 1.00 93.81 380 ILE A C 1
ATOM 3044 O O . ILE A 1 380 ? -2.356 -7.251 1.852 1.00 93.81 380 ILE A O 1
ATOM 3048 N N . ASP A 1 381 ? -0.959 -6.491 0.269 1.00 93.88 381 ASP A N 1
ATOM 3049 C CA . ASP A 1 381 ? -1.372 -7.484 -0.727 1.00 93.88 381 ASP A CA 1
ATOM 3050 C C . ASP A 1 381 ? -0.959 -8.912 -0.333 1.00 93.88 381 ASP A C 1
ATOM 3052 O O . ASP A 1 381 ? -1.817 -9.797 -0.251 1.00 93.88 381 ASP A O 1
ATOM 3056 N N . PHE A 1 382 ? 0.326 -9.146 -0.044 1.00 96.44 382 PHE A N 1
ATOM 3057 C CA . PHE A 1 382 ? 0.822 -10.473 0.339 1.00 96.44 382 PHE A CA 1
ATOM 3058 C C . PHE A 1 382 ? 0.208 -10.955 1.659 1.00 96.44 382 PHE A C 1
ATOM 3060 O O . PHE A 1 382 ? -0.355 -12.050 1.698 1.00 96.44 382 PHE A O 1
ATOM 3067 N N . LEU A 1 383 ? 0.227 -10.138 2.721 1.00 96.38 383 LEU A N 1
ATOM 3068 C CA . LEU A 1 383 ? -0.364 -10.528 4.008 1.00 96.38 383 LEU A CA 1
ATOM 3069 C C . LEU A 1 383 ? -1.876 -10.770 3.917 1.00 96.38 383 LEU A C 1
ATOM 3071 O O . LEU A 1 383 ? -2.374 -11.707 4.542 1.00 96.38 383 LEU A O 1
ATOM 3075 N N . ALA A 1 384 ? -2.620 -9.994 3.118 1.00 94.75 384 ALA A N 1
ATOM 3076 C CA . ALA A 1 384 ? -4.045 -10.256 2.919 1.00 94.75 384 ALA A CA 1
ATOM 3077 C C . ALA A 1 384 ? -4.284 -11.597 2.217 1.00 94.75 384 ALA A C 1
ATOM 3079 O O . ALA A 1 384 ? -5.216 -12.315 2.582 1.00 94.75 384 ALA A O 1
ATOM 3080 N N . LYS A 1 385 ? -3.454 -11.953 1.230 1.00 95.25 385 LYS A N 1
ATOM 3081 C CA . LYS A 1 385 ? -3.541 -13.249 0.548 1.00 95.25 385 LYS A CA 1
ATOM 3082 C C . LYS A 1 385 ? -3.125 -14.408 1.449 1.00 95.25 385 LYS A C 1
ATOM 3084 O O . LYS A 1 385 ? -3.812 -15.428 1.448 1.00 95.25 385 LYS A O 1
ATOM 3089 N N . LEU A 1 386 ? -2.091 -14.233 2.270 1.00 95.00 386 LEU A N 1
ATOM 3090 C CA . LEU A 1 386 ? -1.697 -15.202 3.292 1.00 95.00 386 LEU A CA 1
ATOM 3091 C C . LEU A 1 386 ? -2.843 -15.440 4.285 1.00 95.00 386 LEU A C 1
ATOM 3093 O O . LEU A 1 386 ? -3.240 -16.582 4.503 1.00 95.00 386 LEU A O 1
ATOM 3097 N N . PHE A 1 387 ? -3.449 -14.364 4.796 1.00 95.00 387 PHE A N 1
ATOM 3098 C CA . PHE A 1 387 ? -4.598 -14.430 5.700 1.00 95.00 387 PHE A CA 1
ATOM 3099 C C . PHE A 1 387 ? -5.800 -15.149 5.071 1.00 95.00 387 PHE A C 1
ATOM 3101 O O . PHE A 1 387 ? -6.457 -15.939 5.740 1.00 95.00 387 PHE A O 1
ATOM 3108 N N . GLN A 1 388 ? -6.089 -14.884 3.791 1.00 93.50 388 GLN A N 1
ATOM 3109 C CA . GLN A 1 388 ? -7.202 -15.494 3.048 1.00 93.50 388 GLN A CA 1
ATOM 3110 C C . GLN A 1 388 ? -6.953 -16.950 2.648 1.00 93.50 388 GLN A C 1
ATOM 3112 O O . GLN A 1 388 ? -7.900 -17.669 2.332 1.00 93.50 388 GLN A O 1
ATOM 3117 N N . SER A 1 389 ? -5.694 -17.383 2.600 1.00 90.81 389 SER A N 1
ATOM 3118 C CA . SER A 1 389 ? -5.347 -18.732 2.145 1.00 90.81 389 SER A CA 1
ATOM 3119 C C . SER A 1 389 ? -5.730 -19.812 3.149 1.00 90.81 389 SER A C 1
ATOM 3121 O O . SER A 1 389 ? -5.951 -20.954 2.738 1.00 90.81 389 SER A O 1
ATOM 3123 N N . PHE A 1 390 ? -5.874 -19.424 4.417 1.00 87.56 390 PHE A N 1
ATOM 3124 C CA . PHE A 1 390 ? -6.215 -20.273 5.551 1.00 87.56 390 PHE A CA 1
ATOM 3125 C C . PHE A 1 390 ? -7.295 -19.628 6.431 1.00 87.56 390 PHE A C 1
ATOM 3127 O O . PHE A 1 390 ? -7.808 -18.553 6.123 1.00 87.56 390 PHE A O 1
ATOM 3134 N N . ASN A 1 391 ? -7.623 -20.245 7.571 1.00 88.19 391 ASN A N 1
ATOM 3135 C CA . ASN A 1 391 ? -8.507 -19.636 8.566 1.00 88.19 391 ASN A CA 1
ATOM 3136 C C . ASN A 1 391 ? -7.762 -18.579 9.410 1.00 88.19 391 ASN A C 1
ATOM 3138 O O . ASN A 1 391 ? -7.564 -18.742 10.615 1.00 88.19 391 ASN A O 1
ATOM 3142 N N . GLY A 1 392 ? -7.309 -17.494 8.772 1.00 88.06 392 GLY A N 1
ATOM 3143 C CA . GLY A 1 392 ? -6.540 -16.432 9.430 1.00 88.06 392 GLY A CA 1
ATOM 3144 C C . GLY A 1 392 ? -7.293 -15.747 10.577 1.00 88.06 392 GLY A C 1
ATOM 3145 O O . GLY A 1 392 ? -6.683 -15.335 11.562 1.00 88.06 392 GLY A O 1
ATOM 3146 N N . ALA A 1 393 ? -8.627 -15.672 10.501 1.00 93.38 393 ALA A N 1
ATOM 3147 C CA . ALA A 1 393 ? -9.443 -15.089 11.564 1.00 93.38 393 ALA A CA 1
ATOM 3148 C C . ALA A 1 393 ? -9.351 -15.902 12.861 1.00 93.38 393 ALA A C 1
ATOM 3150 O O . ALA A 1 393 ? -9.280 -15.323 13.944 1.00 93.38 393 ALA A O 1
ATOM 3151 N N . GLN A 1 394 ? -9.303 -17.231 12.750 1.00 92.56 394 GLN A N 1
ATOM 3152 C CA . GLN A 1 394 ? -9.132 -18.112 13.899 1.00 92.56 394 GLN A CA 1
ATOM 3153 C C . GLN A 1 394 ? -7.744 -17.956 14.529 1.00 92.56 394 GLN A C 1
ATOM 3155 O O . GLN A 1 394 ? -7.651 -17.827 15.742 1.00 92.56 394 GLN A O 1
ATOM 3160 N N . VAL A 1 395 ? -6.684 -17.843 13.720 1.00 92.44 395 VAL A N 1
ATOM 3161 C CA . VAL A 1 395 ? -5.319 -17.597 14.227 1.00 92.44 395 VAL A CA 1
ATOM 3162 C C . VAL A 1 395 ? -5.244 -16.331 15.080 1.00 92.44 395 VAL A C 1
ATOM 3164 O O . VAL A 1 395 ? -4.568 -16.318 16.103 1.00 92.44 395 VAL A O 1
ATOM 3167 N N . VAL A 1 396 ? -5.951 -15.269 14.686 1.00 94.81 396 VAL A N 1
ATOM 3168 C CA . VAL A 1 396 ? -6.010 -14.019 15.458 1.00 94.81 396 VAL A CA 1
ATOM 3169 C C . VAL A 1 396 ? -6.855 -14.167 16.728 1.00 94.81 396 VAL A C 1
ATOM 3171 O O . VAL A 1 396 ? -6.476 -13.646 17.771 1.00 94.81 396 VAL A O 1
ATOM 3174 N N . ARG A 1 397 ? -8.007 -14.846 16.663 1.00 93.56 397 ARG A N 1
ATOM 3175 C CA . ARG A 1 397 ? -8.941 -14.950 17.801 1.00 93.56 397 ARG A CA 1
ATOM 3176 C C . ARG A 1 397 ? -8.482 -15.937 18.877 1.00 93.56 397 ARG A C 1
ATOM 3178 O O . ARG A 1 397 ? -8.702 -15.673 20.055 1.00 93.56 397 ARG A O 1
ATOM 3185 N N . ASP A 1 398 ? -7.847 -17.035 18.479 1.00 91.50 398 ASP A N 1
ATOM 3186 C CA . ASP A 1 398 ? -7.458 -18.124 19.383 1.00 91.50 398 ASP A CA 1
ATOM 3187 C C . ASP A 1 398 ? -6.095 -17.865 20.054 1.00 91.50 398 ASP A C 1
ATOM 3189 O O . ASP A 1 398 ? -5.693 -18.591 20.966 1.00 91.50 398 ASP A O 1
ATOM 3193 N N . TYR A 1 399 ? -5.377 -16.817 19.636 1.00 93.94 399 TYR A N 1
ATOM 3194 C CA . TYR A 1 399 ? -4.084 -16.471 20.211 1.00 93.94 399 TYR A CA 1
ATOM 3195 C C . TYR A 1 399 ? -4.203 -15.995 21.667 1.00 93.94 399 TYR A C 1
ATOM 3197 O O . TYR A 1 399 ? -5.027 -15.150 22.025 1.00 93.94 399 TYR A O 1
ATOM 3205 N N . SER A 1 400 ? -3.311 -16.502 22.519 1.00 92.06 400 SER A N 1
ATOM 3206 C CA . SER A 1 400 ? -3.247 -16.139 23.937 1.00 92.06 400 SER A CA 1
ATOM 3207 C C . SER A 1 400 ? -2.476 -14.832 24.137 1.00 92.06 400 SER A C 1
ATOM 3209 O O . SER A 1 400 ? -1.269 -14.826 24.379 1.00 92.06 400 SER A O 1
ATOM 3211 N N . TYR A 1 401 ? -3.174 -13.698 24.026 1.00 89.81 401 TYR A N 1
ATOM 3212 C CA . TYR A 1 401 ? -2.568 -12.385 24.253 1.00 89.81 401 TYR A CA 1
ATOM 3213 C C . TYR A 1 401 ? -2.138 -12.191 25.720 1.00 89.81 401 TYR A C 1
ATOM 3215 O O . TYR A 1 401 ? -2.842 -12.642 26.626 1.00 89.81 401 TYR A O 1
ATOM 3223 N N . PRO A 1 402 ? -1.032 -11.461 25.984 1.00 84.94 402 PRO A N 1
ATOM 3224 C CA . PRO A 1 402 ? -0.543 -11.230 27.349 1.00 84.94 402 PRO A CA 1
ATOM 3225 C C . PRO A 1 402 ? -1.550 -10.522 28.264 1.00 84.94 402 PRO A C 1
ATOM 3227 O O . PRO A 1 402 ? -1.546 -10.729 29.475 1.00 84.94 402 PRO A O 1
ATOM 3230 N N . ILE A 1 403 ? -2.411 -9.678 27.690 1.00 85.06 403 ILE A N 1
ATOM 3231 C CA . ILE A 1 403 ? -3.461 -8.953 28.407 1.00 85.06 403 ILE A CA 1
ATOM 3232 C C . ILE A 1 403 ? -4.805 -9.578 28.047 1.00 85.06 403 ILE A C 1
ATOM 3234 O O . ILE A 1 403 ? -5.222 -9.548 26.888 1.00 85.06 403 ILE A O 1
ATOM 3238 N N . ARG A 1 404 ? -5.497 -10.127 29.052 1.00 84.88 404 ARG A N 1
ATOM 3239 C CA . ARG A 1 404 ? -6.746 -10.890 28.886 1.00 84.88 404 ARG A CA 1
ATOM 3240 C C . ARG A 1 404 ? -7.838 -10.090 28.176 1.00 84.88 404 ARG A C 1
ATOM 3242 O O . ARG A 1 404 ? -8.616 -10.649 27.407 1.00 84.88 404 ARG A O 1
ATOM 3249 N N . GLU A 1 405 ? -7.898 -8.789 28.421 1.00 86.75 405 GLU A N 1
ATOM 3250 C CA . GLU A 1 405 ? -8.842 -7.874 27.790 1.00 86.75 405 GLU A CA 1
ATOM 3251 C C . GLU A 1 405 ? -8.656 -7.843 26.265 1.00 86.75 405 GLU A C 1
ATOM 3253 O O . GLU A 1 405 ? -9.650 -7.793 25.544 1.00 86.75 405 GLU A O 1
ATOM 3258 N N . MET A 1 406 ? -7.428 -7.973 25.740 1.00 89.81 406 MET A N 1
ATOM 3259 C CA . MET A 1 406 ? -7.203 -8.031 24.287 1.00 89.81 406 MET A CA 1
ATOM 3260 C C . MET A 1 406 ? -7.902 -9.230 23.640 1.00 89.81 406 MET A C 1
ATOM 3262 O O . MET A 1 406 ? -8.441 -9.086 22.543 1.00 89.81 406 MET A O 1
ATOM 3266 N N . CYS A 1 407 ? -7.964 -10.383 24.315 1.00 90.00 407 CYS A N 1
ATOM 3267 C CA . CYS A 1 407 ? -8.696 -11.555 23.820 1.00 90.00 407 CYS A CA 1
ATOM 3268 C C . CYS A 1 407 ? -10.197 -11.255 23.653 1.00 90.00 407 CYS A C 1
ATOM 3270 O O . CYS A 1 407 ? -10.837 -11.707 22.708 1.00 90.00 407 CYS A O 1
ATOM 3272 N N . GLN A 1 408 ? -10.772 -10.437 24.541 1.00 90.56 408 GLN A N 1
ATOM 3273 C CA . GLN A 1 408 ? -12.182 -10.046 24.446 1.00 90.56 408 GLN A CA 1
ATOM 3274 C C . GLN A 1 408 ? -12.435 -9.121 23.250 1.00 90.56 408 GLN A C 1
ATOM 3276 O O . GLN A 1 408 ? -13.439 -9.271 22.555 1.00 90.56 408 GLN A O 1
ATOM 3281 N N . PHE A 1 409 ? -11.529 -8.177 22.981 1.00 92.81 409 PHE A N 1
ATOM 3282 C CA . PHE A 1 409 ? -11.660 -7.266 21.839 1.00 92.81 409 PHE A CA 1
ATOM 3283 C C . PHE A 1 409 ? -11.375 -7.948 20.501 1.00 92.81 409 PHE A C 1
ATOM 3285 O O . PHE A 1 409 ? -12.059 -7.664 19.521 1.00 92.81 409 PHE A O 1
ATOM 3292 N N . THR A 1 410 ? -10.418 -8.874 20.450 1.00 94.31 410 THR A N 1
ATOM 3293 C CA . THR A 1 410 ? -10.138 -9.659 19.238 1.00 94.31 410 THR A CA 1
ATOM 3294 C C . THR A 1 410 ? -11.292 -10.597 18.892 1.00 94.31 410 THR A C 1
ATOM 3296 O O . THR A 1 410 ? -11.649 -10.705 17.720 1.00 94.31 410 THR A O 1
ATOM 3299 N N . ALA A 1 411 ? -11.974 -11.170 19.890 1.00 92.81 411 ALA A N 1
ATOM 3300 C CA . ALA A 1 411 ? -13.196 -11.950 19.681 1.00 92.81 411 ALA A CA 1
ATOM 3301 C C . ALA A 1 411 ? -14.355 -11.135 19.063 1.00 92.81 411 ALA A C 1
ATOM 3303 O O . ALA A 1 411 ? -15.205 -11.701 18.376 1.00 92.81 411 ALA A O 1
ATOM 3304 N N . ARG A 1 412 ? -14.385 -9.806 19.259 1.00 93.31 412 ARG A N 1
ATOM 3305 C CA . ARG A 1 412 ? -15.392 -8.897 18.669 1.00 93.31 412 ARG A CA 1
ATOM 3306 C C . ARG A 1 412 ? -15.106 -8.528 17.210 1.00 93.31 412 ARG A C 1
ATOM 3308 O O . ARG A 1 412 ? -15.969 -7.948 16.549 1.00 93.31 412 ARG A O 1
ATOM 3315 N N . LEU A 1 413 ? -13.913 -8.826 16.696 1.00 95.88 413 LEU A N 1
ATOM 3316 C CA . LEU A 1 413 ? -13.544 -8.499 15.322 1.00 95.88 413 LEU A CA 1
ATOM 3317 C C . LEU A 1 413 ? -14.304 -9.386 14.328 1.00 95.88 413 LEU A C 1
ATOM 3319 O O . LEU A 1 413 ? -14.352 -10.609 14.459 1.00 95.88 413 LEU A O 1
ATOM 3323 N N . THR A 1 414 ? -14.852 -8.772 13.281 1.00 95.19 414 THR A N 1
ATOM 3324 C CA . THR A 1 414 ? -15.274 -9.481 12.061 1.00 95.19 414 THR A CA 1
ATOM 3325 C C . THR A 1 414 ? -14.058 -10.045 11.328 1.00 95.19 414 THR A C 1
ATOM 3327 O O . THR A 1 414 ? -12.930 -9.672 11.632 1.00 95.19 414 THR A O 1
ATOM 3330 N N . ASP A 1 415 ? -14.252 -10.902 10.326 1.00 94.81 415 ASP A N 1
ATOM 3331 C CA . ASP A 1 415 ? -13.125 -11.452 9.557 1.00 94.81 415 ASP A CA 1
ATOM 3332 C C . ASP A 1 415 ? -12.336 -10.350 8.832 1.00 94.81 415 ASP A C 1
ATOM 3334 O O . ASP A 1 415 ? -11.106 -10.385 8.794 1.00 94.81 415 ASP A O 1
ATOM 3338 N N . THR A 1 416 ? -13.025 -9.308 8.347 1.00 94.31 416 TH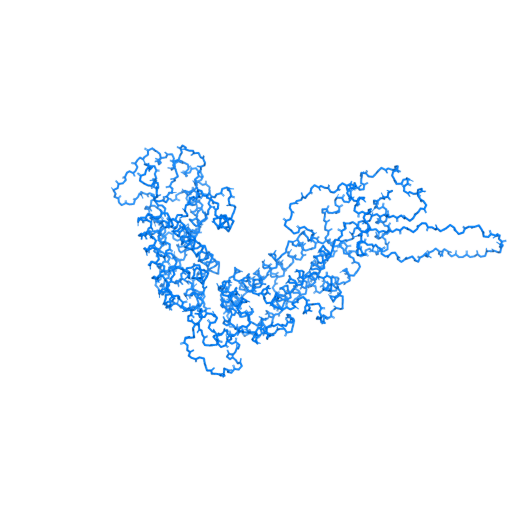R A N 1
ATOM 3339 C CA . THR A 1 416 ? -12.380 -8.095 7.823 1.00 94.31 416 THR A CA 1
ATOM 3340 C C . THR A 1 416 ? -11.558 -7.392 8.904 1.00 94.31 416 THR A C 1
ATOM 3342 O O . THR A 1 416 ? -10.410 -7.032 8.653 1.00 94.31 416 THR A O 1
ATOM 3345 N N . GLY A 1 417 ? -12.110 -7.240 10.113 1.00 95.25 417 GLY A N 1
ATOM 3346 C CA . GLY A 1 417 ? -11.400 -6.665 11.258 1.00 95.25 417 GLY A CA 1
ATOM 3347 C C . GLY A 1 417 ? -10.172 -7.483 11.669 1.00 95.25 417 GLY A C 1
ATOM 3348 O O . GLY A 1 417 ? -9.108 -6.910 11.878 1.00 95.25 417 GLY A O 1
ATOM 3349 N N . CYS A 1 418 ? -10.283 -8.815 11.706 1.00 97.00 418 CYS A N 1
ATOM 3350 C CA . CYS A 1 418 ? -9.169 -9.727 11.964 1.00 97.00 418 CYS A CA 1
ATOM 3351 C C . CYS A 1 418 ? -8.083 -9.598 10.894 1.00 97.00 418 CYS A C 1
ATOM 3353 O O . CYS A 1 418 ? -6.911 -9.544 11.245 1.00 97.00 418 CYS A O 1
ATOM 3355 N N . LYS A 1 419 ? -8.453 -9.493 9.611 1.00 96.56 419 LYS A N 1
ATOM 3356 C CA . LYS A 1 419 ? -7.495 -9.295 8.513 1.00 96.56 419 LYS A CA 1
ATOM 3357 C C . LYS A 1 419 ? -6.698 -8.002 8.685 1.00 96.56 419 LYS A C 1
ATOM 3359 O O . LYS A 1 419 ? -5.482 -8.009 8.544 1.00 96.56 419 LYS A O 1
ATOM 3364 N N . LEU A 1 420 ? -7.375 -6.894 8.999 1.00 96.56 420 LEU A N 1
ATOM 3365 C CA . LEU A 1 420 ? -6.705 -5.612 9.241 1.00 96.56 420 LEU A CA 1
ATOM 3366 C C . LEU A 1 420 ? -5.811 -5.684 10.482 1.00 96.56 420 LEU A C 1
ATOM 3368 O O . LEU A 1 420 ? -4.666 -5.240 10.441 1.00 96.56 420 LEU A O 1
ATOM 3372 N N . PHE A 1 421 ? -6.304 -6.291 11.565 1.00 97.38 421 PHE A N 1
ATOM 3373 C CA . PHE A 1 421 ? -5.529 -6.442 12.792 1.00 97.38 421 PHE A CA 1
ATOM 3374 C C . PHE A 1 421 ? -4.310 -7.356 12.609 1.00 97.38 421 PHE A C 1
ATOM 3376 O O . PHE A 1 421 ? -3.257 -7.084 13.171 1.00 97.38 421 PHE A O 1
ATOM 3383 N N . PHE A 1 422 ? -4.407 -8.384 11.767 1.00 96.75 422 PHE A N 1
ATOM 3384 C CA . PHE A 1 422 ? -3.285 -9.247 11.399 1.00 96.75 422 PHE A CA 1
ATOM 3385 C C . PHE A 1 422 ? -2.139 -8.450 10.760 1.00 96.75 422 PHE A C 1
ATOM 3387 O O . PHE A 1 422 ? -0.989 -8.591 11.174 1.00 96.75 422 PHE A O 1
ATOM 3394 N N . THR A 1 423 ? -2.445 -7.538 9.829 1.00 97.00 423 THR A N 1
ATOM 3395 C CA . THR A 1 423 ? -1.443 -6.607 9.286 1.00 97.00 423 THR A CA 1
ATOM 3396 C C . THR A 1 423 ? -0.900 -5.668 10.364 1.00 97.00 423 THR A C 1
ATOM 3398 O O . THR A 1 423 ? 0.314 -5.483 10.441 1.00 97.00 423 THR A O 1
ATOM 3401 N N . VAL A 1 424 ? -1.764 -5.102 11.220 1.00 97.38 424 VAL A N 1
ATOM 3402 C CA . VAL A 1 424 ? -1.330 -4.243 12.339 1.00 97.38 424 VAL A CA 1
ATOM 3403 C C . VAL A 1 424 ? -0.303 -4.977 13.201 1.00 97.38 424 VAL A C 1
ATOM 3405 O O . VAL A 1 424 ? 0.763 -4.431 13.456 1.00 97.38 424 VAL A O 1
ATOM 3408 N N . LEU A 1 425 ? -0.568 -6.222 13.597 1.00 96.38 425 LEU A N 1
ATOM 3409 C CA . LEU A 1 425 ? 0.335 -7.015 14.432 1.00 96.38 425 LEU A CA 1
ATOM 3410 C C . LEU A 1 425 ? 1.714 -7.224 13.785 1.00 96.38 425 LEU A C 1
ATOM 3412 O O . LEU A 1 425 ? 2.722 -7.044 14.467 1.00 96.38 425 LEU A O 1
ATOM 3416 N N . TYR A 1 426 ? 1.784 -7.523 12.483 1.00 96.56 426 TYR A N 1
ATOM 3417 C CA . TYR A 1 426 ? 3.073 -7.603 11.781 1.00 96.56 426 TYR A CA 1
ATOM 3418 C C . TYR A 1 426 ? 3.813 -6.267 11.775 1.00 96.56 426 TYR A C 1
ATOM 3420 O O . TYR A 1 426 ? 5.004 -6.233 12.079 1.00 96.56 426 TYR A O 1
ATOM 3428 N N . VAL A 1 427 ? 3.123 -5.156 11.504 1.00 96.44 427 VAL A N 1
ATOM 3429 C CA . VAL A 1 427 ? 3.743 -3.822 11.558 1.00 96.44 427 VAL A CA 1
ATOM 3430 C C . VAL A 1 427 ? 4.290 -3.521 12.961 1.00 96.44 427 VAL A C 1
ATOM 3432 O O . VAL A 1 427 ? 5.390 -2.991 13.098 1.00 96.44 427 VAL A O 1
ATOM 3435 N N . MET A 1 428 ? 3.582 -3.924 14.018 1.00 94.62 428 MET A N 1
ATOM 3436 C CA . MET A 1 428 ? 4.057 -3.763 15.399 1.00 94.62 428 MET A CA 1
ATOM 3437 C C . MET A 1 428 ? 5.282 -4.627 15.703 1.00 94.62 428 MET A C 1
ATOM 3439 O O . MET A 1 428 ? 6.222 -4.160 16.349 1.00 94.62 428 MET A O 1
ATOM 3443 N N . LYS A 1 429 ? 5.314 -5.870 15.209 1.00 92.56 429 LYS A N 1
ATOM 3444 C CA . LYS A 1 429 ? 6.489 -6.745 15.323 1.00 92.56 429 LYS A CA 1
ATOM 3445 C C . LYS A 1 429 ? 7.696 -6.122 14.605 1.00 92.56 429 LYS A C 1
ATOM 3447 O O . LYS A 1 429 ? 8.797 -6.152 15.156 1.00 92.56 429 LYS A O 1
ATOM 3452 N N . LEU A 1 430 ? 7.495 -5.478 13.453 1.00 93.25 430 LEU A N 1
ATOM 3453 C CA . LEU A 1 430 ? 8.552 -4.759 12.732 1.00 93.25 430 LEU A CA 1
ATOM 3454 C C . LEU A 1 430 ? 9.111 -3.566 13.523 1.00 93.25 430 LEU A C 1
ATOM 3456 O O . LEU A 1 430 ? 10.333 -3.436 13.601 1.00 93.25 430 LEU A O 1
ATOM 3460 N N . PHE A 1 431 ? 8.264 -2.767 14.186 1.00 90.88 431 PHE A N 1
ATOM 3461 C CA . PHE A 1 431 ? 8.740 -1.724 15.111 1.00 90.88 431 PHE A CA 1
ATOM 3462 C C . PHE A 1 431 ? 9.577 -2.308 16.257 1.00 90.88 431 PHE A C 1
ATOM 3464 O O . PHE A 1 431 ? 10.614 -1.757 16.621 1.00 90.88 431 PHE A O 1
ATOM 3471 N N . SER A 1 432 ? 9.172 -3.455 16.810 1.00 85.44 432 SER A N 1
ATOM 3472 C CA . SER A 1 432 ? 9.896 -4.066 17.931 1.00 85.44 432 SER A CA 1
ATOM 3473 C C . SER A 1 432 ? 11.281 -4.608 17.552 1.00 85.44 432 SER A C 1
ATOM 3475 O O . SER A 1 432 ? 12.218 -4.524 18.348 1.00 85.44 432 SER A O 1
ATOM 3477 N N . ARG A 1 433 ? 11.442 -5.123 16.326 1.00 81.00 433 ARG A N 1
ATOM 3478 C CA . ARG A 1 433 ? 12.708 -5.694 15.833 1.00 81.00 433 ARG A CA 1
ATOM 3479 C C . ARG A 1 433 ? 13.746 -4.642 15.444 1.00 81.00 433 ARG A C 1
ATOM 3481 O O . ARG A 1 433 ? 14.941 -4.913 15.548 1.00 81.00 433 ARG A O 1
ATOM 3488 N N . GLN A 1 434 ? 13.314 -3.432 15.095 1.00 73.94 434 GLN A N 1
ATOM 3489 C CA . GLN A 1 434 ? 14.195 -2.271 14.912 1.00 73.94 434 GLN A CA 1
ATOM 3490 C C . GLN A 1 434 ? 15.091 -2.039 16.144 1.00 73.94 434 GLN A C 1
ATOM 3492 O O . GLN A 1 434 ? 16.297 -1.813 16.042 1.00 73.94 434 GLN A O 1
ATOM 3497 N N . LYS A 1 435 ? 14.516 -2.190 17.345 1.00 65.00 435 LYS A N 1
ATOM 3498 C CA . LYS A 1 435 ? 15.236 -2.030 18.613 1.00 65.00 435 LYS A CA 1
ATOM 3499 C C . LYS A 1 435 ? 16.419 -2.995 18.742 1.00 65.00 435 LYS A C 1
ATOM 3501 O O . LYS A 1 435 ? 17.461 -2.577 19.242 1.00 65.00 435 LYS A O 1
ATOM 3506 N N . GLN A 1 436 ? 16.260 -4.250 18.317 1.00 60.00 436 GLN A N 1
ATOM 3507 C CA . GLN A 1 436 ? 17.290 -5.288 18.455 1.00 60.00 436 GLN A CA 1
ATOM 3508 C C . GLN A 1 436 ? 18.506 -4.989 17.567 1.00 60.00 436 GLN A C 1
ATOM 3510 O O . GLN A 1 436 ? 19.626 -4.983 18.061 1.00 60.00 436 GLN A O 1
ATOM 3515 N N . GLN A 1 437 ? 18.299 -4.584 16.310 1.00 62.12 437 GLN A N 1
ATOM 3516 C CA . GLN A 1 437 ? 19.415 -4.233 15.419 1.00 62.12 437 GLN A CA 1
ATOM 3517 C C . GLN A 1 437 ? 20.188 -2.985 15.872 1.00 62.12 437 GLN A C 1
ATOM 3519 O O . GLN A 1 437 ? 21.410 -2.954 15.747 1.00 62.12 437 GLN A O 1
ATOM 3524 N N . SER A 1 438 ? 19.511 -1.996 16.474 1.00 54.06 438 SER A N 1
ATOM 3525 C CA . SER A 1 438 ? 20.180 -0.814 17.047 1.00 54.06 438 SER A CA 1
ATOM 3526 C C . SER A 1 438 ? 21.089 -1.126 18.246 1.00 54.06 438 SER A C 1
ATOM 3528 O O . SER A 1 438 ? 21.897 -0.287 18.635 1.00 54.06 438 SER A O 1
ATOM 3530 N N . LEU A 1 439 ? 20.924 -2.297 18.874 1.00 51.53 439 LEU A N 1
ATOM 3531 C CA . LEU A 1 439 ? 21.730 -2.743 20.014 1.00 51.53 439 LEU A CA 1
ATOM 3532 C C . LEU A 1 439 ? 22.918 -3.609 19.574 1.00 51.53 439 LEU A C 1
ATOM 3534 O O . LEU A 1 439 ? 23.957 -3.557 20.222 1.00 51.53 439 LEU A O 1
ATOM 3538 N N . ASP A 1 440 ? 22.790 -4.333 18.458 1.00 53.00 440 ASP A N 1
ATOM 3539 C CA . ASP A 1 440 ? 23.785 -5.319 18.015 1.00 53.00 440 ASP A CA 1
ATOM 3540 C C . ASP A 1 440 ? 24.860 -4.755 17.056 1.00 53.00 440 ASP A C 1
ATOM 3542 O O . ASP A 1 440 ? 25.801 -5.469 16.715 1.00 53.00 440 ASP A O 1
ATOM 3546 N N . LYS A 1 441 ? 24.752 -3.495 16.592 1.00 53.12 441 LYS A N 1
ATOM 3547 C CA . LYS A 1 441 ? 25.607 -2.942 15.510 1.00 53.12 441 LYS A CA 1
ATOM 3548 C C . LYS A 1 441 ? 26.355 -1.622 15.781 1.00 53.12 441 LYS A C 1
ATOM 3550 O O . LYS A 1 441 ? 26.772 -0.983 14.820 1.00 53.12 441 LYS A O 1
ATOM 3555 N N . VAL A 1 442 ? 26.594 -1.200 17.026 1.00 45.00 442 VAL A N 1
ATOM 3556 C CA . VAL A 1 442 ? 27.351 0.051 17.278 1.00 45.00 442 VAL A CA 1
ATOM 3557 C C . VAL A 1 442 ? 28.635 -0.193 18.076 1.00 45.00 442 VAL A C 1
ATOM 3559 O O . VAL A 1 442 ? 28.654 -0.056 19.295 1.00 45.00 442 VAL A O 1
ATOM 3562 N N . GLU A 1 443 ? 29.730 -0.479 17.365 1.00 40.62 443 GLU A N 1
ATOM 3563 C CA . GLU A 1 443 ? 31.016 0.150 17.691 1.00 40.62 443 GLU A CA 1
ATOM 3564 C C . GLU A 1 443 ? 31.122 1.448 16.864 1.00 40.62 443 GLU A C 1
ATOM 3566 O O . GLU A 1 443 ? 30.975 1.406 15.638 1.00 40.62 443 GLU A O 1
ATOM 3571 N N . PRO A 1 444 ? 31.331 2.616 17.497 1.00 44.75 444 PRO A N 1
ATOM 3572 C CA . PRO A 1 444 ? 31.260 3.906 16.826 1.00 44.75 444 PRO A CA 1
ATOM 3573 C C . PRO A 1 444 ? 32.550 4.164 16.046 1.00 44.75 444 PRO A C 1
ATOM 3575 O O . PRO A 1 444 ? 33.568 4.572 16.602 1.00 44.75 444 PRO A O 1
ATOM 3578 N N . SER A 1 445 ? 32.506 3.962 14.733 1.00 37.38 445 SER A N 1
ATOM 3579 C CA . SER A 1 445 ? 33.548 4.425 13.815 1.00 37.38 445 SER A CA 1
ATOM 3580 C C . SER A 1 445 ? 32.970 5.464 12.845 1.00 37.38 445 SER A C 1
ATOM 3582 O O . SER A 1 445 ? 32.577 5.161 11.726 1.00 37.38 445 SER A O 1
ATOM 3584 N N . GLY A 1 446 ? 32.937 6.725 13.294 1.00 47.19 446 GLY A N 1
ATOM 3585 C CA . GLY A 1 446 ? 32.766 7.910 12.439 1.00 47.19 446 GLY A CA 1
ATOM 3586 C C . GLY A 1 446 ? 31.377 8.568 12.453 1.00 47.19 446 GLY A C 1
ATOM 3587 O O . GLY A 1 446 ? 30.353 7.933 12.228 1.00 47.19 446 GLY A O 1
ATOM 3588 N N . SER A 1 447 ? 31.354 9.893 12.635 1.00 52.25 447 SER A N 1
ATOM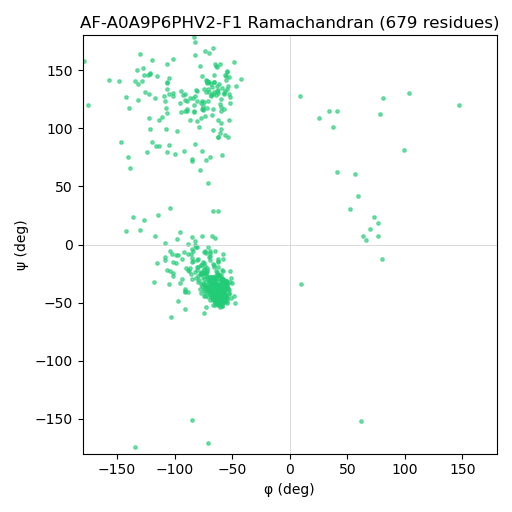 3589 C CA . SER A 1 447 ? 30.143 10.721 12.790 1.00 52.25 447 SER A CA 1
ATOM 3590 C C . SER A 1 447 ? 29.274 10.882 11.532 1.00 52.25 447 SER A C 1
ATOM 3592 O O . SER A 1 447 ? 28.140 11.341 11.634 1.00 52.25 447 SER A O 1
ATOM 3594 N N . MET A 1 448 ? 29.766 10.518 10.341 1.00 49.91 448 MET A N 1
ATOM 3595 C CA . MET A 1 448 ? 28.991 10.618 9.091 1.00 49.91 448 MET A CA 1
ATOM 3596 C C . MET A 1 448 ? 28.112 9.394 8.797 1.00 49.91 448 MET A C 1
ATOM 3598 O O . MET A 1 448 ? 27.164 9.501 8.023 1.00 49.91 448 MET A O 1
ATOM 3602 N N . VAL A 1 449 ? 28.392 8.236 9.403 1.00 55.53 449 VAL A N 1
ATOM 3603 C CA . VAL A 1 449 ? 27.599 7.012 9.183 1.00 55.53 449 VAL A CA 1
ATOM 3604 C C . VAL A 1 449 ? 26.310 7.039 10.015 1.00 55.53 449 VAL A C 1
ATOM 3606 O O . VAL A 1 449 ? 25.267 6.565 9.563 1.00 55.53 449 VAL A O 1
ATOM 3609 N N . GLU A 1 450 ? 26.350 7.667 11.194 1.00 55.16 450 GLU A N 1
ATOM 3610 C CA . GLU A 1 450 ? 25.205 7.757 12.108 1.00 55.16 450 GLU A CA 1
ATOM 3611 C C . GLU A 1 450 ? 24.041 8.586 11.537 1.00 55.16 450 GLU A C 1
ATOM 3613 O O . GLU A 1 450 ? 22.883 8.188 11.673 1.00 55.16 450 GLU A O 1
ATOM 3618 N N . SER A 1 451 ? 24.321 9.694 10.839 1.00 58.12 451 SER A N 1
ATOM 3619 C CA . SER A 1 451 ? 23.274 10.568 10.287 1.00 58.12 451 SER A CA 1
ATOM 3620 C C . SER A 1 451 ? 22.486 9.907 9.151 1.00 58.12 451 SER A C 1
ATOM 3622 O O . SER A 1 451 ? 21.258 10.013 9.100 1.00 58.12 451 SER A O 1
ATOM 3624 N N . ASN A 1 452 ? 23.164 9.162 8.273 1.00 64.38 452 ASN A N 1
ATOM 3625 C CA . ASN A 1 452 ? 22.515 8.407 7.198 1.00 64.38 452 ASN A CA 1
ATOM 3626 C C . ASN A 1 452 ? 21.669 7.249 7.741 1.00 64.38 452 ASN A C 1
ATOM 3628 O O . ASN A 1 452 ? 20.579 6.995 7.226 1.00 64.38 452 ASN A O 1
ATOM 3632 N N . TYR A 1 453 ? 22.136 6.575 8.797 1.00 71.50 453 TYR A N 1
ATOM 3633 C CA . TYR A 1 453 ? 21.382 5.497 9.435 1.00 71.50 453 TYR A CA 1
ATOM 3634 C C . TYR A 1 453 ? 20.100 6.024 10.098 1.00 71.50 453 TYR A C 1
ATOM 3636 O O . TYR A 1 453 ? 19.021 5.477 9.876 1.00 71.50 453 TYR A O 1
ATOM 3644 N N . GLN A 1 454 ? 20.180 7.143 10.829 1.00 74.25 454 GLN A N 1
ATOM 3645 C CA . GLN A 1 454 ? 19.005 7.756 11.457 1.00 74.25 454 GLN A CA 1
ATOM 3646 C C . GLN A 1 454 ? 17.947 8.180 10.421 1.00 74.25 454 GLN A C 1
ATOM 3648 O O . GLN A 1 454 ? 16.760 7.924 10.619 1.00 74.25 454 GLN A O 1
ATOM 3653 N N . GLY A 1 455 ? 18.359 8.746 9.279 1.00 78.81 455 GLY A N 1
ATOM 3654 C CA . GLY A 1 455 ? 17.432 9.099 8.197 1.00 78.81 455 GLY A CA 1
ATOM 3655 C C . GLY A 1 455 ? 16.711 7.890 7.580 1.00 78.81 455 GLY A C 1
ATOM 3656 O O . GLY A 1 455 ? 15.526 7.972 7.252 1.00 78.81 455 GLY A O 1
ATOM 3657 N N . GLN A 1 456 ? 17.394 6.749 7.456 1.00 82.62 456 GLN A N 1
ATOM 3658 C CA . GLN A 1 456 ? 16.799 5.504 6.952 1.00 82.62 456 GLN A CA 1
ATOM 3659 C C . GLN A 1 456 ? 15.803 4.890 7.942 1.00 82.62 456 GLN A C 1
ATOM 3661 O O . GLN A 1 456 ? 14.770 4.372 7.518 1.00 82.62 456 GLN A O 1
ATOM 3666 N N . GLU A 1 457 ? 16.076 4.988 9.242 1.00 84.69 457 GLU A N 1
ATOM 3667 C CA . GLU A 1 457 ? 15.176 4.520 10.301 1.00 84.69 457 GLU A CA 1
ATOM 3668 C C . GLU A 1 457 ? 13.876 5.335 10.342 1.00 84.69 457 GLU A C 1
ATOM 3670 O O . GLU A 1 457 ? 12.778 4.775 10.383 1.00 84.69 457 GLU A O 1
ATOM 3675 N N . VAL A 1 458 ? 13.981 6.663 10.242 1.00 88.50 458 VAL A N 1
ATOM 3676 C CA . VAL A 1 458 ? 12.808 7.547 10.166 1.00 88.50 458 VAL A CA 1
ATOM 3677 C C . VAL A 1 458 ? 11.999 7.271 8.894 1.00 88.50 458 VAL A C 1
ATOM 3679 O O . VAL A 1 458 ? 10.768 7.209 8.947 1.00 88.50 458 VAL A O 1
ATOM 3682 N N . TYR A 1 459 ? 12.661 7.038 7.752 1.00 90.19 459 TYR A N 1
ATOM 3683 C CA . TYR A 1 459 ? 11.988 6.631 6.513 1.00 90.19 459 TYR A CA 1
ATOM 3684 C C . TYR A 1 459 ? 11.251 5.294 6.687 1.00 90.19 459 TYR A C 1
ATOM 3686 O O . TYR A 1 459 ? 10.078 5.190 6.332 1.00 90.19 459 TYR A O 1
ATOM 3694 N N . TYR A 1 460 ? 11.896 4.295 7.295 1.00 92.00 460 TYR A N 1
ATOM 3695 C CA . TYR A 1 460 ? 11.296 2.987 7.563 1.00 92.00 460 TYR A CA 1
ATOM 3696 C C . TYR A 1 460 ? 10.026 3.102 8.416 1.00 92.00 460 TYR A C 1
ATOM 3698 O O . TYR A 1 460 ? 8.965 2.598 8.034 1.00 92.00 460 TYR A O 1
ATOM 3706 N N . VAL A 1 461 ? 10.096 3.840 9.530 1.00 92.62 461 VAL A N 1
ATOM 3707 C CA . VAL A 1 461 ? 8.937 4.093 10.399 1.00 92.62 461 VAL A CA 1
ATOM 3708 C C . VAL A 1 461 ? 7.840 4.845 9.647 1.00 92.62 461 VAL A C 1
ATOM 3710 O O . VAL A 1 461 ? 6.672 4.459 9.725 1.00 92.62 461 VAL A O 1
ATOM 3713 N N . SER A 1 462 ? 8.199 5.872 8.873 1.00 93.31 462 SER A N 1
ATOM 3714 C CA . SER A 1 462 ? 7.247 6.625 8.051 1.00 93.31 462 SER A CA 1
ATOM 3715 C C . SER A 1 462 ? 6.490 5.714 7.084 1.00 93.31 462 SER A C 1
ATOM 3717 O O . SER A 1 462 ? 5.265 5.804 6.985 1.00 93.31 462 SER A O 1
ATOM 3719 N N . GLY A 1 463 ? 7.186 4.784 6.426 1.00 93.62 463 GLY A N 1
ATOM 3720 C CA . GLY A 1 463 ? 6.587 3.791 5.537 1.00 93.62 463 GLY A CA 1
ATOM 3721 C C . GLY A 1 463 ? 5.584 2.884 6.232 1.00 93.62 463 GLY A C 1
ATOM 3722 O O . GLY A 1 463 ? 4.455 2.730 5.764 1.00 93.62 463 GLY A O 1
ATOM 3723 N N . LEU A 1 464 ? 5.961 2.336 7.387 1.00 96.00 464 LEU A N 1
ATOM 3724 C CA . LEU A 1 464 ? 5.077 1.503 8.202 1.00 96.00 464 LEU A CA 1
ATOM 3725 C C . LEU A 1 464 ? 3.822 2.269 8.653 1.00 96.00 464 LEU A C 1
ATOM 3727 O O . LEU A 1 464 ? 2.710 1.743 8.577 1.00 96.00 464 LEU A O 1
ATOM 3731 N N . ILE A 1 465 ? 3.972 3.532 9.058 1.00 95.38 465 ILE A N 1
ATOM 3732 C CA . ILE A 1 465 ? 2.846 4.386 9.457 1.00 95.38 465 ILE A CA 1
ATOM 3733 C C . ILE A 1 465 ? 1.946 4.729 8.272 1.00 95.38 465 ILE A C 1
ATOM 3735 O O . ILE A 1 465 ? 0.724 4.665 8.413 1.00 95.38 465 ILE A O 1
ATOM 3739 N N . LYS A 1 466 ? 2.509 5.018 7.094 1.00 94.69 466 LYS A N 1
ATOM 3740 C CA . LYS A 1 466 ? 1.729 5.233 5.865 1.00 94.69 466 LYS A CA 1
ATOM 3741 C C . LYS A 1 466 ? 0.900 4.006 5.496 1.00 94.69 466 LYS A C 1
ATOM 3743 O O . LYS A 1 466 ? -0.267 4.155 5.131 1.00 94.69 466 LYS A O 1
ATOM 3748 N N . VAL A 1 467 ? 1.461 2.802 5.642 1.00 95.94 467 VAL A N 1
ATOM 3749 C CA . VAL A 1 467 ? 0.700 1.559 5.456 1.00 95.94 467 VAL A CA 1
ATOM 3750 C C . VAL A 1 467 ? -0.475 1.523 6.423 1.00 95.94 467 VAL A C 1
ATOM 3752 O O . VAL A 1 467 ? -1.611 1.409 5.967 1.00 95.94 467 VAL A O 1
ATOM 3755 N N . LEU A 1 468 ? -0.246 1.711 7.728 1.00 96.06 468 LEU A N 1
ATOM 3756 C CA . LEU A 1 468 ? -1.328 1.720 8.718 1.00 96.06 468 LEU A CA 1
ATOM 3757 C C . LEU A 1 468 ? -2.398 2.767 8.395 1.00 96.06 468 LEU A C 1
ATOM 3759 O O . LEU A 1 468 ? -3.582 2.442 8.416 1.00 96.06 468 LEU A O 1
ATOM 3763 N N . GLN A 1 469 ? -2.008 3.990 8.034 1.00 93.69 469 GLN A N 1
ATOM 3764 C CA . GLN A 1 469 ? -2.925 5.058 7.620 1.00 93.69 469 GLN A CA 1
ATOM 3765 C C . GLN A 1 469 ? -3.782 4.669 6.407 1.00 93.69 469 GLN A C 1
ATOM 3767 O O . GLN A 1 469 ? -4.943 5.064 6.330 1.00 93.69 469 GLN A O 1
ATOM 3772 N N . SER A 1 470 ? -3.235 3.881 5.479 1.00 91.44 470 SER A N 1
ATOM 3773 C CA . SER A 1 470 ? -3.950 3.425 4.282 1.00 91.44 470 SER A CA 1
ATOM 3774 C C . SER A 1 470 ? -4.888 2.234 4.523 1.00 91.44 470 SER A C 1
ATOM 3776 O O . SER A 1 470 ? -5.830 2.044 3.753 1.00 91.44 470 SER A O 1
ATOM 3778 N N . LEU A 1 471 ? -4.672 1.449 5.588 1.00 90.81 471 LEU A N 1
ATOM 3779 C CA . LEU A 1 471 ? -5.485 0.264 5.894 1.00 90.81 471 LEU A CA 1
ATOM 3780 C C . LEU A 1 471 ? -6.935 0.612 6.233 1.00 90.81 471 LEU A C 1
ATOM 3782 O O . LEU A 1 471 ? -7.846 -0.162 5.931 1.00 90.81 471 LEU A O 1
ATOM 3786 N N . TYR A 1 472 ? -7.142 1.734 6.925 1.00 88.88 472 TYR A N 1
ATOM 3787 C CA . TYR A 1 472 ? -8.422 2.054 7.537 1.00 88.88 472 TYR A CA 1
ATOM 3788 C C . TYR A 1 472 ? -8.590 3.568 7.762 1.00 88.88 472 TYR A C 1
ATOM 3790 O O . TYR A 1 472 ? -7.636 4.231 8.162 1.00 88.88 472 TYR A O 1
ATOM 3798 N N . PRO A 1 473 ? -9.788 4.154 7.560 1.00 87.69 473 PRO A N 1
ATOM 3799 C CA . PRO A 1 473 ? -10.037 5.565 7.851 1.00 87.69 473 PRO A CA 1
ATOM 3800 C C . PRO A 1 473 ? -10.191 5.794 9.362 1.00 87.69 473 PRO A C 1
ATOM 3802 O O . PRO A 1 473 ? -11.296 5.895 9.896 1.00 87.69 473 PRO A O 1
ATOM 3805 N N . TRP A 1 474 ? -9.059 5.883 10.059 1.00 88.69 474 TRP A N 1
ATOM 3806 C CA . TRP A 1 474 ? -8.972 5.940 11.522 1.00 88.69 474 TRP A CA 1
ATOM 3807 C C . TRP A 1 474 ? -9.748 7.085 12.180 1.00 88.69 474 TRP A C 1
ATOM 3809 O O . TRP A 1 474 ? -10.262 6.906 13.281 1.00 88.69 474 TRP A O 1
ATOM 3819 N N . SER A 1 475 ? -9.882 8.227 11.501 1.00 84.44 475 SER A N 1
ATOM 3820 C CA . SER A 1 475 ? -10.633 9.388 11.994 1.00 84.44 475 SER A CA 1
ATOM 3821 C C . SER A 1 475 ? -12.154 9.221 11.917 1.00 84.44 475 SER A C 1
ATOM 3823 O O . SER A 1 475 ? -12.880 9.971 12.563 1.00 84.44 475 SER A O 1
ATOM 3825 N N . ASN A 1 476 ? -12.665 8.238 11.164 1.00 78.56 476 ASN A N 1
ATOM 3826 C CA . ASN A 1 476 ? -14.097 7.942 11.104 1.00 78.56 476 ASN A CA 1
ATOM 3827 C C . ASN A 1 476 ? -14.367 6.427 11.059 1.00 78.56 476 ASN A C 1
ATOM 3829 O O . ASN A 1 476 ? -14.761 5.879 10.022 1.00 78.56 476 ASN A O 1
ATOM 3833 N N . PRO A 1 477 ? -14.222 5.728 12.200 1.00 69.81 477 PRO A N 1
ATOM 3834 C CA . PRO A 1 477 ? -14.318 4.277 12.250 1.00 69.81 477 PRO A CA 1
ATOM 3835 C C . PRO A 1 477 ? -15.739 3.729 12.041 1.00 69.81 477 PRO A C 1
ATOM 3837 O O . PRO A 1 477 ? -15.922 2.516 12.036 1.00 69.81 477 PRO A O 1
ATOM 3840 N N . ARG A 1 478 ? -16.767 4.570 11.886 1.00 65.50 478 ARG A N 1
ATOM 3841 C CA . ARG A 1 478 ? -18.149 4.101 11.673 1.00 65.50 478 ARG A CA 1
ATOM 3842 C C . ARG A 1 478 ? -18.624 4.171 10.236 1.00 65.50 478 ARG A C 1
ATOM 3844 O O . ARG A 1 478 ? -19.664 3.599 9.924 1.00 65.50 478 ARG A O 1
ATOM 3851 N N . ARG A 1 479 ? -17.920 4.901 9.374 1.00 62.03 479 ARG A N 1
ATOM 3852 C CA . ARG A 1 479 ? -18.331 5.110 7.983 1.00 62.03 479 ARG A CA 1
ATOM 3853 C C . ARG A 1 479 ? -17.125 5.028 7.050 1.00 62.03 479 ARG A C 1
ATOM 3855 O O . ARG A 1 479 ? -16.781 6.034 6.428 1.00 62.03 479 ARG A O 1
ATOM 3862 N N . PRO A 1 480 ? -16.478 3.857 6.919 1.00 54.97 480 PRO A N 1
ATOM 3863 C CA . PRO A 1 480 ? -15.407 3.718 5.950 1.00 54.97 480 PRO A CA 1
ATOM 3864 C C . PRO A 1 480 ? -15.935 4.008 4.533 1.00 54.97 480 PRO A C 1
ATOM 3866 O O . PRO A 1 480 ? -16.823 3.325 4.030 1.00 54.97 480 PRO A O 1
ATOM 3869 N N . GLY A 1 481 ? -15.434 5.079 3.908 1.00 47.25 481 GLY A N 1
ATOM 3870 C CA . GLY A 1 481 ? -15.687 5.405 2.497 1.00 47.25 481 GLY A CA 1
ATOM 3871 C C . GLY A 1 481 ? -17.057 6.002 2.134 1.00 47.25 481 GLY A C 1
ATOM 3872 O O . GLY A 1 481 ? -17.331 6.167 0.947 1.00 47.25 481 GLY A O 1
ATOM 3873 N N . CYS A 1 482 ? -17.921 6.355 3.093 1.00 43.25 482 CYS A N 1
ATOM 3874 C CA . CYS A 1 482 ? -19.228 6.960 2.792 1.00 43.25 482 CYS A CA 1
ATOM 3875 C C . CYS A 1 482 ? -19.233 8.482 3.006 1.00 43.25 482 CYS A C 1
ATOM 3877 O O . CYS A 1 482 ? -18.884 8.959 4.083 1.00 43.25 482 CYS A O 1
ATOM 3879 N N . ALA A 1 483 ? -19.716 9.238 2.011 1.00 41.47 483 ALA A N 1
ATOM 3880 C CA . ALA A 1 483 ? -20.040 10.659 2.162 1.00 41.47 483 ALA A CA 1
ATOM 3881 C C . ALA A 1 483 ? -21.015 10.880 3.342 1.00 41.47 483 ALA A C 1
ATOM 3883 O O . ALA A 1 483 ? -21.837 9.994 3.620 1.00 41.47 483 ALA A O 1
ATOM 3884 N N . PRO A 1 484 ? -20.966 12.038 4.031 1.00 47.81 484 PRO A N 1
ATOM 3885 C CA . PRO A 1 484 ? -21.854 12.321 5.153 1.00 47.81 484 PRO A CA 1
ATOM 3886 C C . PRO A 1 484 ? -23.310 12.280 4.674 1.00 47.81 484 PRO A C 1
ATOM 3888 O O . PRO A 1 484 ? -23.787 13.176 3.979 1.00 47.81 484 PRO A O 1
ATOM 3891 N N . LYS A 1 485 ? -24.029 11.200 5.005 1.00 52.31 485 LYS A N 1
ATOM 3892 C CA . LYS A 1 485 ? -25.476 11.128 4.780 1.00 52.31 485 LYS A CA 1
ATOM 3893 C C . LYS A 1 485 ? -26.163 12.197 5.630 1.00 52.31 485 LYS A C 1
ATOM 3895 O O . LYS A 1 485 ? -25.660 12.571 6.687 1.00 52.31 485 LYS A O 1
ATOM 3900 N N . GLN A 1 486 ? -27.329 12.646 5.158 1.00 51.28 486 GLN A N 1
ATOM 3901 C CA . GLN A 1 486 ? -28.204 13.583 5.868 1.00 51.28 486 GLN A CA 1
ATOM 3902 C C . GLN A 1 486 ? -28.315 13.250 7.368 1.00 51.28 486 GLN A C 1
ATOM 3904 O O . GLN A 1 486 ? -28.415 12.063 7.707 1.00 51.28 486 GLN A O 1
ATOM 3909 N N . PRO A 1 487 ? -28.364 14.274 8.243 1.00 56.53 487 PRO A N 1
ATOM 3910 C CA . PRO A 1 487 ? -28.438 14.089 9.688 1.00 56.53 487 PRO A CA 1
ATOM 3911 C C . PRO A 1 487 ? -29.603 13.170 10.062 1.00 56.53 487 PRO A C 1
ATOM 3913 O O . PRO A 1 487 ? -30.711 13.274 9.524 1.00 56.53 487 PRO A O 1
ATOM 3916 N N . VAL A 1 488 ? -29.351 12.238 10.980 1.00 61.34 488 VAL A N 1
ATOM 3917 C CA . VAL A 1 488 ? -30.362 11.278 11.427 1.00 61.34 488 VAL A CA 1
ATOM 3918 C C . VAL A 1 488 ? -31.453 12.029 12.200 1.00 61.34 488 VAL A C 1
ATOM 3920 O O . VAL A 1 488 ? -31.219 12.552 13.284 1.00 61.34 488 VAL A O 1
ATOM 3923 N N . SER A 1 489 ? -32.662 12.114 11.636 1.00 63.25 489 SER A N 1
ATOM 3924 C CA . SER A 1 489 ? -33.809 12.733 12.321 1.00 63.25 489 SER A CA 1
ATOM 3925 C C . SER A 1 489 ? -34.215 11.956 13.586 1.00 63.25 489 SER A C 1
ATOM 3927 O O . SER A 1 489 ? -34.074 10.733 13.640 1.00 63.25 489 SER A O 1
ATOM 3929 N N . LEU A 1 490 ? -34.826 12.638 14.567 1.00 64.94 490 LEU A N 1
ATOM 3930 C CA . LEU A 1 490 ? -35.434 12.007 15.755 1.00 64.94 490 LEU A CA 1
ATOM 3931 C C . LEU A 1 490 ? -36.375 10.842 15.394 1.00 64.94 490 LEU A C 1
ATOM 3933 O O . LEU A 1 490 ? -36.451 9.857 16.124 1.00 64.94 490 LEU A O 1
ATOM 3937 N N . LYS A 1 491 ? -37.062 10.933 14.247 1.00 66.88 491 LYS A N 1
ATOM 3938 C CA . LYS A 1 491 ? -37.935 9.878 13.721 1.00 66.88 491 LYS A CA 1
ATOM 3939 C C . LYS A 1 491 ? -37.155 8.596 13.402 1.00 66.88 491 LYS A C 1
ATOM 3941 O O . LYS A 1 491 ? -37.565 7.528 13.836 1.00 66.88 491 LYS A O 1
ATOM 3946 N N . ARG A 1 492 ? -35.991 8.703 12.750 1.00 69.69 492 ARG A N 1
ATOM 3947 C CA . ARG A 1 492 ? -35.123 7.550 12.444 1.00 69.69 492 ARG A CA 1
ATOM 3948 C C . ARG A 1 492 ? -34.544 6.897 13.699 1.00 69.69 492 ARG A C 1
ATOM 3950 O O . ARG A 1 492 ? -34.446 5.677 13.755 1.00 69.69 492 ARG A O 1
ATOM 3957 N N . ILE A 1 493 ? -34.188 7.697 14.707 1.00 71.69 493 ILE A N 1
ATOM 3958 C CA . ILE A 1 493 ? -33.708 7.184 16.000 1.00 71.69 493 ILE A CA 1
ATOM 3959 C C . ILE A 1 493 ? -34.807 6.353 16.686 1.00 71.69 493 ILE A C 1
ATOM 3961 O O . ILE A 1 493 ? -34.527 5.277 17.207 1.00 71.69 493 ILE A O 1
ATOM 3965 N N . ARG A 1 494 ? -36.065 6.818 16.647 1.00 71.69 494 ARG A N 1
ATOM 3966 C CA . ARG A 1 494 ? -37.218 6.073 17.183 1.00 71.69 494 ARG A CA 1
ATOM 3967 C C . ARG A 1 494 ? -37.516 4.807 16.380 1.00 71.69 494 ARG A C 1
ATOM 3969 O O . ARG A 1 494 ? -37.689 3.750 16.971 1.00 71.69 494 ARG A O 1
ATOM 3976 N N . GLU A 1 495 ? -37.520 4.890 15.050 1.00 70.50 495 GLU A N 1
ATOM 3977 C CA . GLU A 1 495 ? -37.722 3.731 14.166 1.00 70.50 495 GLU A CA 1
ATOM 3978 C C . GLU A 1 495 ? -36.672 2.631 14.393 1.00 70.50 495 GLU A C 1
ATOM 3980 O O . GLU A 1 495 ? -37.007 1.449 14.345 1.00 70.50 495 GLU A O 1
ATOM 3985 N N . ALA A 1 496 ? -35.419 2.999 14.687 1.00 66.69 496 ALA A N 1
ATOM 3986 C CA . ALA A 1 496 ? -34.352 2.045 14.994 1.00 66.69 496 ALA A CA 1
ATOM 3987 C C . ALA A 1 496 ? -34.578 1.273 16.311 1.00 66.69 496 ALA A C 1
ATOM 3989 O O . ALA A 1 496 ? -34.130 0.138 16.427 1.00 66.69 496 ALA A O 1
ATOM 3990 N N . LEU A 1 497 ? -35.291 1.861 17.279 1.00 68.44 497 LEU A N 1
ATOM 3991 C CA . LEU A 1 497 ? -35.610 1.248 18.579 1.00 68.44 497 LEU A CA 1
ATOM 3992 C C . LEU A 1 497 ? -36.881 0.397 18.584 1.00 68.44 497 LEU A C 1
ATOM 3994 O O . LEU A 1 497 ? -37.034 -0.442 19.475 1.00 68.44 497 LEU A O 1
ATOM 3998 N N . MET A 1 498 ? -37.784 0.650 17.630 1.00 65.25 498 MET A N 1
ATOM 3999 C CA . MET A 1 498 ? -39.042 -0.085 17.445 1.00 65.25 498 MET A CA 1
ATOM 4000 C C . MET A 1 498 ? -38.848 -1.411 16.698 1.00 65.25 498 MET A C 1
ATOM 4002 O O . MET A 1 498 ? -39.747 -2.243 16.683 1.00 65.25 498 MET A O 1
ATOM 4006 N N . ARG A 1 499 ? -37.682 -1.629 16.076 1.00 57.03 499 ARG A N 1
ATOM 4007 C CA . ARG A 1 499 ? -37.277 -2.956 15.601 1.00 57.03 499 ARG A CA 1
ATOM 4008 C C . ARG A 1 499 ? -36.650 -3.692 16.783 1.00 57.03 499 ARG A C 1
ATOM 4010 O O . ARG A 1 499 ? -35.688 -3.184 17.353 1.00 57.03 499 ARG A O 1
ATOM 4017 N N . ASP A 1 500 ? -37.130 -4.887 17.114 1.00 53.59 500 ASP A N 1
ATOM 4018 C CA . ASP A 1 500 ? -36.610 -5.745 18.200 1.00 53.59 500 ASP A CA 1
ATOM 4019 C C . ASP A 1 500 ? -35.181 -6.300 17.959 1.00 53.59 500 ASP A C 1
ATOM 4021 O O . ASP A 1 500 ? -34.800 -7.339 18.483 1.00 53.59 500 ASP A O 1
ATOM 4025 N N . ASN A 1 501 ? -34.341 -5.581 17.207 1.00 57.03 501 ASN A N 1
ATOM 4026 C CA . ASN A 1 501 ? -32.997 -5.985 16.781 1.00 57.03 501 ASN A CA 1
ATOM 4027 C C . ASN A 1 501 ? -31.881 -5.114 17.396 1.00 57.03 501 ASN A C 1
ATOM 4029 O O . ASN A 1 501 ? -30.813 -4.960 16.800 1.00 57.03 501 ASN A O 1
ATOM 4033 N N . VAL A 1 502 ? -32.105 -4.486 18.555 1.00 65.38 502 VAL A N 1
ATOM 4034 C CA . VAL A 1 502 ? -31.040 -3.730 19.238 1.00 65.38 502 VAL A CA 1
ATOM 4035 C C . VAL A 1 502 ? -30.059 -4.724 19.862 1.00 65.38 502 VAL A C 1
ATOM 4037 O O . VAL A 1 502 ? -30.411 -5.413 20.815 1.00 65.38 502 VAL A O 1
ATOM 4040 N N . MET A 1 503 ? -28.834 -4.796 19.326 1.00 66.88 503 MET A N 1
ATOM 4041 C CA . MET A 1 503 ? -27.781 -5.678 19.853 1.00 66.88 503 MET A CA 1
ATOM 4042 C C . MET A 1 503 ? -27.505 -5.412 21.341 1.00 66.88 503 MET A C 1
ATOM 4044 O O . MET A 1 503 ? -27.556 -4.257 21.779 1.00 66.88 503 MET A O 1
ATOM 4048 N N . GLU A 1 504 ? -27.166 -6.460 22.103 1.00 72.25 504 GLU A N 1
ATOM 4049 C CA . GLU A 1 504 ? -26.879 -6.352 23.541 1.00 72.25 504 GLU A CA 1
ATOM 4050 C C . GLU A 1 504 ? -25.788 -5.318 23.853 1.00 72.25 504 GLU A C 1
ATOM 4052 O O . GLU A 1 504 ? -25.898 -4.618 24.857 1.00 72.25 504 GLU A O 1
ATOM 4057 N N . GLU A 1 505 ? -24.779 -5.141 22.990 1.00 75.31 505 GLU A N 1
ATOM 4058 C CA . GLU A 1 505 ? -23.697 -4.164 23.197 1.00 75.31 505 GLU A CA 1
ATOM 4059 C C . GLU A 1 505 ? -24.147 -2.692 23.087 1.00 75.31 505 GLU A C 1
ATOM 4061 O O . GLU A 1 505 ? -23.375 -1.761 23.359 1.00 75.31 505 GLU A O 1
ATOM 4066 N N . ASN A 1 506 ? -25.392 -2.448 22.673 1.00 79.69 506 ASN A N 1
ATOM 4067 C CA . ASN A 1 506 ? -26.017 -1.128 22.721 1.00 79.69 506 ASN A CA 1
ATOM 4068 C C . ASN A 1 506 ? -26.829 -0.903 23.997 1.00 79.69 506 ASN A C 1
ATOM 4070 O O . ASN A 1 506 ? -27.188 0.240 24.268 1.00 79.69 506 ASN A O 1
ATOM 4074 N N . ILE A 1 507 ? -27.109 -1.940 24.785 1.00 78.62 507 ILE A N 1
ATOM 4075 C CA . ILE A 1 507 ? -27.908 -1.842 26.007 1.00 78.62 507 ILE A CA 1
ATOM 4076 C C . ILE A 1 507 ? -26.974 -1.624 27.197 1.00 78.62 507 ILE A C 1
ATOM 4078 O O . ILE A 1 507 ? -26.027 -2.379 27.419 1.00 78.62 507 ILE A O 1
ATOM 4082 N N . VAL A 1 508 ? -27.256 -0.610 28.013 1.00 75.19 508 VAL A N 1
ATOM 4083 C CA . VAL A 1 508 ? -26.560 -0.437 29.291 1.00 75.19 508 VAL A CA 1
ATOM 4084 C C . VAL A 1 508 ? -27.157 -1.440 30.273 1.00 75.19 508 VAL A C 1
ATOM 4086 O O . VAL A 1 508 ? -28.305 -1.295 30.700 1.00 75.19 508 VAL A O 1
ATOM 4089 N N . LYS A 1 509 ? -26.395 -2.478 30.636 1.00 60.66 509 LYS A N 1
ATOM 4090 C CA . LYS A 1 509 ? -26.794 -3.411 31.699 1.00 60.66 509 LYS A CA 1
ATOM 4091 C C . LYS A 1 509 ? -26.789 -2.640 33.021 1.00 60.66 509 LYS A C 1
ATOM 4093 O O . LYS A 1 509 ? -25.742 -2.395 33.611 1.00 60.66 509 LYS A O 1
ATOM 4098 N N . ALA A 1 510 ? -27.963 -2.189 33.454 1.00 45.78 510 ALA A N 1
ATOM 4099 C CA . ALA A 1 510 ? -28.125 -1.587 34.764 1.00 45.78 510 ALA A CA 1
ATOM 4100 C C . ALA A 1 510 ? -27.887 -2.670 35.824 1.00 45.78 510 ALA A C 1
ATOM 4102 O O . ALA A 1 510 ? -28.659 -3.623 35.921 1.00 45.78 510 ALA A O 1
ATOM 4103 N N . ASN A 1 511 ? -26.847 -2.508 36.642 1.00 39.94 511 ASN A N 1
ATOM 4104 C CA . ASN A 1 511 ? -26.844 -3.096 37.975 1.00 39.94 511 ASN A CA 1
ATOM 4105 C C . ASN A 1 511 ? -28.005 -2.445 38.738 1.00 39.94 511 ASN A C 1
ATOM 4107 O O . ASN A 1 511 ? -27.860 -1.358 39.296 1.00 39.94 511 ASN A O 1
ATOM 4111 N N . CYS A 1 512 ? -29.178 -3.074 38.712 1.00 32.62 512 CYS A N 1
ATOM 4112 C CA . CYS A 1 512 ? -30.273 -2.769 39.623 1.00 32.62 512 CYS A CA 1
ATOM 4113 C C . CYS A 1 512 ? -29.864 -3.227 41.031 1.00 32.62 512 CYS A C 1
ATOM 4115 O O . CYS A 1 512 ? -30.302 -4.266 41.506 1.00 32.62 512 CYS A O 1
ATOM 4117 N N . GLN A 1 513 ? -28.980 -2.472 41.681 1.00 31.58 513 GLN A N 1
ATOM 4118 C CA . GLN A 1 513 ? -28.927 -2.410 43.136 1.00 31.58 513 GLN A CA 1
ATOM 4119 C C . GLN A 1 513 ? -29.477 -1.046 43.537 1.00 31.58 513 GLN A C 1
ATOM 4121 O O . GLN A 1 513 ? -28.805 -0.018 43.440 1.00 31.58 513 GLN A O 1
ATOM 4126 N N . GLU A 1 514 ? -30.745 -1.048 43.935 1.00 32.88 514 GLU A N 1
ATOM 4127 C CA . GLU A 1 514 ? -31.334 0.012 44.739 1.00 32.88 514 GLU A CA 1
ATOM 4128 C C . GLU A 1 514 ? -30.592 0.062 46.080 1.00 32.88 514 GLU A C 1
ATOM 4130 O O . GLU A 1 514 ? -30.943 -0.628 47.026 1.00 32.88 514 GLU A O 1
ATOM 4135 N N . ASN A 1 515 ? -29.552 0.889 46.174 1.00 30.80 515 ASN A N 1
ATOM 4136 C CA . ASN A 1 515 ? -29.079 1.375 47.464 1.00 30.80 515 ASN A CA 1
ATOM 4137 C C . ASN A 1 515 ? -29.783 2.702 47.751 1.00 30.80 515 ASN A C 1
ATOM 4139 O O . ASN A 1 515 ? -29.226 3.782 47.550 1.00 30.80 515 ASN A O 1
ATOM 4143 N N . VAL A 1 516 ? -31.025 2.603 48.222 1.00 36.09 516 VAL A N 1
ATOM 4144 C CA . VAL A 1 516 ? -31.597 3.601 49.127 1.00 36.09 516 VAL A CA 1
ATOM 4145 C C . VAL A 1 516 ? -31.602 2.969 50.512 1.00 36.09 516 VAL A C 1
ATOM 4147 O O . VAL A 1 516 ? -32.576 2.371 50.944 1.00 36.09 516 VAL A O 1
ATOM 4150 N N . SER A 1 517 ? -30.479 3.090 51.209 1.00 31.12 517 SER A N 1
ATOM 4151 C CA . SER A 1 517 ? -30.443 2.985 52.665 1.00 31.12 517 SER A CA 1
ATOM 4152 C C . SER A 1 517 ? -29.821 4.271 53.196 1.00 31.12 517 SER A C 1
ATOM 4154 O O . SER A 1 517 ? -28.625 4.353 53.477 1.00 31.12 517 SER A O 1
ATOM 4156 N N . SER A 1 518 ? -30.640 5.319 53.255 1.00 32.38 518 SER A N 1
ATOM 4157 C CA . SER A 1 518 ? -30.441 6.420 54.193 1.00 32.38 518 SER A CA 1
ATOM 4158 C C . SER A 1 518 ? -30.547 5.862 55.612 1.00 32.38 518 SER A C 1
ATOM 4160 O O . SER A 1 518 ? -31.465 5.103 55.912 1.00 32.38 518 SER A O 1
ATOM 4162 N N . GLY A 1 519 ? -29.566 6.186 56.449 1.00 30.97 519 GLY A N 1
ATOM 4163 C CA . GLY A 1 519 ? -29.451 5.653 57.798 1.00 30.97 519 GLY A CA 1
ATOM 4164 C C . GLY A 1 519 ? -30.452 6.207 58.817 1.00 30.97 519 GLY A C 1
ATOM 4165 O O . GLY A 1 519 ? -31.036 7.269 58.629 1.00 30.97 519 GLY A O 1
ATOM 4166 N N . ALA A 1 520 ? -30.471 5.470 59.931 1.00 32.66 520 ALA A N 1
ATOM 4167 C CA . ALA A 1 520 ? -30.802 5.838 61.307 1.00 32.66 520 ALA A CA 1
ATOM 4168 C C . ALA A 1 520 ? -32.278 5.928 61.765 1.00 32.66 520 ALA A C 1
ATOM 4170 O O . ALA A 1 520 ? -33.070 6.730 61.282 1.00 32.66 520 ALA A O 1
ATOM 4171 N N . THR A 1 521 ? -32.498 5.164 62.850 1.00 32.56 521 THR A N 1
ATOM 4172 C CA . THR A 1 521 ? -33.410 5.329 64.006 1.00 32.56 521 THR A CA 1
ATOM 4173 C C . THR A 1 521 ? -34.907 5.005 63.878 1.00 32.56 521 THR A C 1
ATOM 4175 O O . THR A 1 521 ? -35.647 5.686 63.184 1.00 32.56 521 THR A O 1
ATOM 4178 N N . GLU A 1 522 ? -35.281 3.935 64.604 1.00 40.00 522 GLU A N 1
ATOM 4179 C CA . GLU A 1 522 ? -36.451 3.745 65.493 1.00 40.00 522 GLU A CA 1
ATOM 4180 C C . GLU A 1 522 ? -37.772 4.443 65.117 1.00 40.00 522 GLU A C 1
ATOM 4182 O O . GLU A 1 522 ? -37.879 5.659 65.191 1.00 40.00 522 GLU A O 1
ATOM 4187 N N . ASP A 1 523 ? -38.825 3.682 64.793 1.00 33.47 523 ASP A N 1
ATOM 4188 C CA . ASP A 1 523 ? -39.806 3.241 65.798 1.00 33.47 523 ASP A CA 1
ATOM 4189 C C . ASP A 1 523 ? -40.913 2.354 65.194 1.00 33.47 523 ASP A C 1
ATOM 4191 O O . ASP A 1 523 ? -41.175 2.337 63.990 1.00 33.47 523 ASP A O 1
ATOM 4195 N N . GLN A 1 524 ? -41.541 1.571 66.064 1.00 43.12 524 GLN A N 1
ATOM 4196 C CA . GLN A 1 524 ? -42.599 0.606 65.772 1.00 43.12 524 GLN A CA 1
ATOM 4197 C C . GLN A 1 524 ? -43.881 1.274 65.239 1.00 43.12 524 GLN A C 1
ATOM 4199 O O . GLN A 1 524 ? -44.437 2.149 65.893 1.00 43.12 524 GLN A O 1
ATOM 4204 N N . ASN A 1 525 ? -44.410 0.797 64.105 1.00 35.00 525 ASN A N 1
ATOM 4205 C CA . ASN A 1 525 ? -45.831 0.447 63.944 1.00 35.00 525 ASN A CA 1
ATOM 4206 C C . ASN A 1 525 ? -46.097 -0.170 62.564 1.00 35.00 525 ASN A C 1
ATOM 4208 O O . ASN A 1 525 ? -45.884 0.445 61.522 1.00 35.00 525 ASN A O 1
ATOM 4212 N N . GLN A 1 526 ? -46.588 -1.410 62.576 1.00 37.44 526 GLN A N 1
ATOM 4213 C CA . GLN A 1 526 ? -47.084 -2.115 61.400 1.00 37.44 526 GLN A CA 1
ATOM 4214 C C . GLN A 1 526 ? -48.452 -1.547 60.994 1.00 37.44 526 GLN A C 1
ATOM 4216 O O . GLN A 1 526 ? -49.403 -1.586 61.770 1.00 37.44 526 GLN A O 1
ATOM 4221 N N . ALA A 1 527 ? -48.551 -1.078 59.752 1.00 34.75 527 ALA A N 1
ATOM 4222 C CA . ALA A 1 527 ? -49.799 -0.858 59.025 1.00 34.75 527 ALA A CA 1
ATOM 4223 C C . ALA A 1 527 ? -49.695 -1.578 57.662 1.00 34.75 527 ALA A C 1
ATOM 4225 O O . ALA A 1 527 ? -48.579 -1.814 57.189 1.00 34.75 527 ALA A O 1
ATOM 4226 N N . PRO A 1 528 ? -50.818 -2.014 57.063 1.00 38.78 528 PRO A N 1
ATOM 4227 C CA . PRO A 1 528 ? -50.818 -3.069 56.061 1.00 38.78 528 PRO A CA 1
ATOM 4228 C C . PRO A 1 528 ? -50.243 -2.591 54.728 1.00 38.78 528 PRO A C 1
ATOM 4230 O O . PRO A 1 528 ? -50.495 -1.473 54.284 1.00 38.78 528 PRO A O 1
ATOM 4233 N N . MET A 1 529 ? -49.488 -3.490 54.098 1.00 38.84 529 MET A N 1
ATOM 4234 C CA . MET A 1 529 ? -48.901 -3.341 52.772 1.00 38.84 529 MET A CA 1
ATOM 4235 C C . MET A 1 529 ? -49.955 -2.959 51.728 1.00 38.84 529 MET A C 1
ATOM 4237 O O . MET A 1 529 ? -50.758 -3.788 51.305 1.00 38.84 529 MET A O 1
ATOM 4241 N N . THR A 1 530 ? -49.917 -1.705 51.291 1.00 37.16 530 THR A N 1
ATOM 4242 C CA . THR A 1 530 ? -50.467 -1.276 50.007 1.00 37.16 530 THR A CA 1
ATOM 4243 C C . THR A 1 530 ? -49.468 -1.611 48.909 1.00 37.16 530 THR A C 1
ATOM 4245 O O . THR A 1 530 ? -48.318 -1.187 48.990 1.00 37.16 530 THR A O 1
ATOM 4248 N N . ASP A 1 531 ? -49.941 -2.384 47.932 1.00 38.03 531 ASP A N 1
ATOM 4249 C CA . ASP A 1 531 ? -49.452 -2.561 46.565 1.00 38.03 531 ASP A CA 1
ATOM 4250 C C . ASP A 1 531 ? -47.968 -2.271 46.310 1.00 38.03 531 ASP A C 1
ATOM 4252 O O . ASP A 1 531 ? -47.529 -1.125 46.219 1.00 38.03 531 ASP A O 1
ATOM 4256 N N . ASN A 1 532 ? -47.217 -3.348 46.068 1.00 39.97 532 ASN A N 1
ATOM 4257 C CA . ASN A 1 532 ? -45.947 -3.303 45.355 1.00 39.97 532 ASN A CA 1
ATOM 4258 C C . ASN A 1 532 ? -46.151 -2.593 44.001 1.00 39.97 532 ASN A C 1
ATOM 4260 O O . ASN A 1 532 ? -46.494 -3.230 43.002 1.00 39.97 532 ASN A O 1
ATOM 4264 N N . GLU A 1 533 ? -45.930 -1.277 43.957 1.00 44.47 533 GLU A N 1
ATOM 4265 C CA . GLU A 1 533 ? -45.692 -0.541 42.720 1.00 44.47 533 GLU A CA 1
ATOM 4266 C C . GLU A 1 533 ? -44.434 -1.134 42.081 1.00 44.47 533 GLU A C 1
ATOM 4268 O O . GLU A 1 533 ? -43.305 -0.793 42.428 1.00 44.47 533 GLU A O 1
ATOM 4273 N N . ILE A 1 534 ? -44.635 -2.066 41.147 1.00 49.91 534 ILE A N 1
ATOM 4274 C CA . ILE A 1 534 ? -43.590 -2.539 40.244 1.00 49.91 534 ILE A CA 1
ATOM 4275 C C . ILE A 1 534 ? -43.118 -1.303 39.481 1.00 49.91 534 ILE A C 1
ATOM 4277 O O . ILE A 1 534 ? -43.780 -0.832 38.552 1.00 49.91 534 ILE A O 1
ATOM 4281 N N . SER A 1 535 ? -41.994 -0.736 39.916 1.00 53.53 535 SER A N 1
ATOM 4282 C CA . SER A 1 535 ? -41.385 0.396 39.241 1.00 53.53 535 SER A CA 1
ATOM 4283 C C . SER A 1 535 ? -41.109 -0.014 37.786 1.00 53.53 535 SER A C 1
ATOM 4285 O O . SER A 1 535 ? -40.578 -1.101 37.525 1.00 53.53 535 SER A O 1
ATOM 4287 N N . PRO A 1 536 ? -41.524 0.792 36.792 1.00 58.88 536 PRO A N 1
ATOM 4288 C CA . PRO A 1 536 ? -41.352 0.420 35.397 1.00 58.88 536 PRO A CA 1
ATOM 4289 C C . PRO A 1 536 ? -39.864 0.235 35.102 1.00 58.88 536 PRO A C 1
ATOM 4291 O O . PRO A 1 536 ? -39.065 1.146 35.320 1.00 58.88 536 PRO A O 1
ATOM 4294 N N . LYS A 1 537 ? -39.485 -0.939 34.582 1.00 75.50 537 LYS A N 1
ATOM 4295 C CA . LYS A 1 537 ? -38.103 -1.244 34.194 1.00 75.50 537 LYS A CA 1
ATOM 4296 C C . LYS A 1 537 ? -37.671 -0.279 33.083 1.00 75.50 537 LYS A C 1
ATOM 4298 O O . LYS A 1 537 ? -38.134 -0.381 31.946 1.00 75.50 537 LYS A O 1
ATOM 4303 N N . ILE A 1 538 ? -36.810 0.680 33.424 1.00 77.19 538 ILE A N 1
ATOM 4304 C CA . ILE A 1 538 ? -36.207 1.620 32.470 1.00 77.19 538 ILE A CA 1
ATOM 4305 C C . ILE A 1 538 ? -34.945 0.976 31.894 1.00 77.19 538 ILE A C 1
ATOM 4307 O O . ILE A 1 538 ? -34.062 0.556 32.637 1.00 77.19 538 ILE A O 1
ATOM 4311 N N . MET A 1 539 ? -34.859 0.916 30.569 1.00 80.56 539 MET A N 1
ATOM 4312 C CA . MET A 1 539 ? -33.711 0.414 29.825 1.00 80.56 539 MET A CA 1
ATOM 4313 C C . MET A 1 539 ? -32.992 1.567 29.125 1.00 80.56 539 MET A C 1
ATOM 4315 O O . MET A 1 539 ? -33.603 2.338 28.381 1.00 80.56 539 MET A O 1
ATOM 4319 N N . ASP A 1 540 ? -31.684 1.652 29.336 1.00 83.38 540 ASP A N 1
ATOM 4320 C CA . ASP A 1 540 ? -30.821 2.640 28.695 1.00 83.38 540 ASP A CA 1
ATOM 4321 C C . ASP A 1 540 ? -30.193 2.039 27.442 1.00 83.38 540 ASP A C 1
ATOM 4323 O O . ASP A 1 540 ? -29.638 0.940 27.484 1.00 83.38 540 ASP A O 1
ATOM 4327 N N . VAL A 1 541 ? -30.254 2.773 26.332 1.00 83.00 541 VAL A N 1
ATOM 4328 C CA . VAL A 1 541 ? -29.652 2.366 25.059 1.00 83.00 541 VAL A CA 1
ATOM 4329 C C . VAL A 1 541 ? -28.658 3.426 24.598 1.00 83.00 541 VAL A C 1
ATOM 4331 O O . VAL A 1 541 ? -28.974 4.615 24.562 1.00 83.00 541 VAL A O 1
ATOM 4334 N N . HIS A 1 542 ? -27.446 3.011 24.246 1.00 85.19 542 HIS A N 1
ATOM 4335 C CA . HIS A 1 542 ? -26.396 3.896 23.767 1.00 85.19 542 HIS A CA 1
ATOM 4336 C C . HIS A 1 542 ? -26.668 4.402 22.346 1.00 85.19 542 HIS A C 1
ATOM 4338 O O . HIS A 1 542 ? -26.910 3.614 21.432 1.00 85.19 542 HIS A O 1
ATOM 4344 N N . TYR A 1 543 ? -26.540 5.717 22.156 1.00 81.50 543 TYR A N 1
ATOM 4345 C CA . TYR A 1 543 ? -26.430 6.359 20.849 1.00 81.50 543 TYR A CA 1
ATOM 4346 C C . TYR A 1 543 ? -24.997 6.843 20.597 1.00 81.50 543 TYR A C 1
ATOM 4348 O O . TYR A 1 543 ? -24.399 7.445 21.487 1.00 81.50 543 TYR A O 1
ATOM 4356 N N . PRO A 1 544 ? -24.467 6.679 19.382 1.00 82.38 544 PRO A N 1
ATOM 4357 C CA . PRO A 1 544 ? -25.120 6.015 18.259 1.00 82.38 544 PRO A CA 1
ATOM 4358 C C . PRO A 1 544 ? -25.081 4.497 18.384 1.00 82.38 544 PRO A C 1
ATOM 4360 O O . PRO A 1 544 ? -24.215 3.918 19.050 1.00 82.38 544 PRO A O 1
ATOM 4363 N N . PHE A 1 545 ? -26.076 3.884 17.750 1.00 82.62 545 PHE A N 1
ATOM 4364 C CA . PHE A 1 545 ? -26.236 2.441 17.708 1.00 82.62 545 PHE A CA 1
ATOM 4365 C C . PHE A 1 545 ? -25.112 1.843 16.868 1.00 82.62 545 PHE A C 1
ATOM 4367 O O . PHE A 1 545 ? -24.858 2.297 15.751 1.00 82.62 545 PHE A O 1
ATOM 4374 N N . LEU A 1 546 ? -24.435 0.846 17.425 1.00 83.19 546 LEU A N 1
ATOM 4375 C CA . LEU A 1 546 ? -23.384 0.113 16.739 1.00 83.19 546 LEU A CA 1
ATOM 4376 C C . LEU A 1 546 ? -23.953 -1.221 16.266 1.00 83.19 546 LEU A C 1
ATOM 4378 O O . LEU A 1 546 ? -24.543 -1.958 17.055 1.00 83.19 546 LEU A O 1
ATOM 4382 N N . ASP A 1 547 ? -23.779 -1.519 14.987 1.00 84.69 547 ASP A N 1
ATOM 4383 C CA . ASP A 1 547 ? -23.948 -2.871 14.466 1.00 84.69 547 ASP A CA 1
ATOM 4384 C C . ASP A 1 547 ? -22.662 -3.691 14.678 1.00 84.69 547 ASP A C 1
ATOM 4386 O O . ASP A 1 547 ? -21.653 -3.195 15.191 1.00 84.69 547 ASP A O 1
ATOM 4390 N N . LYS A 1 548 ? -22.691 -4.966 14.278 1.00 86.62 548 LYS A N 1
ATOM 4391 C CA . LYS A 1 548 ? -21.549 -5.881 14.405 1.00 86.62 548 LYS A CA 1
ATOM 4392 C C . LYS A 1 548 ? -20.282 -5.337 13.730 1.00 86.62 548 LYS A C 1
ATOM 4394 O O . LYS A 1 548 ? -19.183 -5.518 14.252 1.00 86.62 548 LYS A O 1
ATOM 4399 N N . GLU A 1 549 ? -20.422 -4.668 12.588 1.00 89.12 549 GLU A N 1
ATOM 4400 C CA . GLU A 1 549 ? -19.290 -4.100 11.854 1.00 89.12 549 GLU A CA 1
ATOM 4401 C C . GLU A 1 549 ? -18.708 -2.888 12.592 1.00 89.12 549 GLU A C 1
ATOM 4403 O O . GLU A 1 549 ? -17.503 -2.828 12.822 1.00 89.12 549 GLU A O 1
ATOM 4408 N N . ALA A 1 550 ? -19.549 -1.975 13.077 1.00 87.31 550 ALA A N 1
ATOM 4409 C CA . ALA A 1 550 ? -19.129 -0.818 13.857 1.00 87.31 550 ALA A CA 1
ATOM 4410 C C . ALA A 1 550 ? -18.500 -1.211 15.208 1.00 87.31 550 ALA A C 1
ATOM 4412 O O . ALA A 1 550 ? -17.547 -0.561 15.644 1.00 87.31 550 ALA A O 1
ATOM 4413 N N . ILE A 1 551 ? -18.985 -2.276 15.862 1.00 90.06 551 ILE A N 1
ATOM 4414 C CA . ILE A 1 551 ? -18.366 -2.847 17.074 1.00 90.06 551 ILE A CA 1
ATOM 4415 C C . ILE A 1 551 ? -16.975 -3.403 16.754 1.00 90.06 551 ILE A C 1
ATOM 4417 O O . ILE A 1 551 ? -16.012 -3.118 17.472 1.00 90.06 551 ILE A O 1
ATOM 4421 N N . SER A 1 552 ? -16.855 -4.160 15.662 1.00 93.75 552 SER A N 1
ATOM 4422 C CA . SER A 1 552 ? -15.576 -4.682 15.174 1.00 93.75 552 SER A CA 1
ATOM 4423 C C . SER A 1 552 ? -14.597 -3.550 14.861 1.00 93.75 552 SER A C 1
ATOM 4425 O O . SER A 1 552 ? -13.466 -3.569 15.334 1.00 93.75 552 SER A O 1
ATOM 4427 N N . ASN A 1 553 ? -15.031 -2.531 14.123 1.00 92.50 553 ASN A N 1
ATOM 4428 C CA . ASN A 1 553 ? -14.203 -1.388 13.740 1.00 92.50 553 ASN A CA 1
ATOM 4429 C C . ASN A 1 553 ? -13.728 -0.593 14.955 1.00 92.50 553 ASN A C 1
ATOM 4431 O O . ASN A 1 553 ? -12.565 -0.209 15.044 1.00 92.50 553 ASN A O 1
ATOM 4435 N N . ARG A 1 554 ? -14.614 -0.395 15.932 1.00 92.25 554 ARG A N 1
ATOM 4436 C CA . ARG A 1 554 ? -14.257 0.238 17.197 1.00 92.25 554 ARG A CA 1
ATOM 4437 C C . ARG A 1 554 ? -13.238 -0.590 17.982 1.00 92.25 554 ARG A C 1
ATOM 4439 O O . ARG A 1 554 ? -12.270 -0.029 18.487 1.00 92.25 554 ARG A O 1
ATOM 4446 N N . SER A 1 555 ? -13.425 -1.908 18.045 1.00 94.94 555 SER A N 1
ATOM 4447 C CA . SER A 1 555 ? -12.485 -2.821 18.709 1.00 94.94 555 SER A CA 1
ATOM 4448 C C . SER A 1 555 ? -11.119 -2.806 18.016 1.00 94.94 555 SER A C 1
ATOM 4450 O O . SER A 1 555 ? -10.097 -2.728 18.691 1.00 94.94 555 SER A O 1
ATOM 4452 N N . LEU A 1 556 ? -11.092 -2.776 16.678 1.00 96.56 556 LEU A N 1
ATOM 4453 C CA . LEU A 1 556 ? -9.875 -2.619 15.881 1.00 96.56 556 LEU A CA 1
ATOM 4454 C C . LEU A 1 556 ? -9.154 -1.302 16.199 1.00 96.56 556 LEU A C 1
ATOM 4456 O O . LEU A 1 556 ? -7.943 -1.313 16.403 1.00 96.56 556 LEU A O 1
ATOM 4460 N N . SER A 1 557 ? -9.878 -0.180 16.275 1.00 96.25 557 SER A N 1
ATOM 4461 C CA . SER A 1 557 ? -9.314 1.122 16.656 1.00 96.25 557 SER A CA 1
ATOM 4462 C C . SER A 1 557 ? -8.692 1.096 18.053 1.00 96.25 557 SER A C 1
ATOM 4464 O O . SER A 1 557 ? -7.569 1.560 18.222 1.00 96.25 557 SER A O 1
ATOM 4466 N N . VAL A 1 558 ? -9.380 0.517 19.043 1.00 95.81 558 VAL A N 1
ATOM 4467 C CA . VAL A 1 558 ? -8.863 0.396 20.418 1.00 95.81 558 VAL A CA 1
ATOM 4468 C C . VAL A 1 558 ? -7.612 -0.482 20.460 1.00 95.81 558 VAL A C 1
ATOM 4470 O O . VAL A 1 558 ? -6.593 -0.062 21.002 1.00 95.81 558 VAL A O 1
ATOM 4473 N N . LEU A 1 559 ? -7.655 -1.664 19.839 1.00 96.50 559 LEU A N 1
ATOM 4474 C CA . LEU A 1 559 ? -6.509 -2.572 19.771 1.00 96.50 559 LEU A CA 1
ATOM 4475 C C . LEU A 1 559 ? -5.309 -1.913 19.078 1.00 96.50 559 LEU A C 1
ATOM 4477 O O . LEU A 1 559 ? -4.193 -1.977 19.586 1.00 96.50 559 LEU A O 1
ATOM 4481 N N . THR A 1 560 ? -5.537 -1.237 17.952 1.00 96.81 560 THR A N 1
ATOM 4482 C CA . THR A 1 560 ? -4.478 -0.549 17.200 1.00 96.81 560 THR A CA 1
ATOM 4483 C C . THR A 1 560 ? -3.876 0.595 18.014 1.00 96.81 560 THR A C 1
ATOM 4485 O O . THR A 1 560 ? -2.656 0.717 18.057 1.00 96.81 560 THR A O 1
ATOM 4488 N N . LEU A 1 561 ? -4.696 1.386 18.718 1.00 96.00 561 LEU A N 1
ATOM 4489 C CA . LEU A 1 561 ? -4.215 2.444 19.611 1.00 96.00 561 LEU A CA 1
ATOM 4490 C C . LEU A 1 561 ? -3.304 1.881 20.708 1.00 96.00 561 LEU A C 1
ATOM 4492 O O . LEU A 1 561 ? -2.211 2.396 20.918 1.00 96.00 561 LEU A O 1
ATOM 4496 N N . CYS A 1 562 ? -3.721 0.801 21.373 1.00 94.88 562 CYS A N 1
ATOM 4497 C CA . CYS A 1 562 ? -2.913 0.141 22.398 1.00 94.88 562 CYS A CA 1
ATOM 4498 C C . CYS A 1 562 ? -1.557 -0.317 21.850 1.00 94.88 562 CYS A C 1
ATOM 4500 O O . CYS A 1 562 ? -0.516 -0.058 22.457 1.00 94.88 562 CYS A O 1
ATOM 4502 N N . MET A 1 563 ? -1.562 -0.948 20.676 1.00 94.75 563 MET A N 1
ATOM 4503 C CA . MET A 1 563 ? -0.336 -1.412 20.038 1.00 94.75 563 MET A CA 1
ATOM 4504 C C . MET A 1 563 ? 0.578 -0.256 19.605 1.00 94.75 563 MET A C 1
ATOM 4506 O O . MET A 1 563 ? 1.789 -0.339 19.796 1.00 94.75 563 MET A O 1
ATOM 4510 N N . LEU A 1 564 ? 0.020 0.847 19.098 1.00 94.38 564 LEU A N 1
ATOM 4511 C CA . LEU A 1 564 ? 0.780 2.054 18.761 1.00 94.38 564 LEU A CA 1
ATOM 4512 C C . LEU A 1 564 ? 1.407 2.698 20.001 1.00 94.38 564 LEU A C 1
ATOM 4514 O O . LEU A 1 564 ? 2.577 3.072 19.960 1.00 94.38 564 LEU A O 1
ATOM 4518 N N . CYS A 1 565 ? 0.680 2.774 21.120 1.00 93.06 565 CYS A N 1
ATOM 4519 C CA . CYS A 1 565 ? 1.248 3.260 22.379 1.00 93.06 565 CYS A CA 1
ATOM 4520 C C . CYS A 1 565 ? 2.426 2.388 22.834 1.00 93.06 565 CYS A C 1
ATOM 4522 O O . CYS A 1 565 ? 3.472 2.902 23.232 1.00 93.06 565 CYS A O 1
ATOM 4524 N N . TYR A 1 566 ? 2.288 1.065 22.716 1.00 91.75 566 TYR A N 1
ATOM 4525 C CA . TYR A 1 566 ? 3.372 0.135 23.015 1.00 91.75 566 TYR A CA 1
ATOM 4526 C C . TYR A 1 566 ? 4.581 0.323 22.088 1.00 91.75 566 TYR A C 1
ATOM 4528 O O . TYR A 1 566 ? 5.714 0.371 22.564 1.00 91.75 566 TYR A O 1
ATOM 4536 N N . ALA A 1 567 ? 4.356 0.488 20.782 1.00 91.19 567 ALA A N 1
ATOM 4537 C CA . ALA A 1 567 ? 5.418 0.745 19.813 1.00 91.19 567 ALA A CA 1
ATOM 4538 C C . ALA A 1 567 ? 6.132 2.083 20.085 1.00 91.19 567 ALA A C 1
ATOM 4540 O O . ALA A 1 567 ? 7.360 2.116 20.136 1.00 91.19 567 ALA A O 1
ATOM 4541 N N . SER A 1 568 ? 5.392 3.164 20.360 1.00 90.88 568 SER A N 1
ATOM 4542 C CA . SER A 1 568 ? 5.965 4.475 20.711 1.00 90.88 568 SER A CA 1
ATOM 4543 C C . SER A 1 568 ? 6.877 4.394 21.940 1.00 90.88 568 SER A C 1
ATOM 4545 O O . SER A 1 568 ? 7.987 4.930 21.936 1.00 90.88 568 SER A O 1
ATOM 4547 N N . TYR A 1 569 ? 6.470 3.642 22.969 1.00 88.69 569 TYR A N 1
ATOM 4548 C CA . TYR A 1 569 ? 7.313 3.386 24.139 1.00 88.69 569 TYR A CA 1
ATOM 4549 C C . TYR A 1 569 ? 8.652 2.720 23.770 1.00 88.69 569 TYR A C 1
ATOM 4551 O O . TYR A 1 569 ? 9.698 3.047 24.347 1.00 88.69 569 TYR A O 1
ATOM 4559 N N . GLN A 1 570 ? 8.648 1.804 22.800 1.00 84.56 570 GLN A N 1
ATOM 4560 C CA . GLN A 1 570 ? 9.848 1.082 22.377 1.00 84.56 570 GLN A CA 1
ATOM 4561 C C . GLN A 1 570 ? 10.813 1.932 21.541 1.00 84.56 570 GLN A C 1
ATOM 4563 O O . GLN A 1 570 ? 12.025 1.713 21.626 1.00 84.56 570 GLN A O 1
ATOM 4568 N N . LEU A 1 571 ? 10.311 2.916 20.793 1.00 84.38 571 LEU A N 1
ATOM 4569 C CA . LEU A 1 571 ? 11.130 3.772 19.938 1.00 84.38 571 LEU A CA 1
ATOM 4570 C C . LEU A 1 571 ? 11.989 4.760 20.748 1.00 84.38 571 LEU A C 1
ATOM 4572 O O . LEU A 1 571 ? 11.574 5.339 21.765 1.00 84.38 571 LEU A O 1
ATOM 4576 N N . LYS A 1 572 ? 13.235 4.943 20.296 1.00 78.12 572 LYS A N 1
ATOM 4577 C CA . LYS A 1 572 ? 14.204 5.879 20.895 1.00 78.12 572 LYS A CA 1
ATOM 4578 C C . LYS A 1 572 ? 14.128 7.266 20.260 1.00 78.12 572 LYS A C 1
ATOM 4580 O O . LYS A 1 572 ? 14.166 8.255 20.991 1.00 78.12 572 LYS A O 1
ATOM 4585 N N . ASP A 1 573 ? 13.981 7.313 18.944 1.00 84.12 573 ASP A N 1
ATOM 4586 C CA . ASP A 1 573 ? 13.936 8.537 18.150 1.00 84.12 573 ASP A CA 1
ATOM 4587 C C . ASP A 1 573 ? 12.637 9.332 18.378 1.00 84.12 573 ASP A C 1
ATOM 4589 O O . ASP A 1 573 ? 11.564 8.748 18.541 1.00 84.12 573 ASP A O 1
ATOM 4593 N N . ALA A 1 574 ? 12.745 10.661 18.452 1.00 86.81 574 ALA A N 1
ATOM 4594 C CA . ALA A 1 574 ? 11.609 11.539 18.735 1.00 86.81 574 ALA A CA 1
ATOM 4595 C C . ALA A 1 574 ? 10.701 11.723 17.512 1.00 86.81 574 ALA A C 1
ATOM 4597 O O . ALA A 1 574 ? 9.486 11.626 17.657 1.00 86.81 574 ALA A O 1
ATOM 4598 N N . GLU A 1 575 ? 11.274 11.888 16.315 1.00 89.62 575 GLU A N 1
ATOM 4599 C CA . GLU A 1 575 ? 10.506 12.084 15.078 1.00 89.62 575 GLU A CA 1
ATOM 4600 C C . GLU A 1 575 ? 9.616 10.871 14.782 1.00 89.62 575 GLU A C 1
ATOM 4602 O O . GLU A 1 575 ? 8.430 10.994 14.475 1.00 89.62 575 GLU A O 1
ATOM 4607 N N . SER A 1 576 ? 10.165 9.672 14.966 1.00 89.38 576 SER A N 1
ATOM 4608 C CA . SER A 1 576 ? 9.455 8.403 14.814 1.00 89.38 576 SER A CA 1
ATOM 4609 C C . SER A 1 576 ? 8.297 8.262 15.814 1.00 89.38 576 SER A C 1
ATOM 4611 O O . SER A 1 576 ? 7.216 7.783 15.456 1.00 89.38 576 SER A O 1
ATOM 4613 N N . ARG A 1 577 ? 8.484 8.713 17.066 1.00 89.31 577 ARG A N 1
ATOM 4614 C CA . ARG A 1 577 ? 7.405 8.757 18.070 1.00 89.31 577 ARG A CA 1
ATOM 4615 C C . ARG A 1 577 ? 6.325 9.766 17.696 1.00 89.31 577 ARG A C 1
ATOM 4617 O O . ARG A 1 577 ? 5.145 9.436 17.809 1.00 89.31 577 ARG A O 1
ATOM 4624 N N . ASP A 1 578 ? 6.701 10.933 17.182 1.00 89.81 578 ASP A N 1
ATOM 4625 C CA . ASP A 1 578 ? 5.751 11.947 16.722 1.00 89.81 578 ASP A CA 1
ATOM 4626 C C . ASP A 1 578 ? 4.878 11.425 15.570 1.00 89.81 578 ASP A C 1
ATOM 4628 O O . ASP A 1 578 ? 3.663 11.638 15.564 1.00 89.81 578 ASP A O 1
ATOM 4632 N N . MET A 1 579 ? 5.442 10.650 14.636 1.00 90.88 579 MET A N 1
ATOM 4633 C CA . MET A 1 579 ? 4.656 9.997 13.577 1.00 90.88 579 MET A CA 1
ATOM 4634 C C . MET A 1 579 ? 3.611 9.020 14.142 1.00 90.88 579 MET A C 1
ATOM 4636 O O . MET A 1 579 ? 2.451 9.036 13.715 1.00 90.88 579 MET A O 1
ATOM 4640 N N . ILE A 1 580 ? 3.983 8.203 15.136 1.00 92.00 580 ILE A N 1
ATOM 4641 C CA . ILE A 1 580 ? 3.041 7.312 15.835 1.00 92.00 580 ILE A CA 1
ATOM 4642 C C . ILE A 1 580 ? 1.981 8.113 16.593 1.00 92.00 580 ILE A C 1
ATOM 4644 O O . ILE A 1 580 ? 0.797 7.754 16.580 1.00 92.00 580 ILE A O 1
ATOM 4648 N N . ARG A 1 581 ? 2.381 9.206 17.244 1.00 90.81 581 ARG A N 1
ATOM 4649 C CA . ARG A 1 581 ? 1.488 10.091 17.992 1.00 90.81 581 ARG A CA 1
ATOM 4650 C C . ARG A 1 581 ? 0.421 10.692 17.087 1.00 90.81 581 ARG A C 1
ATOM 4652 O O . ARG A 1 581 ? -0.749 10.677 17.463 1.00 90.81 581 ARG A O 1
ATOM 4659 N N . VAL A 1 582 ? 0.782 11.162 15.892 1.00 91.69 582 VAL A N 1
ATOM 4660 C CA . VAL A 1 582 ? -0.181 11.706 14.918 1.00 91.69 582 VAL A CA 1
ATOM 4661 C C . VAL A 1 582 ? -1.250 10.668 14.568 1.00 91.69 582 VAL A C 1
ATOM 4663 O O . VAL A 1 582 ? -2.441 10.971 14.651 1.00 91.69 582 VAL A O 1
ATOM 4666 N N . LEU A 1 583 ? -0.858 9.431 14.249 1.00 94.00 583 LEU A N 1
ATOM 4667 C CA . LEU A 1 583 ? -1.815 8.356 13.960 1.00 94.00 583 LEU A CA 1
ATOM 4668 C C . LEU A 1 583 ? -2.666 7.994 15.192 1.00 94.00 583 LEU A C 1
ATOM 4670 O O . LEU A 1 583 ? -3.877 7.811 15.085 1.00 94.00 583 LEU A O 1
ATOM 4674 N N . SER A 1 584 ? -2.057 7.951 16.376 1.00 94.19 584 SER A N 1
ATOM 4675 C CA . SER A 1 584 ? -2.761 7.686 17.637 1.00 94.19 584 SER A CA 1
ATOM 4676 C C . SER A 1 584 ? -3.839 8.740 17.911 1.00 94.19 584 SER A C 1
ATOM 4678 O O . SER A 1 584 ? -4.962 8.398 18.278 1.00 94.19 584 SER A O 1
ATOM 4680 N N . LEU A 1 585 ? -3.540 10.020 17.665 1.00 91.88 585 LEU A N 1
ATOM 4681 C CA . LEU A 1 585 ? -4.499 11.117 17.804 1.00 91.88 585 LEU A CA 1
ATOM 4682 C C . LEU A 1 585 ? -5.632 11.039 16.772 1.00 91.88 585 LEU A C 1
ATOM 4684 O O . LEU A 1 585 ? -6.780 11.293 17.133 1.00 91.88 585 LEU A O 1
ATOM 4688 N N . GLN A 1 586 ? -5.350 10.623 15.533 1.00 91.81 586 GLN A N 1
ATOM 4689 C CA . GLN A 1 586 ? -6.392 10.369 14.526 1.00 91.81 586 GLN A CA 1
ATOM 4690 C C . GLN A 1 586 ? -7.355 9.259 14.973 1.00 91.81 586 GLN A C 1
ATOM 4692 O O . GLN A 1 586 ? -8.569 9.396 14.826 1.00 91.81 586 GLN A O 1
ATOM 4697 N N . ILE A 1 587 ? -6.835 8.178 15.567 1.00 94.19 587 ILE A N 1
ATOM 4698 C CA . ILE A 1 587 ? -7.664 7.101 16.126 1.00 94.19 587 ILE A CA 1
ATOM 4699 C C . ILE A 1 587 ? -8.505 7.617 17.302 1.00 94.19 587 ILE A C 1
ATOM 4701 O O . ILE A 1 587 ? -9.698 7.324 17.390 1.00 94.19 587 ILE A O 1
ATOM 4705 N N . VAL A 1 588 ? -7.907 8.403 18.202 1.00 92.62 588 VAL A N 1
ATOM 4706 C CA . VAL A 1 588 ? -8.605 9.009 19.348 1.00 92.62 588 VAL A CA 1
ATOM 4707 C C . VAL A 1 588 ? -9.739 9.930 18.892 1.00 92.62 588 VAL A C 1
ATOM 4709 O O . VAL A 1 588 ? -10.837 9.871 19.451 1.00 92.62 588 VAL A O 1
ATOM 4712 N N . GLU A 1 589 ? -9.512 10.744 17.861 1.00 89.31 589 GLU A N 1
ATOM 4713 C CA . GLU A 1 589 ? -10.544 11.588 17.258 1.00 89.31 589 GLU A CA 1
ATOM 4714 C C . GLU A 1 589 ? -11.719 10.748 16.735 1.00 89.31 589 GLU A C 1
ATOM 4716 O O . GLU A 1 589 ? -12.878 11.035 17.055 1.00 89.31 589 GLU A O 1
ATOM 4721 N N . GLY A 1 590 ? -11.420 9.658 16.023 1.00 88.44 590 GLY A N 1
ATOM 4722 C CA . GLY A 1 590 ? -12.429 8.722 15.534 1.00 88.44 590 GLY A CA 1
ATOM 4723 C C . GLY A 1 590 ? -13.211 8.018 16.647 1.00 88.44 590 GLY A C 1
ATOM 4724 O O . GLY A 1 590 ? -14.427 7.849 16.539 1.00 88.44 590 GLY A O 1
ATOM 4725 N N . LEU A 1 591 ? -12.551 7.643 17.748 1.00 90.62 591 LEU A N 1
ATOM 4726 C CA . LEU A 1 591 ? -13.193 7.010 18.908 1.00 90.62 591 LEU A CA 1
ATOM 4727 C C . LEU A 1 591 ? -14.108 7.965 19.684 1.00 90.62 591 LEU A C 1
ATOM 4729 O O . LEU A 1 591 ? -15.115 7.519 20.244 1.00 90.62 591 LEU A O 1
ATOM 4733 N N . ARG A 1 592 ? -13.771 9.261 19.712 1.00 86.81 592 ARG A N 1
ATOM 4734 C CA . ARG A 1 592 ? -14.570 10.308 20.361 1.00 86.81 592 ARG A CA 1
ATOM 4735 C C . ARG A 1 592 ? -15.874 10.583 19.618 1.00 86.81 592 ARG A C 1
ATOM 4737 O O . ARG A 1 592 ? -16.863 10.907 20.275 1.00 86.81 592 ARG A O 1
ATOM 4744 N N . ASP A 1 593 ? -15.884 10.416 18.294 1.00 82.69 593 ASP A N 1
ATOM 4745 C CA . ASP A 1 593 ? -17.084 10.523 17.461 1.00 82.69 593 ASP A CA 1
ATOM 4746 C C . ASP A 1 593 ? -17.798 11.882 17.607 1.00 82.69 593 ASP A C 1
ATOM 4748 O O . ASP A 1 593 ? -18.951 11.996 18.028 1.00 82.69 593 ASP A O 1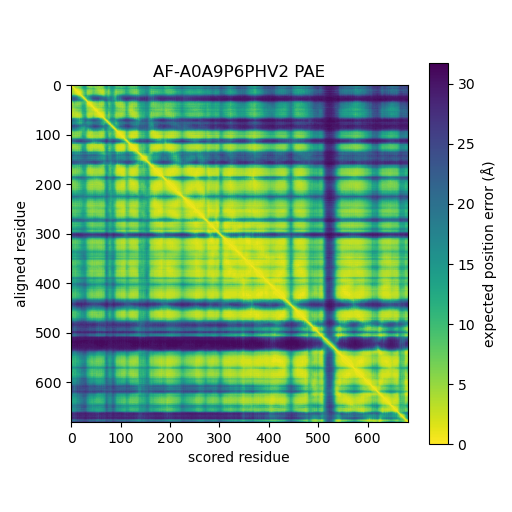
ATOM 4752 N N . ASN A 1 594 ? -17.089 12.958 17.266 1.00 83.69 594 ASN A N 1
ATOM 4753 C CA . ASN A 1 594 ? -17.626 14.319 17.370 1.00 83.69 594 ASN A CA 1
ATOM 4754 C C . ASN A 1 594 ? -18.925 14.515 16.576 1.00 83.69 594 ASN A C 1
ATOM 4756 O O . ASN A 1 594 ? -19.831 15.204 17.045 1.00 83.69 594 ASN A O 1
ATOM 4760 N N . GLU A 1 595 ? -19.034 13.899 15.398 1.00 81.88 595 GLU A N 1
ATOM 4761 C CA . GLU A 1 595 ? -20.232 13.986 14.560 1.00 81.88 595 GLU A CA 1
ATOM 4762 C C . GLU A 1 595 ? -21.451 13.381 15.266 1.00 81.88 595 GLU A C 1
ATOM 4764 O O . GLU A 1 595 ? -22.478 14.051 15.392 1.00 81.88 595 GLU A O 1
ATOM 4769 N N . GLY A 1 596 ? -21.332 12.157 15.795 1.00 80.00 596 GLY A N 1
ATOM 4770 C CA . GLY A 1 596 ? -22.414 11.504 16.529 1.00 80.00 596 GLY A CA 1
ATOM 4771 C C . GLY A 1 596 ? -22.803 12.254 17.804 1.00 80.00 596 GLY A C 1
ATOM 4772 O O . GLY A 1 596 ? -23.993 12.371 18.107 1.00 80.00 596 GLY A O 1
ATOM 4773 N N . GLN A 1 597 ? -21.836 12.846 18.514 1.00 83.50 597 GLN A N 1
ATOM 4774 C CA . GLN A 1 597 ? -22.118 13.707 19.669 1.00 83.50 597 GLN A CA 1
ATOM 4775 C C . GLN A 1 597 ? -22.921 14.955 19.275 1.00 83.50 597 GLN A C 1
ATOM 4777 O O . GLN A 1 597 ? -23.927 15.273 19.913 1.00 83.50 597 GLN A O 1
ATOM 4782 N N . GLN A 1 598 ? -22.526 15.643 18.201 1.00 84.56 598 GLN A N 1
ATOM 4783 C CA . GLN A 1 598 ? -23.239 16.822 17.702 1.00 84.56 598 GLN A CA 1
ATOM 4784 C C . GLN A 1 598 ? -24.639 16.480 17.179 1.00 84.56 598 GLN A C 1
ATOM 4786 O O . GLN A 1 598 ? -25.566 17.279 17.324 1.00 84.56 598 GLN A O 1
ATOM 4791 N N . GLU A 1 599 ? -24.814 15.321 16.540 1.00 82.94 599 GLU A N 1
ATOM 4792 C CA . GLU A 1 599 ? -26.131 14.822 16.129 1.00 82.94 599 GLU A CA 1
ATOM 4793 C C . GLU A 1 599 ? -27.026 14.544 17.342 1.00 82.94 599 GLU A C 1
ATOM 4795 O O . GLU A 1 599 ? -28.184 14.961 17.358 1.00 82.94 599 GLU A O 1
ATOM 4800 N N . PHE A 1 600 ? -26.490 13.906 18.384 1.00 84.56 600 PHE A N 1
ATOM 4801 C CA . PHE A 1 600 ? -27.227 13.618 19.613 1.00 84.56 600 PHE A CA 1
ATOM 4802 C C . PHE A 1 600 ? -27.658 14.895 20.344 1.00 84.56 600 PHE A C 1
ATOM 4804 O O . PHE A 1 600 ? -28.817 15.020 20.737 1.00 84.56 600 PHE A O 1
ATOM 4811 N N . GLN A 1 601 ? -26.765 15.882 20.464 1.00 85.25 601 GLN A N 1
ATOM 4812 C CA . GLN A 1 601 ? -27.085 17.182 21.066 1.00 85.25 601 GLN A CA 1
ATOM 4813 C C . GLN A 1 601 ? -28.170 17.930 20.281 1.00 85.25 601 GLN A C 1
ATOM 4815 O O . GLN A 1 601 ? -29.100 18.475 20.878 1.00 85.25 601 GLN A O 1
ATOM 4820 N N . ARG A 1 602 ? -28.105 17.902 18.941 1.00 84.12 602 ARG A N 1
ATOM 4821 C CA . ARG A 1 602 ? -29.168 18.437 18.073 1.00 84.12 602 ARG A CA 1
ATOM 4822 C C . ARG A 1 602 ? -30.493 17.701 18.271 1.00 84.12 602 ARG A C 1
ATOM 4824 O O . ARG A 1 602 ? -31.549 18.321 18.284 1.00 84.12 602 ARG A O 1
ATOM 4831 N N . ALA A 1 603 ? -30.463 16.384 18.441 1.00 81.88 603 ALA A N 1
ATOM 4832 C CA . ALA A 1 603 ? -31.667 15.602 18.690 1.00 81.88 603 ALA A CA 1
ATOM 4833 C C . ALA A 1 603 ? -32.284 15.907 20.069 1.00 81.88 603 ALA A C 1
ATOM 4835 O O . ALA A 1 603 ? -33.507 16.000 20.174 1.00 81.88 603 ALA A O 1
ATOM 4836 N N . ILE A 1 604 ? -31.465 16.124 21.106 1.00 84.44 604 ILE A N 1
ATOM 4837 C CA . ILE A 1 604 ? -31.933 16.566 22.430 1.00 84.44 604 ILE A CA 1
ATOM 4838 C C . ILE A 1 604 ? -32.600 17.940 22.345 1.00 84.44 604 ILE A C 1
ATOM 4840 O O . ILE A 1 604 ? -33.695 18.109 22.880 1.00 84.44 604 ILE A O 1
ATOM 4844 N N . SER A 1 605 ? -31.983 18.915 21.667 1.00 83.50 605 SER A N 1
ATOM 4845 C CA . SER A 1 605 ? -32.528 20.281 21.592 1.00 83.50 605 SER A CA 1
ATOM 4846 C C . SER A 1 605 ? -33.876 20.358 20.866 1.00 83.50 605 SER A C 1
ATOM 4848 O O . SER A 1 605 ? -34.665 21.264 21.124 1.00 83.50 605 SER A O 1
ATOM 4850 N N . LEU A 1 606 ? -34.175 19.376 20.010 1.00 83.44 606 LEU A N 1
ATOM 4851 C CA . LEU A 1 606 ? -35.454 19.237 19.313 1.00 83.44 606 LEU A CA 1
ATOM 4852 C C . LEU A 1 606 ? -36.541 18.521 20.141 1.00 83.44 606 LEU A C 1
ATOM 4854 O O . LEU A 1 606 ? -37.687 18.438 19.693 1.00 83.44 606 LEU A O 1
ATOM 4858 N N . GLN A 1 607 ? -36.237 17.993 21.335 1.00 79.25 607 GLN A N 1
ATOM 4859 C CA . GLN A 1 607 ? -37.245 17.346 22.179 1.00 79.25 607 GLN A CA 1
ATOM 4860 C C . GLN A 1 607 ? -38.154 18.361 22.882 1.00 79.25 607 GLN A C 1
ATOM 4862 O O . GLN A 1 607 ? -37.716 19.203 23.664 1.00 79.25 607 GLN A O 1
ATOM 4867 N N . THR A 1 608 ? -39.467 18.232 22.678 1.00 82.44 608 THR A N 1
ATOM 4868 C CA . THR A 1 608 ? -40.455 19.071 23.366 1.00 82.44 608 THR A CA 1
ATOM 4869 C C . THR A 1 608 ? -40.654 18.637 24.822 1.00 82.44 608 THR A C 1
ATOM 4871 O O . THR A 1 608 ? -40.697 17.445 25.139 1.00 82.44 608 THR A O 1
ATOM 4874 N N . LYS A 1 609 ? -40.888 19.605 25.722 1.00 82.06 609 LYS A N 1
ATOM 4875 C CA . LYS A 1 609 ? -41.232 19.338 27.135 1.00 82.06 609 LYS A CA 1
ATOM 4876 C C . LYS A 1 609 ? -42.458 18.422 27.282 1.00 82.06 609 LYS A C 1
ATOM 4878 O O . LYS A 1 609 ? -42.518 17.620 28.211 1.00 82.06 609 LYS A O 1
ATOM 4883 N N . SER A 1 610 ? -43.416 18.507 26.353 1.00 78.62 610 SER A N 1
ATOM 4884 C CA . SER A 1 610 ? -44.599 17.636 26.323 1.00 78.62 610 SER A CA 1
ATOM 4885 C C . SER A 1 610 ? -44.239 16.164 26.116 1.00 78.62 610 SER A C 1
ATOM 4887 O O . SER A 1 610 ? -44.790 15.317 26.812 1.00 78.62 610 SER A O 1
ATOM 4889 N N . THR A 1 611 ? -43.271 15.860 25.244 1.00 79.12 611 THR A N 1
ATOM 4890 C CA . THR A 1 611 ? -42.788 14.489 24.999 1.00 79.12 611 THR A CA 1
ATOM 4891 C C . THR A 1 611 ? -42.201 13.878 26.271 1.00 79.12 611 THR A C 1
ATOM 4893 O O . THR A 1 611 ? -42.547 12.759 26.640 1.00 79.12 611 THR A O 1
ATOM 4896 N N . VAL A 1 612 ? -41.364 14.633 26.989 1.00 80.94 612 VAL A N 1
ATOM 4897 C CA . VAL A 1 612 ? -40.748 14.179 28.249 1.00 80.94 612 VAL A CA 1
ATOM 4898 C C . VAL A 1 612 ? -41.808 13.940 29.326 1.00 80.94 612 VAL A C 1
ATOM 4900 O O . VAL A 1 612 ? -41.784 12.924 30.020 1.00 80.94 612 VAL A O 1
ATOM 4903 N N . ASN A 1 613 ? -42.773 14.852 29.451 1.00 81.12 613 ASN A N 1
ATOM 4904 C CA . ASN A 1 613 ? -43.868 14.713 30.409 1.00 81.12 613 ASN A CA 1
ATOM 4905 C C . ASN A 1 613 ? -44.775 13.522 30.082 1.00 81.12 613 ASN A C 1
ATOM 4907 O O . ASN A 1 613 ? -45.232 12.837 30.994 1.00 81.12 613 ASN A O 1
ATOM 4911 N N . HIS A 1 614 ? -45.024 13.260 28.799 1.00 81.88 614 HIS A N 1
ATOM 4912 C CA . HIS A 1 614 ? -45.802 12.109 28.362 1.00 81.88 614 HIS A CA 1
ATOM 4913 C C . HIS A 1 614 ? -45.067 10.796 28.656 1.00 81.88 614 HIS A C 1
ATOM 4915 O O . HIS A 1 614 ? -45.642 9.911 29.283 1.00 81.88 614 HIS A O 1
ATOM 4921 N N . TRP A 1 615 ? -43.769 10.725 28.349 1.00 83.31 615 TRP A N 1
ATOM 4922 C CA . TRP A 1 615 ? -42.918 9.583 28.686 1.00 83.31 615 TRP A CA 1
ATOM 4923 C C . TRP A 1 615 ? -42.914 9.263 30.187 1.00 83.31 615 TRP A C 1
ATOM 4925 O O . TRP A 1 615 ? -42.999 8.101 30.588 1.00 83.31 615 TRP A O 1
ATOM 4935 N N . ARG A 1 616 ? -42.870 10.286 31.054 1.00 79.75 616 ARG A N 1
ATOM 4936 C CA . ARG A 1 616 ? -42.942 10.099 32.516 1.00 79.75 616 ARG A CA 1
ATOM 4937 C C . ARG A 1 616 ? -44.244 9.428 32.965 1.00 79.75 616 ARG A C 1
ATOM 4939 O O . ARG A 1 616 ? -44.193 8.639 33.899 1.00 79.75 616 ARG A O 1
ATOM 4946 N N . LYS A 1 617 ? -45.363 9.688 32.282 1.00 80.50 617 LYS A N 1
ATOM 4947 C CA . LYS A 1 617 ? -46.699 9.165 32.625 1.00 80.50 617 LYS A CA 1
ATOM 4948 C C . LYS A 1 617 ? -46.953 7.716 32.187 1.00 80.50 617 LYS A C 1
ATOM 4950 O O . LYS A 1 617 ? -47.864 7.098 32.724 1.00 80.50 617 LYS A O 1
ATOM 4955 N N . ILE A 1 618 ? -46.180 7.176 31.241 1.00 80.69 618 ILE A N 1
ATOM 4956 C CA . ILE A 1 618 ? -46.289 5.767 30.817 1.00 80.69 618 ILE A CA 1
ATOM 4957 C C . ILE A 1 618 ? -45.978 4.854 32.018 1.00 80.69 618 ILE A C 1
ATOM 4959 O O . ILE A 1 618 ? -45.055 5.150 32.772 1.00 80.69 618 ILE A O 1
ATOM 4963 N N . LYS A 1 619 ? -46.728 3.767 32.230 1.00 75.25 619 LYS A N 1
ATOM 4964 C CA . LYS A 1 619 ? -46.488 2.813 33.338 1.00 75.25 619 LYS A CA 1
ATOM 4965 C C . LYS A 1 619 ? -45.781 1.522 32.906 1.00 75.25 619 LYS A C 1
ATOM 4967 O O . LYS A 1 619 ? -45.381 0.734 33.750 1.00 75.25 619 LYS A O 1
ATOM 4972 N N . GLU A 1 620 ? -45.608 1.322 31.606 1.00 76.94 620 GLU A N 1
ATOM 4973 C CA . GLU A 1 620 ? -44.959 0.146 31.018 1.00 76.94 620 GLU A CA 1
ATOM 4974 C C . GLU A 1 620 ? -43.425 0.263 31.017 1.00 76.94 620 GLU A C 1
ATOM 4976 O O . GLU A 1 620 ? -42.865 1.303 31.380 1.00 76.94 620 GLU A O 1
ATOM 4981 N N . ALA A 1 621 ? -42.737 -0.808 30.606 1.00 73.06 621 ALA A N 1
ATOM 4982 C CA . ALA A 1 621 ? -41.287 -0.813 30.427 1.00 73.06 621 ALA A CA 1
ATOM 4983 C C . ALA A 1 621 ? -40.860 0.276 29.429 1.00 73.06 621 ALA A C 1
ATOM 4985 O O . ALA A 1 621 ? -41.405 0.381 28.331 1.00 73.06 621 ALA A O 1
ATOM 4986 N N . LYS A 1 622 ? -39.869 1.091 29.805 1.00 79.94 622 LYS A N 1
ATOM 4987 C CA . LYS A 1 622 ? -39.474 2.276 29.029 1.00 79.94 622 LYS A CA 1
ATOM 4988 C C . LYS A 1 622 ? -38.065 2.136 28.499 1.00 79.94 622 LYS A C 1
ATOM 4990 O O . LYS A 1 622 ? -37.185 1.650 29.201 1.00 79.94 622 LYS A O 1
ATOM 4995 N N . LYS A 1 623 ? -37.821 2.672 27.307 1.00 78.31 623 LYS A N 1
ATOM 4996 C CA . LYS A 1 623 ? -36.470 2.856 26.767 1.00 78.31 623 LYS A CA 1
ATOM 4997 C C . LYS A 1 623 ? -36.102 4.342 26.820 1.00 78.31 623 LYS A C 1
ATOM 4999 O O . LYS A 1 623 ? -36.905 5.196 26.435 1.00 78.31 623 LYS A O 1
ATOM 5004 N N . ARG A 1 624 ? -34.897 4.664 27.293 1.00 84.62 624 ARG A N 1
ATOM 5005 C CA . ARG A 1 624 ? -34.280 5.989 27.116 1.00 84.62 624 ARG A CA 1
ATOM 5006 C C . ARG A 1 624 ? -32.955 5.845 26.387 1.00 84.62 624 ARG A C 1
ATOM 5008 O O . ARG A 1 624 ? -32.247 4.857 26.558 1.00 84.62 624 ARG A O 1
ATOM 5015 N N . ILE A 1 625 ? -32.617 6.839 25.581 1.00 84.38 625 ILE A N 1
ATOM 5016 C CA . ILE A 1 625 ? -31.387 6.822 24.793 1.00 84.38 625 ILE A CA 1
ATOM 5017 C C . ILE A 1 625 ? -30.381 7.763 25.432 1.00 84.38 625 ILE A C 1
ATOM 5019 O O . ILE A 1 625 ? -30.695 8.926 25.685 1.00 84.38 625 ILE A O 1
ATOM 5023 N N . VAL A 1 626 ? -29.173 7.268 25.660 1.00 86.94 626 VAL A N 1
ATOM 5024 C CA . VAL A 1 626 ? -28.072 8.005 26.284 1.00 86.94 626 VAL A CA 1
ATOM 5025 C C . VAL A 1 626 ? -26.876 8.058 25.344 1.00 86.94 626 VAL A C 1
ATOM 5027 O O . VAL A 1 626 ? -26.631 7.120 24.587 1.00 86.94 626 VAL A O 1
ATOM 5030 N N . LEU A 1 627 ? -26.103 9.140 25.394 1.00 84.62 627 LEU A N 1
ATOM 5031 C CA . LEU A 1 627 ? -24.893 9.255 24.586 1.00 84.62 627 LEU A CA 1
ATOM 5032 C C . LEU A 1 627 ? -23.870 8.182 24.986 1.00 84.62 627 LEU A C 1
ATOM 5034 O O . LEU A 1 627 ? -23.580 7.987 26.170 1.00 84.62 627 LEU A O 1
ATOM 5038 N N . ARG A 1 628 ? -23.303 7.493 23.997 1.00 85.38 628 ARG A N 1
ATOM 5039 C CA . ARG A 1 628 ? -22.215 6.533 24.179 1.00 85.38 628 ARG A CA 1
ATOM 5040 C C . ARG A 1 628 ? -20.963 7.286 24.644 1.00 85.38 628 ARG A C 1
ATOM 5042 O O . ARG A 1 628 ? -20.598 8.288 24.027 1.00 85.38 628 ARG A O 1
ATOM 5049 N N . PRO A 1 629 ? -20.300 6.853 25.729 1.00 85.06 629 PRO A N 1
ATOM 5050 C CA . PRO A 1 629 ? -19.049 7.474 26.138 1.00 85.06 629 PRO A CA 1
ATOM 5051 C C . PRO A 1 629 ? -17.948 7.243 25.082 1.00 85.06 629 PRO A C 1
ATOM 5053 O O . PRO A 1 629 ? -18.011 6.250 24.354 1.00 85.06 629 PRO A O 1
ATOM 5056 N N . PRO A 1 630 ? -16.918 8.115 25.017 1.00 85.88 630 PRO A N 1
ATOM 5057 C CA . PRO A 1 630 ? -15.787 7.940 24.102 1.00 85.88 630 PRO A CA 1
ATOM 5058 C C . PRO A 1 630 ? -15.102 6.582 24.238 1.00 85.88 630 PRO A C 1
ATOM 5060 O O . PRO A 1 630 ? -14.682 6.026 23.230 1.00 85.88 630 PRO A O 1
ATOM 5063 N N . LEU A 1 631 ? -15.052 6.031 25.456 1.00 88.44 631 LEU A N 1
ATOM 5064 C CA . LEU A 1 631 ? -14.641 4.668 25.790 1.00 88.44 631 LEU A CA 1
ATOM 5065 C C . LEU A 1 631 ? -15.645 4.059 26.778 1.00 88.44 631 LEU A C 1
ATOM 5067 O O . LEU A 1 631 ? -16.140 4.742 27.674 1.00 88.44 631 LEU A O 1
ATOM 5071 N N . SER A 1 632 ? -15.954 2.779 26.608 1.00 86.50 632 SER A N 1
ATOM 5072 C CA . SER A 1 632 ? -16.591 1.947 27.631 1.00 86.50 632 SER A CA 1
ATOM 5073 C C . SER A 1 632 ? -15.607 1.663 28.768 1.00 86.50 632 SER A C 1
ATOM 5075 O O . SER A 1 632 ? -14.402 1.834 28.609 1.00 86.50 632 SER A O 1
ATOM 5077 N N . LEU A 1 633 ? -16.101 1.188 29.913 1.00 85.00 633 LEU A N 1
ATOM 5078 C CA . LEU A 1 633 ? -15.248 0.888 31.071 1.00 85.00 633 LEU A CA 1
ATOM 5079 C C . LEU A 1 633 ? -14.169 -0.164 30.761 1.00 85.00 633 LEU A C 1
ATOM 5081 O O . LEU A 1 633 ? -13.053 -0.062 31.262 1.00 85.00 633 LEU A O 1
ATOM 5085 N N . GLU A 1 634 ? -14.492 -1.165 29.940 1.00 87.31 634 GLU A N 1
ATOM 5086 C CA . GLU A 1 634 ? -13.541 -2.198 29.507 1.00 87.31 634 GLU A CA 1
ATOM 5087 C C . GLU A 1 634 ? -12.457 -1.609 28.597 1.00 87.31 634 GLU A C 1
ATOM 5089 O O . GLU A 1 634 ? -11.270 -1.846 28.809 1.00 87.31 634 GLU A O 1
ATOM 5094 N N . GLU A 1 635 ? -12.860 -0.785 27.622 1.00 90.69 635 GLU A N 1
ATOM 5095 C CA . GLU A 1 635 ? -11.930 -0.097 26.720 1.00 90.69 635 GLU A CA 1
ATOM 5096 C C . GLU A 1 635 ? -11.042 0.882 27.491 1.00 90.69 63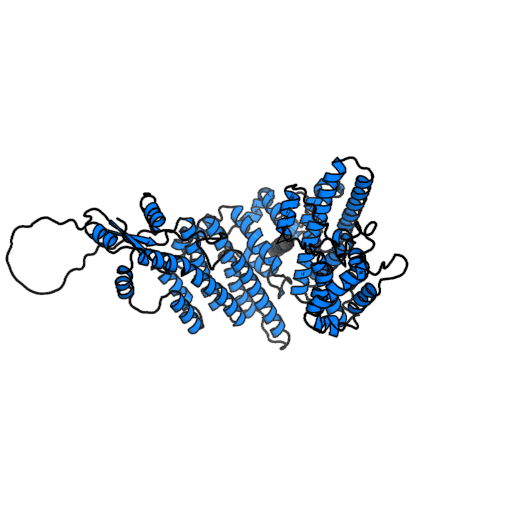5 GLU A C 1
ATOM 5098 O O . GLU A 1 635 ? -9.845 0.953 27.243 1.00 90.69 635 GLU A O 1
ATOM 5103 N N . GLU A 1 636 ? -11.603 1.611 28.458 1.00 89.75 636 GLU A N 1
ATOM 5104 C CA . GLU A 1 636 ? -10.864 2.565 29.280 1.00 89.75 636 GLU A CA 1
ATOM 5105 C C . GLU A 1 636 ? -9.759 1.876 30.084 1.00 89.75 636 GLU A C 1
ATOM 5107 O O . GLU A 1 636 ? -8.635 2.374 30.122 1.00 89.75 636 GLU A O 1
ATOM 5112 N N . ARG A 1 637 ? -10.052 0.724 30.704 1.00 88.75 637 ARG A N 1
ATOM 5113 C CA . ARG A 1 637 ? -9.049 -0.050 31.454 1.00 88.75 637 ARG A CA 1
ATOM 5114 C C . ARG A 1 637 ? -7.894 -0.485 30.556 1.00 88.75 637 ARG A C 1
ATOM 5116 O O . ARG A 1 637 ? -6.742 -0.273 30.928 1.00 88.75 637 ARG A O 1
ATOM 5123 N N . LEU A 1 638 ? -8.207 -1.027 29.378 1.00 90.75 638 LEU A N 1
ATOM 5124 C CA . LEU A 1 638 ? -7.205 -1.487 28.418 1.00 90.75 638 LEU A CA 1
ATOM 5125 C C . LEU A 1 638 ? -6.382 -0.324 27.843 1.00 90.75 638 LEU A C 1
ATOM 5127 O O . LEU A 1 638 ? -5.157 -0.374 27.823 1.00 90.75 638 LEU A O 1
ATOM 5131 N N . VAL A 1 639 ? -7.023 0.760 27.403 1.00 91.88 639 VAL A N 1
ATOM 5132 C CA . VAL A 1 639 ? -6.302 1.928 26.873 1.00 91.88 639 VAL A CA 1
ATOM 5133 C C . VAL A 1 639 ? -5.417 2.539 27.956 1.00 91.88 639 VAL A C 1
ATOM 5135 O O . VAL A 1 639 ? -4.261 2.859 27.691 1.00 91.88 639 VAL A O 1
ATOM 5138 N N . ARG A 1 640 ? -5.903 2.634 29.202 1.00 90.56 640 ARG A N 1
ATOM 5139 C CA . ARG A 1 640 ? -5.115 3.161 30.322 1.00 90.56 640 ARG A CA 1
ATOM 5140 C C . ARG A 1 640 ? -3.841 2.354 30.564 1.00 90.56 640 ARG A C 1
ATOM 5142 O O . ARG A 1 640 ? -2.806 2.973 30.789 1.00 90.56 640 ARG A O 1
ATOM 5149 N N . SER A 1 641 ? -3.885 1.019 30.500 1.00 88.94 641 SER A N 1
ATOM 5150 C CA . SER A 1 641 ? -2.692 0.194 30.742 1.00 88.94 641 SER A CA 1
ATOM 5151 C C . SER A 1 641 ? -1.591 0.413 29.703 1.00 88.94 641 SER A C 1
ATOM 5153 O O . SER A 1 641 ? -0.421 0.276 30.038 1.00 88.94 641 SER A O 1
ATOM 5155 N N . TYR A 1 642 ? -1.951 0.782 28.470 1.00 90.81 642 TYR A N 1
ATOM 5156 C CA . TYR A 1 642 ? -0.993 1.050 27.396 1.00 90.81 642 TYR A CA 1
ATOM 5157 C C . TYR A 1 642 ? -0.548 2.505 27.316 1.00 90.81 642 TYR A C 1
ATOM 5159 O O . TYR A 1 642 ? 0.633 2.761 27.106 1.00 90.81 642 TYR A O 1
ATOM 5167 N N . VAL A 1 643 ? -1.461 3.462 27.504 1.00 88.75 643 VAL A N 1
ATOM 5168 C CA . VAL A 1 643 ? -1.107 4.888 27.497 1.00 88.75 643 VAL A CA 1
ATOM 5169 C C . VAL A 1 643 ? -0.122 5.174 28.623 1.00 88.75 643 VAL A C 1
ATOM 5171 O O . VAL A 1 643 ? 0.893 5.795 28.372 1.00 88.75 643 VAL A O 1
ATOM 5174 N N . MET A 1 644 ? -0.310 4.606 29.820 1.00 87.44 644 MET A N 1
ATOM 5175 C CA . MET A 1 644 ? 0.640 4.775 30.932 1.00 87.44 644 MET A CA 1
ATOM 5176 C C . MET A 1 644 ? 2.079 4.308 30.633 1.00 87.44 644 MET A C 1
ATOM 5178 O O . MET A 1 644 ? 2.977 4.617 31.411 1.00 87.44 644 MET A O 1
ATOM 5182 N N . LEU A 1 645 ? 2.315 3.571 29.540 1.00 86.44 645 LEU A N 1
ATOM 5183 C CA . LEU A 1 645 ? 3.658 3.177 29.118 1.00 86.44 645 LEU A CA 1
ATOM 5184 C C . LEU A 1 645 ? 4.405 4.289 28.371 1.00 86.44 645 LEU A C 1
ATOM 5186 O O . LEU A 1 645 ? 5.626 4.198 28.271 1.00 86.44 645 LEU A O 1
ATOM 5190 N N . LEU A 1 646 ? 3.738 5.311 27.817 1.00 86.19 646 LEU A N 1
ATOM 5191 C CA . LEU A 1 646 ? 4.446 6.330 27.033 1.00 86.19 646 LEU A CA 1
ATOM 5192 C C . LEU A 1 646 ? 5.402 7.125 27.924 1.00 86.19 646 LEU A C 1
ATOM 5194 O O . LEU A 1 646 ? 5.079 7.487 29.058 1.00 86.19 646 LEU A O 1
ATOM 5198 N N . LYS A 1 647 ? 6.585 7.411 27.374 1.00 80.06 647 LYS A N 1
ATOM 5199 C CA . LYS A 1 647 ? 7.674 8.094 28.085 1.00 80.06 647 LYS A CA 1
ATOM 5200 C C . LYS A 1 647 ? 7.368 9.566 28.355 1.00 80.06 647 LYS A C 1
ATOM 5202 O O . LYS A 1 647 ? 7.829 10.088 29.364 1.00 80.06 647 LYS A O 1
ATOM 5207 N N . ASP A 1 648 ? 6.630 10.224 27.460 1.00 81.19 648 ASP A N 1
ATOM 5208 C CA . ASP A 1 648 ? 6.296 11.640 27.591 1.00 81.19 648 ASP A CA 1
ATOM 5209 C C . ASP A 1 648 ? 4.986 11.825 28.392 1.00 81.19 648 ASP A C 1
ATOM 5211 O O . ASP A 1 648 ? 3.909 11.415 27.940 1.00 81.19 648 ASP A O 1
ATOM 5215 N N . PRO A 1 649 ? 5.034 12.445 29.586 1.00 79.69 649 PRO A N 1
ATOM 5216 C CA . PRO A 1 649 ? 3.835 12.731 30.367 1.00 79.69 649 PRO A CA 1
ATOM 5217 C C . PRO A 1 649 ? 2.857 13.688 29.665 1.00 79.69 649 PRO A C 1
ATOM 5219 O O . PRO A 1 649 ? 1.654 13.601 29.923 1.00 79.69 649 PRO A O 1
ATOM 5222 N N . GLU A 1 650 ? 3.317 14.566 28.769 1.00 79.75 650 GLU A N 1
ATOM 5223 C CA . GLU A 1 650 ? 2.433 15.454 28.003 1.00 79.75 650 GLU A CA 1
ATOM 5224 C C . GLU A 1 650 ? 1.680 14.692 26.902 1.00 79.75 650 GLU A C 1
ATOM 5226 O O . GLU A 1 650 ? 0.495 14.949 26.673 1.00 79.75 650 GLU A O 1
ATOM 5231 N N . GLU A 1 651 ? 2.301 13.683 26.280 1.00 77.56 651 GLU A N 1
ATOM 5232 C CA . GLU A 1 651 ? 1.606 12.754 25.374 1.00 77.56 651 GLU A CA 1
ATOM 5233 C C . GLU A 1 651 ? 0.513 11.973 26.105 1.00 77.56 651 GLU A C 1
ATOM 5235 O O . GLU A 1 651 ? -0.635 11.924 25.646 1.00 77.56 651 GLU A O 1
ATOM 5240 N N . ASN A 1 652 ? 0.845 11.435 27.283 1.00 81.62 652 ASN A N 1
ATOM 5241 C CA . ASN A 1 652 ? -0.106 10.750 28.159 1.00 81.62 652 ASN A CA 1
ATOM 5242 C C . ASN A 1 652 ? -1.302 11.634 28.480 1.00 81.62 652 ASN A C 1
ATOM 5244 O O . ASN A 1 652 ? -2.461 11.238 28.319 1.00 81.62 652 ASN A O 1
ATOM 5248 N N . ARG A 1 653 ? -1.018 12.864 28.913 1.00 82.19 653 ARG A N 1
ATOM 5249 C CA . ARG A 1 653 ? -2.038 13.844 29.265 1.00 82.19 653 ARG A CA 1
ATOM 5250 C C . ARG A 1 653 ? -2.903 14.206 28.063 1.00 82.19 653 ARG A C 1
ATOM 5252 O O . ARG A 1 653 ? -4.122 14.255 28.215 1.00 82.19 653 ARG A O 1
ATOM 5259 N N . GLY A 1 654 ? -2.303 14.401 26.889 1.00 82.31 654 GLY A N 1
ATOM 5260 C CA . GLY A 1 654 ? -3.008 14.708 25.648 1.00 82.31 654 GLY A CA 1
ATOM 5261 C C . GLY A 1 654 ? -4.014 13.624 25.262 1.00 82.31 654 GLY A C 1
ATOM 5262 O O . GLY A 1 654 ? -5.184 13.930 25.021 1.00 82.31 654 GLY A O 1
ATOM 5263 N N . ILE A 1 655 ? -3.601 12.352 25.286 1.00 85.00 655 ILE A N 1
ATOM 5264 C CA . ILE A 1 655 ? -4.481 11.214 24.976 1.00 85.00 655 ILE A CA 1
ATOM 5265 C C . ILE A 1 655 ? -5.582 11.069 26.038 1.00 85.00 655 ILE A C 1
ATOM 5267 O O . ILE A 1 655 ? -6.764 10.973 25.692 1.00 85.00 655 ILE A O 1
ATOM 5271 N N . PHE A 1 656 ? -5.239 11.122 27.331 1.00 86.12 656 PHE A N 1
ATOM 5272 C CA . PHE A 1 656 ? -6.232 11.022 28.407 1.00 86.12 656 PHE A CA 1
ATOM 5273 C C . PHE A 1 656 ? -7.252 12.161 28.381 1.00 86.12 656 PHE A C 1
ATOM 5275 O O . PHE A 1 656 ? -8.445 11.928 28.593 1.00 86.12 656 PHE A O 1
ATOM 5282 N N . GLN A 1 657 ? -6.811 13.389 28.113 1.00 84.50 657 GLN A N 1
ATOM 5283 C CA . GLN A 1 657 ? -7.695 14.543 28.008 1.00 84.50 657 GLN A CA 1
ATOM 5284 C C . GLN A 1 657 ? -8.621 14.417 26.797 1.00 84.50 657 GLN A C 1
ATOM 5286 O O . GLN A 1 657 ? -9.826 14.629 26.936 1.00 84.50 657 GLN A O 1
ATOM 5291 N N . ALA A 1 658 ? -8.090 14.024 25.636 1.00 84.00 658 ALA A N 1
ATOM 5292 C CA . ALA A 1 658 ? -8.871 13.864 24.413 1.00 84.00 658 ALA A CA 1
ATOM 5293 C C . ALA A 1 658 ? -9.949 12.770 24.532 1.00 84.00 658 ALA A C 1
ATOM 5295 O O . ALA A 1 658 ? -11.052 12.938 24.008 1.00 84.00 658 ALA A O 1
ATOM 5296 N N . LEU A 1 659 ? -9.669 11.697 25.281 1.00 84.62 659 LEU A N 1
ATOM 5297 C CA . LEU A 1 659 ? -10.617 10.614 25.575 1.00 84.62 659 LEU A CA 1
ATOM 5298 C C . LEU A 1 659 ? -11.538 10.903 26.777 1.00 84.62 659 LEU A C 1
ATOM 5300 O O . LEU A 1 659 ? -12.435 10.114 27.073 1.00 84.62 659 LEU A O 1
ATOM 5304 N N . GLY A 1 660 ? -11.356 12.031 27.475 1.00 76.06 660 GLY A N 1
ATOM 5305 C CA . GLY A 1 660 ? -12.181 12.420 28.624 1.00 76.06 660 GLY A CA 1
ATOM 5306 C C . GLY A 1 660 ? -11.922 11.608 29.902 1.00 76.06 660 GLY A C 1
ATOM 5307 O O . GLY A 1 660 ? -12.789 11.549 30.781 1.00 76.06 660 GLY A O 1
ATOM 5308 N N . MET A 1 661 ? -10.736 11.009 30.028 1.00 78.00 661 MET A N 1
ATOM 5309 C CA . MET A 1 661 ? -10.312 10.147 31.143 1.00 78.00 661 MET A CA 1
ATOM 5310 C C . MET A 1 661 ? -9.756 10.919 32.358 1.00 78.00 661 MET A C 1
ATOM 5312 O O . MET A 1 661 ? -9.276 10.310 33.311 1.00 78.00 661 MET A O 1
ATOM 5316 N N . SER A 1 662 ? -9.829 12.255 32.371 1.00 60.34 662 SER A N 1
ATOM 5317 C CA . SER A 1 662 ? -9.362 13.081 33.497 1.00 60.34 662 SER A CA 1
ATOM 5318 C C . SER A 1 662 ? -10.152 12.799 34.789 1.00 60.34 662 SER A C 1
ATOM 5320 O O . SER A 1 662 ? -11.379 12.665 34.752 1.00 60.34 662 SER A O 1
ATOM 5322 N N . GLY A 1 663 ? -9.427 12.694 35.913 1.00 53.72 663 GLY A N 1
ATOM 5323 C CA . GLY A 1 663 ? -9.759 11.995 37.171 1.00 53.72 663 GLY A CA 1
ATOM 5324 C C . GLY A 1 663 ? -10.970 12.422 38.014 1.00 53.72 663 GLY A C 1
ATOM 5325 O O . GLY A 1 663 ? -10.955 12.205 39.220 1.00 53.72 663 GLY A O 1
ATOM 5326 N N . ALA A 1 664 ? -12.029 12.983 37.430 1.00 47.19 664 ALA A N 1
ATOM 5327 C CA . ALA A 1 664 ? -13.316 13.062 38.122 1.00 47.19 664 ALA A CA 1
ATOM 5328 C C . ALA A 1 664 ? -13.915 11.653 38.270 1.00 47.19 664 ALA A C 1
ATOM 5330 O O . ALA A 1 664 ? -13.869 10.858 37.323 1.00 47.19 664 ALA A O 1
ATOM 5331 N N . SER A 1 665 ? -14.478 11.354 39.444 1.00 46.97 665 SER A N 1
ATOM 5332 C CA . SER A 1 665 ? -15.053 10.043 39.747 1.00 46.97 665 SER A CA 1
ATOM 5333 C C . SER A 1 665 ? -16.093 9.650 38.686 1.00 46.97 665 SER A C 1
ATOM 5335 O O . SER A 1 665 ? -16.950 10.446 38.288 1.00 46.97 665 SER A O 1
ATOM 5337 N N . THR A 1 666 ? -16.027 8.410 38.196 1.00 51.44 666 THR A N 1
ATOM 5338 C CA . THR A 1 666 ? -16.977 7.847 37.218 1.00 51.44 666 THR A CA 1
ATOM 5339 C C . THR A 1 666 ? -18.435 8.027 37.662 1.00 51.44 666 THR A C 1
ATOM 5341 O O . THR A 1 666 ? -19.303 8.293 36.831 1.00 51.44 666 THR A O 1
ATOM 5344 N N . ALA A 1 667 ? -18.689 8.011 38.974 1.00 46.44 667 ALA A N 1
ATOM 5345 C CA . ALA A 1 667 ? -20.001 8.234 39.577 1.00 46.44 667 ALA A CA 1
ATOM 5346 C C . ALA A 1 667 ? -20.548 9.669 39.399 1.00 46.44 667 ALA A C 1
ATOM 5348 O O . ALA A 1 667 ? -21.752 9.846 39.194 1.00 46.44 667 ALA A O 1
ATOM 5349 N N . GLU A 1 668 ? -19.702 10.703 39.444 1.00 46.00 668 GLU A N 1
ATOM 5350 C CA . GLU A 1 668 ? -20.126 12.095 39.214 1.00 46.00 668 GLU A CA 1
ATOM 5351 C C . GLU A 1 668 ? -20.398 12.367 37.732 1.00 46.00 668 GLU A C 1
ATOM 5353 O O . GLU A 1 668 ? -21.411 12.984 37.391 1.00 46.00 668 GLU A O 1
ATOM 5358 N N . LYS A 1 669 ? -19.563 11.828 36.832 1.00 52.47 669 LYS A N 1
ATOM 5359 C CA . LYS A 1 669 ? -19.787 11.916 35.378 1.00 52.47 669 LYS A CA 1
ATOM 5360 C C . LYS A 1 669 ? -21.072 11.193 34.950 1.00 52.47 669 LYS A C 1
ATOM 5362 O O . LYS A 1 669 ? -21.803 11.712 34.107 1.00 52.47 669 LYS A O 1
ATOM 5367 N N . GLU A 1 670 ? -21.395 10.038 35.538 1.00 48.50 670 GLU A N 1
ATOM 5368 C CA . GLU A 1 670 ? -22.649 9.322 35.254 1.00 48.50 670 GLU A CA 1
ATOM 5369 C C . GLU A 1 670 ? -23.897 10.049 35.776 1.00 48.50 670 GLU A C 1
ATOM 5371 O O . GLU A 1 670 ? -24.926 10.064 35.096 1.00 48.50 670 GLU A O 1
ATOM 5376 N N . LYS A 1 671 ? -23.826 10.695 36.949 1.00 46.59 671 LYS A N 1
ATOM 5377 C CA . LYS A 1 671 ? -24.944 11.487 37.495 1.00 46.59 671 LYS A CA 1
ATOM 5378 C C . LYS A 1 671 ? -25.265 12.720 36.642 1.00 46.59 671 LYS A C 1
ATOM 5380 O O . LYS A 1 671 ? -26.441 13.055 36.496 1.00 46.59 671 LYS A O 1
ATOM 5385 N N . VAL A 1 672 ? -24.256 13.369 36.053 1.00 44.91 672 VAL A N 1
ATOM 5386 C CA . VAL A 1 672 ? -24.446 14.514 35.141 1.00 44.91 672 VAL A CA 1
ATOM 5387 C C . VAL A 1 672 ? -24.987 14.056 33.779 1.00 44.91 672 VAL A C 1
ATOM 5389 O O . VAL A 1 672 ? -25.963 14.625 33.296 1.00 44.91 672 VAL A O 1
ATOM 5392 N N . LYS A 1 673 ? -24.451 12.971 33.198 1.00 51.53 673 LYS A N 1
ATOM 5393 C CA . LYS A 1 673 ? -24.888 12.447 31.886 1.00 51.53 673 LYS A CA 1
ATOM 5394 C C . LYS A 1 673 ? -26.312 11.882 31.878 1.00 51.53 673 LYS A C 1
ATOM 5396 O O . LYS A 1 673 ? -27.001 11.999 30.871 1.00 51.53 673 LYS A O 1
ATOM 5401 N N . LYS A 1 674 ? -26.809 11.346 33.001 1.00 50.56 674 LYS A N 1
ATOM 5402 C CA . LYS A 1 674 ? -28.209 10.883 33.128 1.00 50.56 674 LYS A CA 1
ATOM 5403 C C . LYS A 1 674 ? -29.253 12.003 32.952 1.00 50.56 674 LYS A C 1
ATOM 5405 O O . LYS A 1 674 ? -30.432 11.690 32.794 1.00 50.56 674 LYS A O 1
ATOM 5410 N N . LYS A 1 675 ? -28.851 13.285 32.960 1.00 50.88 675 LYS A N 1
ATOM 5411 C CA . LYS A 1 675 ? -29.737 14.432 32.687 1.00 50.88 675 LYS A CA 1
ATOM 5412 C C . LYS A 1 675 ? -29.902 14.754 31.190 1.00 50.88 675 LYS A C 1
ATOM 5414 O O . LYS A 1 675 ? -30.864 15.434 30.846 1.00 50.88 675 LYS A O 1
ATOM 5419 N N . GLU A 1 676 ? -29.048 14.227 30.310 1.00 68.81 676 GLU A N 1
ATOM 5420 C CA . GLU A 1 676 ? -29.076 14.456 28.855 1.00 68.81 676 GLU A CA 1
ATOM 5421 C C . GLU A 1 676 ? -29.420 13.154 28.111 1.00 68.81 676 GLU A C 1
ATOM 5423 O O . GLU A 1 676 ? -28.547 12.399 27.686 1.00 68.81 676 GLU A O 1
ATOM 5428 N N . ALA A 1 677 ? -30.717 12.864 27.985 1.00 81.12 677 ALA A N 1
ATOM 5429 C CA . ALA A 1 677 ? -31.220 11.657 27.329 1.00 81.12 677 ALA A CA 1
ATOM 5430 C C . ALA A 1 677 ? -32.342 11.987 26.340 1.00 81.12 677 ALA A C 1
ATOM 5432 O O . ALA A 1 677 ? -33.113 12.921 26.560 1.00 81.12 677 ALA A O 1
ATOM 5433 N N . ILE A 1 678 ? -32.465 11.183 25.281 1.00 80.25 678 ILE A N 1
ATOM 5434 C CA . ILE A 1 678 ? -33.598 11.242 24.353 1.00 80.25 678 ILE A CA 1
ATOM 5435 C C . ILE A 1 678 ? -34.670 10.275 24.862 1.00 80.25 678 ILE A C 1
ATOM 5437 O O . ILE A 1 678 ? -34.478 9.057 24.891 1.00 80.25 678 ILE A O 1
ATOM 5441 N N . TYR A 1 679 ? -35.812 10.828 25.263 1.00 82.88 679 TYR A N 1
ATOM 5442 C CA . TYR A 1 679 ? -36.974 10.061 25.722 1.00 82.88 679 TYR A CA 1
ATOM 5443 C C . TYR A 1 679 ? -37.811 9.557 24.536 1.00 82.88 679 TYR A C 1
ATOM 5445 O O . TYR A 1 679 ? -38.178 10.346 23.655 1.00 82.88 679 TYR A O 1
ATOM 5453 N N . VAL A 1 680 ? -38.103 8.253 24.511 1.00 75.75 680 VAL A N 1
ATOM 5454 C CA . VAL A 1 680 ? -38.893 7.589 23.462 1.00 75.75 680 VAL A CA 1
ATOM 5455 C C . VAL A 1 680 ? -40.226 7.159 24.049 1.00 75.75 680 VAL A C 1
ATOM 5457 O O . VAL A 1 680 ? -40.253 6.289 24.915 1.00 75.75 680 VAL A O 1
ATOM 5460 N N . VAL A 1 681 ? -41.288 7.839 23.612 1.00 68.56 681 VAL A N 1
ATOM 5461 C CA . VAL A 1 681 ? -42.694 7.523 23.904 1.00 68.56 681 VAL A CA 1
ATOM 5462 C C . VAL A 1 681 ? -43.145 6.407 22.983 1.00 68.56 681 VAL A C 1
ATOM 5464 O O . VAL A 1 681 ? -42.850 6.535 21.768 1.00 68.56 681 VAL A O 1
#